Protein 2QKD (pdb70)

Foldseek 3Di:
DWDADPVPRDTWDWDWDWDDFPDQKIKIKTWTAHPPPGDIDIDIDMGGNFDQWWKKKKFWDADVLQQAKKKWAAQQKKKDWVVLRDIDHRNNDHTDIDGNVRVLVVVLCVLPVCLVVCCVPPVVVSVVSVVSSVVSVVVVVRPDIIIMMIIGGRRPIDIDDSVPPDDDPRMDMDIHRDDVVNCVVVVHDHDPDDQWDKAFAADPPPRHGRFKIWIFGDDDVDAIKIWIFGQDPVPRDTATFIGGPDDDQAAKKKKKFWQQFLVQQFKKKAQGCQKKKDWVVLPDIDHRRPPGSDTDTNLRSLVVVLCVQLVDFDDDPDDDDRPPDPSSVVSNVVSVCSNVNNDITMMMIIGRRNRIDTHDPPPPDHRPRMDMDGHHDDDDPVHD

Radius of gyration: 32.09 Å; Cα contacts (8 Å, |Δi|>4): 710; chains: 1; bounding box: 78×78×65 Å

Sequence (384 aa):
IESLCMNCYRNGTTRLLLTKIPFFREIIVSSFSCEHCGWNNTEIQSAGRIQDQGVRYTLTVRSQEDMNREVVKTDSATTRIPELDFEIPAFSQKGALTTVEGLISRAISGLEQDQPTRRAVEGAIAERIDEFIGKLKDLKQMASPFTLVIDDPSGNSFVENPHAPQKDNALVITYYDRTPQQAEMLGLEEDLRNEVLQFNTNCPECNAPAQTNMKLVQIPHFKEVIIMATNCENCGHRTNEVKSGGAVEPLGTRITLHITDPSDMTRDLLKSETCSVEIPELEFELGMAVLGGKFTTLEGLLKDIRELVTKNPFTLGDSSNPDQSEKLQEFSQKLGQIIEGKMKAHFIMNDPAGNSYLQNVYAPEDDPEMKVERYKRTFDQNEE

Solvent-accessible surface area: 23619 Å² total; per-residue (Å²): 127,145,31,80,0,115,90,38,148,114,96,8,63,18,148,85,77,110,75,170,39,56,119,92,62,23,41,45,34,26,35,20,42,5,157,131,50,52,84,105,57,75,104,128,106,89,38,43,137,35,80,138,64,0,2,77,14,40,1,37,1,153,47,83,84,8,0,88,1,81,0,57,7,34,58,3,1,24,2,69,3,68,97,31,139,33,89,14,69,30,108,73,27,174,50,33,123,31,45,0,47,24,10,4,43,116,10,10,47,55,46,54,128,78,0,90,86,59,123,84,110,96,44,77,97,1,129,171,35,49,105,38,6,30,92,0,88,98,21,60,140,53,107,84,65,4,26,3,5,1,20,0,8,4,14,54,2,103,4,55,47,39,68,61,127,119,178,26,134,33,11,85,75,68,138,49,118,56,56,108,127,42,25,129,71,32,54,92,167,100,55,139,128,83,67,76,94,110,104,91,36,73,3,79,135,54,113,12,97,59,31,0,37,40,72,45,7,71,23,88,116,41,62,54,1,33,7,28,38,7,97,10,156,115,58,56,59,191,32,61,55,4,86,34,40,46,108,117,157,40,76,0,11,80,8,12,0,44,9,46,70,84,68,6,8,101,6,49,0,2,1,0,41,36,0,25,0,58,3,51,68,17,170,26,113,10,42,80,71,53,60,18,11,102,87,18,46,0,60,22,1,1,86,40,0,76,98,68,34,21,145,81,42,158,47,162,80,96,120,66,83,43,96,124,34,151,166,35,100,94,15,38,111,59,0,8,49,1,16,107,35,152,53,126,0,64,0,12,2,39,1,21,31,4,14,6,23,5,54,34,76,114,32,124,125,129,8,106,69,32,102,75,72,128,74,138,91,107,154,34,150,133,154,154

CATH classification: 2.20.25.420 (+3 more: 2.60.120.1040, 2.20.25.420, 2.60.120.1040)

InterPro domains:
  IPR004457 Zinc finger, ZPR1-type [PF03367] (46-98)
  IPR004457 Zinc finger, ZPR1-type [PF03367] (251-306)
  IPR004457 Zinc finger, ZPR1-type [SM00709] (49-207)
  IPR004457 Zinc finger, ZPR1-type [SM00709] (257-416)
  IPR004457 Zinc finger, ZPR1-type [TIGR00310] (51-237)
  IPR004457 Zinc finger, ZPR1-type [TIGR00310] (258-449)
  IPR040141 ZPR1 [PTHR10876] (27-456)
  IPR042451 ZPR1, A/B domain [G3DSA:2.60.120.1040] (95-234)
  IPR042451 ZPR1, A/B domain [G3DSA:2.60.120.1040] (303-443)
  IPR042452 ZPR1, zinc finger domain [G3DSA:2.20.25.420] (38-94)
  IPR042452 ZPR1, zinc finger domain [G3DSA:2.20.25.420] (251-301)
  IPR056180 ZPR1, jelly-roll domain [PF22794] (111-234)
  IPR056180 ZPR1, jelly-roll domain [PF22794] (320-443)

Structure (mmCIF, N/CA/C/O backbone):
data_2QKD
#
_entry.id   2QKD
#
_cell.length_a   55.656
_cell.length_b   142.597
_cell.length_c   67.219
_cell.angle_alpha   90.00
_cell.angle_beta   114.05
_cell.angle_gamma   90.00
#
_symmetry.space_group_name_H-M   'C 1 2 1'
#
loop_
_entity.id
_entity.type
_entity.pdbx_description
1 polymer 'Zinc finger protein ZPR1'
2 non-polymer 'ZINC ION'
3 non-polymer 'FORMIC ACID'
4 water water
#
loop_
_atom_site.group_PDB
_atom_site.id
_atom_site.type_symbol
_atom_site.label_atom_id
_atom_site.label_alt_id
_atom_site.label_comp_id
_atom_site.label_asym_id
_atom_site.label_entity_id
_atom_site.label_seq_id
_atom_site.pdbx_PDB_ins_code
_atom_site.Cartn_x
_atom_site.Cartn_y
_atom_site.Cartn_z
_atom_site.occupancy
_atom_site.B_iso_or_equiv
_atom_site.auth_seq_id
_atom_site.auth_comp_id
_atom_site.auth_asym_id
_atom_site.auth_atom_id
_atom_site.pdbx_PDB_model_num
ATOM 1 N N . ILE A 1 11 ? 7.299 100.505 -9.051 1.00 52.57 47 ILE A N 1
ATOM 2 C CA . ILE A 1 11 ? 7.399 99.718 -7.790 1.00 52.36 47 ILE A CA 1
ATOM 3 C C . ILE A 1 11 ? 7.226 98.235 -8.107 1.00 51.91 47 ILE A C 1
ATOM 4 O O . ILE A 1 11 ? 6.192 97.824 -8.641 1.00 51.35 47 ILE A O 1
ATOM 9 N N . GLU A 1 12 ? 8.249 97.449 -7.777 1.00 51.54 48 GLU A N 1
ATOM 10 C CA . GLU A 1 12 ? 8.207 95.996 -7.929 1.00 51.36 48 GLU A CA 1
ATOM 11 C C . GLU A 1 12 ? 7.529 95.328 -6.734 1.00 50.16 48 GLU A C 1
ATOM 12 O O . GLU A 1 12 ? 7.921 95.526 -5.572 1.00 50.51 48 GLU A O 1
ATOM 18 N N . SER A 1 13 ? 6.494 94.547 -7.038 1.00 48.28 49 SER A N 1
ATOM 19 C CA . SER A 1 13 ? 5.700 93.880 -6.024 1.00 45.97 49 SER A CA 1
ATOM 20 C C . SER A 1 13 ? 5.459 92.447 -6.450 1.00 43.92 49 SER A C 1
ATOM 21 O O . SER A 1 13 ? 5.325 92.164 -7.632 1.00 43.17 49 SER A O 1
ATOM 24 N N . LEU A 1 14 ? 5.393 91.553 -5.474 1.00 42.36 50 LEU A N 1
ATOM 25 C CA . LEU A 1 14 ? 5.130 90.141 -5.723 1.00 40.96 50 LEU A CA 1
ATOM 26 C C . LEU A 1 14 ? 3.736 89.925 -6.317 1.00 39.63 50 LEU A C 1
ATOM 27 O O . LEU A 1 14 ? 2.759 90.489 -5.823 1.00 39.08 50 LEU A O 1
ATOM 32 N N . CYS A 1 15 ? 3.653 89.149 -7.399 1.00 36.88 51 CYS A N 1
ATOM 33 C CA . CYS A 1 15 ? 2.360 88.725 -7.947 1.00 36.49 51 CYS A CA 1
ATOM 34 C C . CYS A 1 15 ? 1.789 87.561 -7.144 1.00 36.86 51 CYS A C 1
ATOM 35 O O . CYS A 1 15 ? 2.445 86.533 -6.986 1.00 36.20 51 CYS A O 1
ATOM 38 N N . MET A 1 16 ? 0.564 87.709 -6.639 1.00 37.04 52 MET A N 1
ATOM 39 C CA . MET A 1 16 ? -0.032 86.648 -5.836 1.00 37.52 52 MET A CA 1
ATOM 40 C C . MET A 1 16 ? -0.561 85.497 -6.696 1.00 36.94 52 MET A C 1
ATOM 41 O O . MET A 1 16 ? -0.886 84.442 -6.168 1.00 37.17 52 MET A O 1
ATOM 46 N N . ASN A 1 17 ? -0.649 85.712 -8.008 1.00 36.53 53 ASN A N 1
ATOM 47 C CA . ASN A 1 17 ? -1.174 84.712 -8.937 1.00 36.21 53 ASN A CA 1
ATOM 48 C C . ASN A 1 17 ? -0.096 83.783 -9.520 1.00 36.38 53 ASN A C 1
ATOM 49 O O . ASN A 1 17 ? -0.405 82.669 -9.925 1.00 36.51 53 ASN A O 1
ATOM 54 N N . CYS A 1 18 ? 1.158 84.224 -9.544 1.00 36.48 54 CYS A N 1
ATOM 55 C CA . CYS A 1 18 ? 2.233 83.422 -10.169 1.00 36.55 54 CYS A CA 1
ATOM 56 C C . CYS A 1 18 ? 3.580 83.507 -9.443 1.00 37.33 54 CYS A C 1
ATOM 57 O O . CYS A 1 18 ? 4.510 82.754 -9.751 1.00 37.33 54 CYS A O 1
ATOM 60 N N . TYR A 1 19 ? 3.668 84.430 -8.488 1.00 38.30 55 TYR A N 1
ATOM 61 C CA . TYR A 1 19 ? 4.857 84.643 -7.632 1.00 39.53 55 TYR A CA 1
ATOM 62 C C . TYR A 1 19 ? 6.118 85.139 -8.335 1.00 39.73 55 TYR A C 1
ATOM 63 O O . TYR A 1 19 ? 7.211 85.074 -7.777 1.00 41.04 55 TYR A O 1
ATOM 72 N N . ARG A 1 20 ? 5.948 85.677 -9.539 1.00 40.10 56 ARG A N 1
ATOM 73 C CA . ARG A 1 20 ? 6.938 86.567 -10.131 1.00 40.13 56 ARG A CA 1
ATOM 74 C C . ARG A 1 20 ? 6.766 87.970 -9.529 1.00 40.89 56 ARG A C 1
ATOM 75 O O . ARG A 1 20 ? 5.885 88.170 -8.691 1.00 41.02 56 ARG A O 1
ATOM 83 N N . 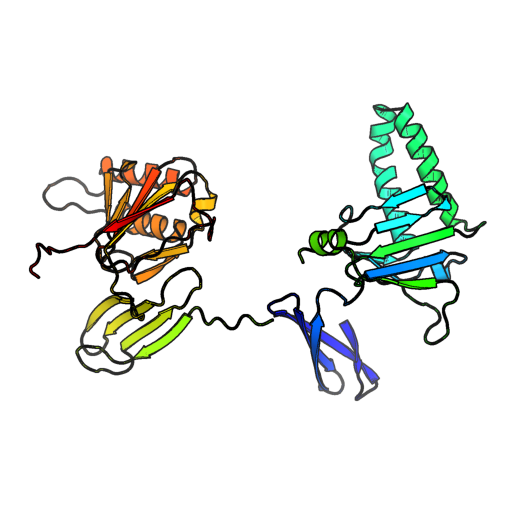ASN A 1 21 ? 7.616 88.919 -9.925 1.00 40.79 57 ASN A N 1
ATOM 84 C CA . ASN A 1 21 ? 7.435 90.321 -9.563 1.00 41.08 57 ASN A CA 1
ATOM 85 C C . ASN A 1 21 ? 6.699 91.050 -10.677 1.00 40.50 57 ASN A C 1
ATOM 86 O O . ASN A 1 21 ? 7.086 90.971 -11.840 1.00 39.81 57 ASN A O 1
ATOM 91 N N . GLY A 1 22 ? 5.615 91.735 -10.317 1.00 40.69 58 GLY A N 1
ATOM 92 C CA . GLY A 1 22 ? 4.904 92.612 -11.245 1.00 40.14 58 GLY A CA 1
ATOM 93 C C . GLY A 1 22 ? 5.119 94.060 -10.858 1.00 40.81 58 GLY A C 1
ATOM 94 O O . GLY A 1 22 ? 6.091 94.384 -10.150 1.00 40.27 58 GLY A O 1
ATOM 95 N N . THR A 1 23 ? 4.208 94.925 -11.311 1.00 39.87 59 THR A N 1
ATOM 96 C CA . THR A 1 23 ? 4.327 96.371 -11.124 1.00 40.41 59 THR A CA 1
ATOM 97 C C . THR A 1 23 ? 3.120 96.948 -10.372 1.00 39.56 59 THR A C 1
ATOM 98 O O . THR A 1 23 ? 1.978 96.612 -10.688 1.00 38.71 59 THR A O 1
ATOM 102 N N . THR A 1 24 ? 3.388 97.808 -9.386 1.00 38.76 60 THR A N 1
ATOM 103 C CA . THR A 1 24 ? 2.340 98.548 -8.683 1.00 38.37 60 THR A CA 1
ATOM 104 C C . THR A 1 24 ? 2.449 100.045 -8.999 1.00 38.20 60 THR A C 1
ATOM 105 O O . THR A 1 24 ? 3.507 100.650 -8.797 1.00 37.90 60 THR A O 1
ATOM 109 N N . ARG A 1 25 ? 1.361 100.627 -9.500 1.00 37.24 61 ARG A N 1
ATOM 110 C CA . ARG A 1 25 ? 1.250 102.070 -9.661 1.00 37.07 61 ARG A CA 1
ATOM 111 C C . ARG A 1 25 ? 0.429 102.624 -8.504 1.00 36.17 61 ARG A C 1
ATOM 112 O O . ARG A 1 25 ? -0.631 102.073 -8.170 1.00 35.08 61 ARG A O 1
ATOM 120 N N . LEU A 1 26 ? 0.908 103.729 -7.927 1.00 35.11 62 LEU A N 1
ATOM 121 C CA . LEU A 1 26 ? 0.235 104.390 -6.816 1.00 34.85 62 LEU A CA 1
ATOM 122 C C . LEU A 1 26 ? -0.376 105.713 -7.276 1.00 34.26 62 LEU A C 1
ATOM 123 O O . LEU A 1 26 ? 0.334 106.611 -7.740 1.00 34.79 62 LEU A O 1
ATOM 128 N N . LEU A 1 27 ? -1.697 105.817 -7.179 1.00 33.26 63 LEU A N 1
ATOM 129 C CA . LEU A 1 27 ? -2.416 107.015 -7.607 1.00 32.73 63 LEU A CA 1
ATOM 130 C C . LEU A 1 27 ? -2.970 107.705 -6.382 1.00 32.27 63 LEU A C 1
ATOM 131 O O . LEU A 1 27 ? -3.853 107.155 -5.721 1.00 31.17 63 LEU A O 1
ATOM 136 N N . LEU A 1 28 ? -2.451 108.899 -6.085 1.00 31.76 64 LEU A N 1
ATOM 137 C CA . LEU A 1 28 ? -2.795 109.598 -4.849 1.00 31.60 64 LEU A CA 1
ATOM 138 C C . LEU A 1 28 ? -3.724 110.776 -5.118 1.00 31.30 64 LEU A C 1
ATOM 139 O O . LEU A 1 28 ? -3.516 111.529 -6.064 1.00 30.24 64 LEU A O 1
ATOM 144 N N . THR A 1 29 ? -4.739 110.919 -4.267 1.00 31.09 65 THR A N 1
ATOM 145 C CA . THR A 1 29 ? -5.724 111.987 -4.371 1.00 31.40 65 THR A CA 1
ATOM 146 C C . THR A 1 29 ? -5.874 112.693 -3.032 1.00 31.83 65 THR A C 1
ATOM 147 O O . THR A 1 29 ? -6.184 112.064 -2.029 1.00 31.29 65 THR A O 1
ATOM 151 N N . LYS A 1 30 ? -5.677 114.003 -3.024 1.00 32.01 66 LYS A N 1
ATOM 152 C CA . LYS A 1 30 ? -5.924 114.771 -1.817 1.00 33.88 66 LYS A CA 1
ATOM 153 C C . LYS A 1 30 ? -7.419 114.948 -1.609 1.00 33.05 66 LYS A C 1
ATOM 154 O O . LYS A 1 30 ? -8.151 115.289 -2.543 1.00 32.44 66 LYS A O 1
ATOM 160 N N . ILE A 1 31 ? -7.870 114.713 -0.382 1.00 33.48 67 ILE A N 1
ATOM 161 C CA . ILE A 1 31 ? -9.244 115.049 -0.024 1.00 34.93 67 ILE A CA 1
ATOM 162 C C . ILE A 1 31 ? -9.258 116.037 1.160 1.00 35.60 67 ILE A C 1
ATOM 163 O O . ILE A 1 31 ? -8.235 116.182 1.872 1.00 35.55 67 ILE A O 1
ATOM 168 N N . PRO A 1 32 ? -10.374 116.775 1.329 1.00 35.89 68 PRO A N 1
ATOM 169 C CA . PRO A 1 32 ? -10.404 117.807 2.370 1.00 36.36 68 PRO A CA 1
ATOM 170 C C . PRO A 1 32 ? -10.130 117.285 3.767 1.00 36.46 68 PRO A C 1
ATOM 171 O O . PRO A 1 32 ? -10.447 116.135 4.080 1.00 37.27 68 PRO A O 1
ATOM 175 N N . PHE A 1 33 ? -9.544 118.148 4.588 1.00 37.31 69 PHE A N 1
ATOM 176 C CA . PHE A 1 33 ? -9.315 117.894 6.009 1.00 37.66 69 PHE A CA 1
ATOM 177 C C . PHE A 1 33 ? -8.276 116.800 6.241 1.00 36.95 69 PHE A C 1
ATOM 178 O O . PHE A 1 33 ? -8.538 115.793 6.895 1.00 36.23 69 PHE A O 1
ATOM 186 N N . PHE A 1 34 ? -7.106 117.017 5.641 1.00 36.87 70 PHE A N 1
ATOM 187 C CA . PHE A 1 34 ? -5.890 116.268 5.952 1.00 36.88 70 PHE A CA 1
ATOM 188 C C . PHE A 1 34 ? -6.045 114.771 5.717 1.00 35.92 70 PHE A C 1
ATOM 189 O O . PHE A 1 34 ? -5.656 113.956 6.559 1.00 36.12 70 PHE A O 1
ATOM 197 N N . ARG A 1 35 ? -6.629 114.412 4.581 1.00 33.76 71 ARG A N 1
ATOM 198 C CA . ARG A 1 35 ? -6.777 113.005 4.238 1.00 33.38 71 ARG A CA 1
ATOM 199 C C . ARG A 1 35 ? -6.317 112.780 2.810 1.00 32.13 71 ARG A C 1
ATOM 200 O O . ARG A 1 35 ? -6.279 113.703 2.002 1.00 31.03 71 ARG A O 1
ATOM 208 N N . GLU A 1 36 ? -5.997 111.530 2.504 1.00 32.12 72 GLU A N 1
ATOM 209 C CA . GLU A 1 36 ? -5.493 111.163 1.195 1.00 33.31 72 GLU A CA 1
ATOM 210 C C . GLU A 1 36 ? -6.113 109.809 0.823 1.00 32.46 72 GLU A C 1
ATOM 211 O O . GLU A 1 36 ? -6.281 108.951 1.688 1.00 32.86 72 GLU A O 1
ATOM 217 N N . ILE A 1 37 ? -6.480 109.634 -0.438 1.00 31.84 73 ILE A N 1
ATOM 218 C CA . ILE A 1 37 ? -6.859 108.303 -0.953 1.00 31.06 73 ILE A CA 1
ATOM 219 C C . ILE A 1 37 ? -5.657 107.766 -1.730 1.00 31.08 73 ILE A C 1
ATOM 220 O O . ILE A 1 37 ? -5.091 108.486 -2.557 1.00 30.09 73 ILE A O 1
ATOM 225 N N . ILE A 1 38 ? -5.266 106.522 -1.439 1.00 30.22 74 ILE A N 1
ATOM 226 C CA . ILE A 1 38 ? -4.212 105.839 -2.171 1.00 30.63 74 ILE A CA 1
ATOM 227 C C . ILE A 1 38 ? -4.832 104.672 -2.928 1.00 29.81 74 ILE A C 1
ATOM 228 O O . ILE A 1 38 ? -5.398 103.761 -2.331 1.00 29.08 74 ILE A O 1
ATOM 233 N N . VAL A 1 39 ? -4.756 104.740 -4.244 1.00 29.64 75 VAL A N 1
ATOM 234 C CA . VAL A 1 39 ? -5.130 103.623 -5.097 1.00 29.97 75 VAL A CA 1
ATOM 235 C C . VAL A 1 39 ? -3.848 102.873 -5.487 1.00 30.21 75 VAL A C 1
ATOM 236 O O . VAL A 1 39 ? -2.972 103.437 -6.139 1.00 29.36 75 VAL A O 1
ATOM 240 N N . SER A 1 40 ? -3.740 101.613 -5.073 1.00 31.14 76 SER A N 1
ATOM 241 C CA . SER A 1 40 ? -2.616 100.760 -5.458 1.00 31.96 76 SER A CA 1
ATOM 242 C C . SER A 1 40 ? -3.084 99.821 -6.551 1.00 32.44 76 SER A C 1
ATOM 243 O O . SER A 1 40 ? -3.859 98.908 -6.289 1.00 32.66 76 SER A O 1
ATOM 246 N N . SER A 1 41 ? -2.617 100.059 -7.767 1.00 32.56 77 SER A N 1
ATOM 247 C CA . SER A 1 41 ? -3.016 99.293 -8.932 1.00 34.07 77 SER A CA 1
ATOM 248 C C . SER A 1 41 ? -1.884 98.336 -9.307 1.00 34.49 77 SER A C 1
ATOM 249 O O . SER A 1 41 ? -0.840 98.771 -9.823 1.00 35.13 77 SER A O 1
ATOM 252 N N . PHE A 1 42 ? -2.087 97.049 -9.032 1.00 33.68 78 PHE A N 1
ATOM 253 C CA . PHE A 1 42 ? -1.110 96.012 -9.386 1.00 33.66 78 PHE A CA 1
ATOM 254 C C . PHE A 1 42 ? -1.376 95.378 -10.752 1.00 33.44 78 PHE A C 1
ATOM 255 O O . PHE A 1 42 ? -2.528 95.134 -11.126 1.00 32.49 78 PHE A O 1
ATOM 263 N N . SER A 1 43 ? -0.305 95.118 -11.505 1.00 33.21 79 SER A N 1
ATOM 264 C CA . SER A 1 43 ? -0.416 94.297 -12.708 1.00 33.69 79 SER A CA 1
ATOM 265 C C . SER A 1 43 ? 0.823 93.423 -12.958 1.00 33.55 79 SER A C 1
ATOM 266 O O . SER A 1 43 ? 1.947 93.814 -12.643 1.00 32.85 79 SER A O 1
ATOM 269 N N . CYS A 1 44 ? 0.583 92.236 -13.512 1.00 34.06 80 CYS A N 1
ATOM 270 C CA . CYS A 1 44 ? 1.649 91.297 -13.866 1.00 34.72 80 CYS A CA 1
ATOM 271 C C . CYS A 1 44 ? 1.590 91.028 -15.371 1.00 35.54 80 CYS A C 1
ATOM 272 O O . CYS A 1 44 ? 0.638 90.425 -15.867 1.00 35.66 80 CYS A O 1
ATOM 275 N N . GLU A 1 45 ? 2.606 91.485 -16.090 1.00 36.31 81 GLU A N 1
ATOM 276 C CA . GLU A 1 45 ? 2.699 91.239 -17.522 1.00 38.09 81 GLU A CA 1
ATOM 277 C C . GLU A 1 45 ? 2.835 89.742 -17.861 1.00 37.66 81 GLU A C 1
ATOM 278 O O . GLU A 1 45 ? 2.439 89.326 -18.947 1.00 38.22 81 GLU A O 1
ATOM 284 N N . HIS A 1 46 ? 3.387 88.939 -16.947 1.00 37.04 82 HIS A N 1
ATOM 285 C CA . HIS A 1 46 ? 3.658 87.514 -17.254 1.00 35.92 82 HIS A CA 1
ATOM 286 C C . HIS A 1 46 ? 2.401 86.648 -17.246 1.00 35.55 82 HIS A C 1
ATOM 287 O O . HIS A 1 46 ? 2.125 85.944 -18.219 1.00 34.94 82 HIS A O 1
ATOM 294 N N . CYS A 1 47 ? 1.642 86.701 -16.151 1.00 34.92 83 CYS A N 1
ATOM 295 C CA . CYS A 1 47 ? 0.421 85.898 -16.023 1.00 34.54 83 CYS A CA 1
ATOM 296 C C . CYS A 1 47 ? -0.863 86.692 -16.265 1.00 34.66 83 CYS A C 1
ATOM 297 O O . CYS A 1 47 ? -1.956 86.106 -16.282 1.00 34.26 83 CYS A O 1
ATOM 300 N N . GLY A 1 48 ? -0.741 88.013 -16.419 1.00 34.07 84 GLY A N 1
ATOM 301 C CA . GLY A 1 48 ? -1.912 88.850 -16.746 1.00 34.12 84 GLY A CA 1
ATOM 302 C C . GLY A 1 48 ? -2.789 89.236 -15.558 1.00 34.33 84 GLY A C 1
ATOM 303 O O . GLY A 1 48 ? -3.798 89.958 -15.711 1.00 34.49 84 GLY A O 1
ATOM 304 N N . TRP A 1 49 ? -2.417 88.778 -14.370 1.00 33.72 85 TRP A N 1
ATOM 305 C CA . TRP A 1 49 ? -3.206 89.084 -13.185 1.00 34.59 85 TRP A CA 1
ATOM 306 C C . TRP A 1 49 ? -3.155 90.565 -12.854 1.00 34.54 85 TRP A C 1
ATOM 307 O O . TRP A 1 49 ? -2.171 91.272 -13.157 1.00 33.67 85 TRP A O 1
ATOM 318 N N . ASN A 1 50 ? -4.239 91.031 -12.248 1.00 34.39 86 ASN A N 1
ATOM 319 C CA . ASN A 1 50 ? -4.363 92.439 -11.889 1.00 34.16 86 ASN A CA 1
ATOM 320 C C . ASN A 1 50 ? -5.288 92.574 -10.696 1.00 34.05 86 ASN A C 1
ATOM 321 O O . ASN A 1 50 ? -6.219 91.788 -10.527 1.00 31.66 86 ASN A O 1
ATOM 326 N N . ASN A 1 51 ? -5.019 93.585 -9.874 1.00 34.48 87 ASN A N 1
ATOM 327 C CA . ASN A 1 51 ? -5.723 93.788 -8.608 1.00 35.20 87 ASN A CA 1
ATOM 328 C C . ASN A 1 51 ? -5.577 95.260 -8.277 1.00 34.91 87 ASN A C 1
ATOM 329 O O . ASN A 1 51 ? -4.592 95.887 -8.679 1.00 34.54 87 ASN A O 1
ATOM 334 N N . THR A 1 52 ? -6.549 95.804 -7.554 1.00 34.43 88 THR A N 1
ATOM 335 C CA . THR A 1 52 ? -6.482 97.184 -7.070 1.00 34.46 88 THR A CA 1
ATOM 336 C C . THR A 1 52 ? -6.980 97.225 -5.649 1.00 34.56 88 THR A C 1
ATOM 337 O O . THR A 1 52 ? -8.001 96.608 -5.339 1.00 34.07 88 THR A O 1
ATOM 341 N N . GLU A 1 53 ? -6.261 97.951 -4.790 1.00 34.31 89 GLU A N 1
ATOM 342 C CA . GLU A 1 53 ? -6.725 98.251 -3.449 1.00 34.93 89 GLU A CA 1
ATOM 343 C C . GLU A 1 53 ? -6.883 99.776 -3.309 1.00 34.67 89 GLU A C 1
ATOM 344 O O . GLU A 1 53 ? -6.043 100.549 -3.798 1.00 33.46 89 GLU A O 1
ATOM 350 N N . ILE A 1 54 ? -7.962 100.194 -2.654 1.00 34.36 90 ILE A N 1
ATOM 351 C CA . ILE A 1 54 ? -8.201 101.611 -2.346 1.00 34.63 90 ILE A CA 1
ATOM 352 C C . ILE A 1 54 ? -8.151 101.784 -0.827 1.00 35.30 90 ILE A C 1
ATOM 353 O O . ILE A 1 54 ? -8.877 101.099 -0.097 1.00 34.78 90 ILE A O 1
ATOM 358 N N . GLN A 1 55 ? -7.258 102.664 -0.362 1.00 35.58 91 GLN A N 1
ATOM 359 C CA . GLN A 1 55 ? -7.031 102.927 1.065 1.00 36.62 91 GLN A CA 1
ATOM 360 C C . GLN A 1 55 ? -7.210 104.430 1.335 1.00 36.53 91 GLN A C 1
ATOM 361 O O . GLN A 1 55 ? -6.819 105.253 0.504 1.00 35.29 91 GLN A O 1
ATOM 367 N N . SER A 1 56 ? -7.795 104.793 2.477 1.00 36.81 92 SER A N 1
ATOM 368 C CA . SER A 1 56 ? -7.783 106.194 2.878 1.00 38.01 92 SER A CA 1
ATOM 369 C C . SER A 1 56 ? -6.883 106.412 4.083 1.00 37.98 92 SER A C 1
ATOM 370 O O . SER A 1 56 ? -6.921 105.635 5.040 1.00 37.85 92 SER A O 1
ATOM 373 N N . ALA A 1 57 ? -6.073 107.467 4.012 1.00 37.33 93 ALA A N 1
ATOM 374 C CA . ALA A 1 57 ? -5.058 107.767 5.030 1.00 37.71 93 ALA A CA 1
ATOM 375 C C . ALA A 1 57 ? -5.254 109.178 5.570 1.00 37.52 93 ALA A C 1
ATOM 376 O O . ALA A 1 57 ? -5.654 110.067 4.836 1.00 37.20 93 ALA A O 1
ATOM 378 N N . GLY A 1 58 ? -4.974 109.375 6.854 1.00 37.79 94 GLY A N 1
ATOM 379 C CA . GLY A 1 58 ? -4.858 110.715 7.412 1.00 37.47 94 GLY A CA 1
ATOM 380 C C . GLY A 1 58 ? -3.443 111.223 7.188 1.00 37.74 94 GLY A C 1
ATOM 381 O O . GLY A 1 58 ? -2.498 110.435 7.218 1.00 37.37 94 GLY A O 1
ATOM 382 N N . ARG A 1 59 ? -3.305 112.530 6.968 1.00 37.44 95 ARG A N 1
ATOM 383 C CA . ARG A 1 59 ? -1.998 113.210 6.888 1.00 38.49 95 ARG A CA 1
ATOM 384 C C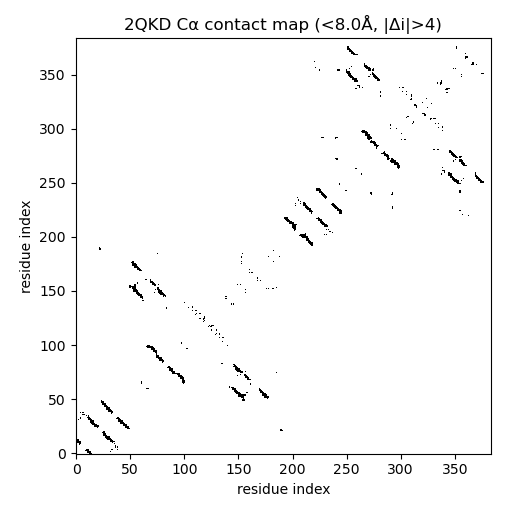 . ARG A 1 59 ? -1.281 113.271 8.229 1.00 37.90 95 ARG A C 1
ATOM 385 O O . ARG A 1 59 ? -0.058 113.394 8.288 1.00 37.81 95 ARG A O 1
ATOM 393 N N . ILE A 1 60 ? -2.051 113.263 9.305 1.00 37.71 96 ILE A N 1
ATOM 394 C CA . ILE A 1 60 ? -1.487 113.461 10.637 1.00 38.52 96 ILE A CA 1
ATOM 395 C C . ILE A 1 60 ? -1.956 112.313 11.515 1.00 38.37 96 ILE A C 1
ATOM 396 O O . ILE A 1 60 ? -3.129 111.938 11.481 1.00 37.99 96 ILE A O 1
ATOM 401 N N . GLN A 1 61 ? -1.038 111.730 12.277 1.00 38.16 97 GLN A N 1
ATOM 402 C CA . GLN A 1 61 ? -1.411 110.625 13.157 1.00 39.00 97 GLN A CA 1
ATOM 403 C C . GLN A 1 61 ? -2.170 111.148 14.377 1.00 38.99 97 GLN A C 1
ATOM 404 O O . GLN A 1 61 ? -2.120 112.340 14.665 1.00 38.95 97 GLN A O 1
ATOM 410 N N . ASP A 1 62 ? -2.878 110.263 15.078 1.00 39.72 98 ASP A N 1
ATOM 411 C CA . ASP A 1 62 ? -3.585 110.649 16.322 1.00 40.35 98 ASP A CA 1
ATOM 412 C C . ASP A 1 62 ? -2.624 111.254 17.348 1.00 39.96 98 ASP A C 1
ATOM 413 O O . ASP A 1 62 ? -2.974 112.176 18.103 1.00 39.79 98 ASP A O 1
ATOM 418 N N . GLN A 1 63 ? -1.404 110.724 17.353 1.00 39.51 99 GLN A N 1
ATOM 419 C CA . GLN A 1 63 ? -0.405 111.029 18.362 1.00 39.17 99 GLN A CA 1
ATOM 420 C C . GLN A 1 63 ? 0.958 111.294 17.719 1.00 38.64 99 GLN A C 1
ATOM 421 O O . GLN A 1 63 ? 1.269 110.738 16.660 1.00 38.29 99 GLN A O 1
ATOM 427 N N . GLY A 1 64 ? 1.762 112.118 18.380 1.00 37.82 100 GLY A N 1
ATOM 428 C CA . GLY A 1 64 ? 3.172 112.268 18.047 1.00 37.48 100 GLY A CA 1
ATOM 429 C C . GLY A 1 64 ? 3.949 111.009 18.361 1.00 37.36 100 GLY A C 1
ATOM 430 O O . GLY A 1 64 ? 3.483 110.150 19.123 1.00 37.63 100 GLY A O 1
ATOM 431 N N . VAL A 1 65 ? 5.141 110.897 17.783 1.00 36.65 101 VAL A N 1
ATOM 432 C CA . VAL A 1 65 ? 5.947 109.698 17.940 1.00 36.23 101 VAL A CA 1
ATOM 433 C C . VAL A 1 65 ? 7.368 110.114 18.285 1.00 36.50 101 VAL A C 1
ATOM 434 O O . VAL A 1 65 ? 7.832 111.201 17.902 1.00 35.13 101 VAL A O 1
ATOM 438 N N . ARG A 1 66 ? 8.043 109.255 19.039 1.00 36.41 102 ARG A N 1
ATOM 439 C CA . ARG A 1 66 ? 9.422 109.504 19.407 1.00 36.44 102 ARG A CA 1
ATOM 440 C C . ARG A 1 66 ? 10.126 108.173 19.344 1.00 35.96 102 ARG A C 1
ATOM 441 O O . ARG A 1 66 ? 9.699 107.197 19.989 1.00 36.05 102 ARG A O 1
ATOM 449 N N . TYR A 1 67 ? 11.176 108.133 18.526 1.00 34.48 103 TYR A N 1
ATOM 450 C CA . TYR A 1 67 ? 12.030 106.972 18.374 1.00 34.51 103 TYR A CA 1
ATOM 451 C C . TYR A 1 67 ? 13.329 107.231 19.110 1.00 34.91 103 TYR A C 1
ATOM 452 O O . TYR A 1 67 ? 14.003 108.219 18.855 1.00 34.71 103 TYR A O 1
ATOM 461 N N . THR A 1 68 ? 13.683 106.346 20.029 1.00 35.29 104 THR A N 1
ATOM 462 C CA . THR A 1 68 ? 14.933 106.499 20.769 1.00 35.23 104 THR A CA 1
ATOM 463 C C . THR A 1 68 ? 15.743 105.247 20.489 1.00 35.16 104 THR A C 1
ATOM 464 O O . THR A 1 68 ? 15.467 104.176 21.044 1.00 35.37 104 THR A O 1
ATOM 468 N N . LEU A 1 69 ? 16.689 105.378 19.564 1.00 34.72 105 LEU A N 1
ATOM 469 C CA . LEU A 1 69 ? 17.453 104.240 19.064 1.00 35.13 105 LEU A CA 1
ATOM 470 C C . LEU A 1 69 ? 18.847 104.226 19.693 1.00 35.96 105 LEU A C 1
ATOM 471 O O . LEU A 1 69 ? 19.563 105.220 19.636 1.00 35.71 105 LEU A O 1
ATOM 476 N N . THR A 1 70 ? 19.205 103.107 20.316 1.00 36.62 106 THR A N 1
ATOM 477 C CA . THR A 1 70 ? 20.581 102.876 20.722 1.00 37.62 106 THR A CA 1
ATOM 478 C C . THR A 1 70 ? 21.281 102.156 19.590 1.00 37.74 106 THR A C 1
ATOM 479 O O . THR A 1 70 ? 20.925 101.014 19.255 1.00 37.51 106 THR A O 1
ATOM 483 N N . VAL A 1 71 ? 22.252 102.849 18.988 1.00 37.98 107 VAL A N 1
ATOM 484 C CA . VAL A 1 71 ? 23.005 102.341 17.845 1.00 38.90 107 VAL A CA 1
ATOM 485 C C . VAL A 1 71 ? 24.258 101.625 18.359 1.00 40.48 107 VAL A C 1
ATOM 486 O O . VAL A 1 71 ? 25.056 102.220 19.088 1.00 39.68 107 VAL A O 1
ATOM 490 N N . ARG A 1 72 ? 24.407 100.354 17.975 1.00 41.61 108 ARG A N 1
ATOM 491 C CA . ARG A 1 72 ? 25.516 99.514 18.429 1.00 43.71 108 ARG A CA 1
ATOM 492 C C . ARG A 1 72 ? 26.269 98.856 17.280 1.00 43.62 108 ARG A C 1
ATOM 493 O O . ARG A 1 72 ? 27.471 98.625 17.381 1.00 44.68 108 ARG A O 1
ATOM 501 N N . SER A 1 73 ? 25.568 98.569 16.190 1.00 43.54 109 SER A N 1
ATOM 502 C CA . SER A 1 73 ? 26.143 97.811 15.090 1.00 43.66 109 SER A CA 1
ATOM 503 C C . SER A 1 73 ? 25.927 98.468 13.732 1.00 43.82 109 SER A C 1
ATOM 504 O O . SER A 1 73 ? 25.171 99.440 13.613 1.00 43.77 109 SER A O 1
ATOM 507 N N . GLN A 1 74 ? 26.577 97.910 12.707 1.00 43.72 110 GLN A N 1
ATOM 508 C CA . GLN A 1 74 ? 26.370 98.346 11.332 1.00 43.87 110 GLN A CA 1
ATOM 509 C C . GLN A 1 74 ? 24.915 98.098 10.942 1.00 43.55 110 GLN A C 1
ATOM 510 O O . GLN A 1 74 ? 24.314 98.898 10.225 1.00 42.97 110 GLN A O 1
ATOM 516 N N . GLU A 1 75 ? 24.349 97.004 11.445 1.00 42.64 111 GLU A N 1
ATOM 517 C CA . GLU A 1 75 ? 22.936 96.712 11.239 1.00 42.65 111 GLU A CA 1
ATOM 518 C C . GLU A 1 75 ? 22.055 97.905 11.612 1.00 41.26 111 GLU A C 1
ATOM 519 O O . GLU A 1 75 ? 21.142 98.248 10.878 1.00 41.64 111 GLU A O 1
ATOM 525 N N . ASP A 1 76 ? 22.331 98.522 12.758 1.00 40.34 112 ASP A N 1
ATOM 526 C CA . ASP A 1 76 ? 21.577 99.692 13.208 1.00 39.83 112 ASP A CA 1
ATOM 527 C C . ASP A 1 76 ? 21.826 100.889 12.309 1.00 39.01 112 ASP A C 1
ATOM 528 O O . ASP A 1 76 ? 20.926 101.689 12.087 1.00 38.99 112 ASP A O 1
ATOM 533 N N . MET A 1 77 ? 23.053 101.008 11.808 1.00 38.30 113 MET A N 1
ATOM 534 C CA . MET A 1 77 ? 23.428 102.120 10.935 1.00 37.49 113 MET A CA 1
ATOM 535 C C . MET A 1 77 ? 22.702 102.012 9.602 1.00 36.90 113 MET A C 1
ATOM 536 O O . MET A 1 77 ? 22.416 103.018 8.962 1.00 35.88 113 MET A O 1
ATOM 541 N N . ASN A 1 78 ? 22.409 100.777 9.193 1.00 36.10 114 ASN A N 1
ATOM 542 C CA . ASN A 1 78 ? 21.806 100.505 7.900 1.00 35.73 114 ASN A CA 1
ATOM 543 C C . ASN A 1 78 ? 20.271 100.623 7.927 1.00 34.59 114 ASN A C 1
ATOM 544 O O . ASN A 1 78 ? 19.631 100.539 6.891 1.00 34.24 114 ASN A O 1
ATOM 549 N N . ARG A 1 79 ? 19.703 100.820 9.113 1.00 34.29 115 ARG A N 1
ATOM 550 C CA . ARG A 1 79 ? 18.254 100.957 9.273 1.00 33.66 115 ARG A CA 1
ATOM 551 C C . ARG A 1 79 ? 17.729 102.111 8.435 1.00 33.22 115 ARG A C 1
ATOM 552 O O . ARG A 1 79 ? 18.261 103.224 8.500 1.00 33.05 115 ARG A O 1
ATOM 560 N N . GLU A 1 80 ? 16.693 101.845 7.644 1.00 32.93 116 GLU A N 1
ATOM 561 C CA . GLU A 1 80 ? 16.016 102.895 6.878 1.00 32.76 116 GLU A CA 1
ATOM 562 C C . GLU A 1 80 ? 15.324 103.843 7.834 1.00 31.80 116 GLU A C 1
ATOM 563 O O . GLU A 1 80 ? 14.797 103.420 8.859 1.00 32.07 116 GLU A O 1
ATOM 569 N N . VAL A 1 81 ? 15.313 105.124 7.480 1.00 31.23 117 VAL A N 1
ATOM 570 C CA . VAL A 1 81 ? 14.713 106.164 8.291 1.00 30.06 117 VAL A CA 1
ATOM 571 C C . VAL A 1 81 ? 13.879 107.007 7.330 1.00 30.16 117 VAL A C 1
ATOM 572 O O . VAL A 1 81 ? 14.371 107.407 6.265 1.00 29.20 117 VAL A O 1
ATOM 576 N N . VAL A 1 82 ? 12.611 107.235 7.684 1.00 29.89 118 VAL A N 1
ATOM 577 C CA . VAL A 1 82 ? 11.793 108.247 7.002 1.00 30.06 118 VAL A CA 1
ATOM 578 C C . VAL A 1 82 ? 11.649 109.393 7.978 1.00 30.78 118 VAL A C 1
ATOM 579 O O . VAL A 1 82 ? 11.102 109.218 9.066 1.00 30.74 118 VAL A O 1
ATOM 583 N N . LYS A 1 83 ? 12.172 110.553 7.615 1.00 30.86 119 LYS A N 1
ATOM 584 C CA . LYS A 1 83 ? 12.122 111.685 8.512 1.00 31.66 119 LYS A CA 1
ATOM 585 C C . LYS A 1 83 ? 11.315 112.786 7.866 1.00 31.68 119 LYS A C 1
ATOM 586 O O . LYS A 1 83 ? 11.735 113.367 6.867 1.00 31.47 119 LYS A O 1
ATOM 592 N N . THR A 1 84 ? 10.154 113.058 8.455 1.00 31.87 120 THR A N 1
ATOM 593 C CA . THR A 1 84 ? 9.269 114.131 8.032 1.00 33.17 120 THR A CA 1
ATOM 594 C C . THR A 1 84 ? 9.911 115.472 8.360 1.00 33.21 120 THR A C 1
ATOM 595 O O . THR A 1 84 ? 10.757 115.546 9.259 1.00 32.62 120 THR A O 1
ATOM 599 N N . ASP A 1 85 ? 9.515 116.530 7.641 1.00 33.23 121 ASP A N 1
ATOM 600 C CA . ASP A 1 85 ? 10.005 117.885 7.926 1.00 34.11 121 ASP A CA 1
ATOM 601 C C . ASP A 1 85 ? 9.745 118.385 9.369 1.00 33.88 121 ASP A C 1
ATOM 602 O O . ASP A 1 85 ? 10.538 119.168 9.914 1.00 33.86 121 ASP A O 1
ATOM 607 N N . SER A 1 86 ? 8.670 117.898 9.990 1.00 33.28 122 SER A N 1
ATOM 608 C CA . SER A 1 86 ? 8.296 118.303 11.354 1.00 34.07 122 SER A CA 1
ATOM 609 C C . SER A 1 86 ? 9.088 117.618 12.491 1.00 34.07 122 SER A C 1
ATOM 610 O O . SER A 1 86 ? 8.964 118.010 13.666 1.00 34.75 122 SER A O 1
ATOM 613 N N . ALA A 1 87 ? 9.903 116.617 12.141 1.00 34.02 123 ALA A N 1
ATOM 614 C CA . ALA A 1 87 ? 10.710 115.881 13.102 1.00 33.46 123 ALA A CA 1
ATOM 615 C C . ALA A 1 87 ? 11.966 116.627 13.556 1.00 33.60 123 ALA A C 1
ATOM 616 O O . ALA A 1 87 ? 12.661 117.266 12.759 1.00 33.39 123 ALA A O 1
ATOM 618 N N . THR A 1 88 ? 12.253 116.520 14.848 1.00 33.96 124 THR A N 1
ATOM 619 C CA . THR A 1 88 ? 13.525 116.943 15.426 1.00 34.00 124 THR A CA 1
ATOM 620 C C . THR A 1 88 ? 14.442 115.718 15.554 1.00 33.68 124 THR A C 1
ATOM 621 O O . THR A 1 88 ? 13.981 114.646 15.925 1.00 33.36 124 THR A O 1
ATOM 625 N N . THR A 1 89 ? 15.727 115.868 15.240 1.00 33.87 125 THR A N 1
ATOM 626 C CA . THR A 1 89 ? 16.700 114.797 15.482 1.00 34.68 125 THR A CA 1
ATOM 627 C C . THR A 1 89 ? 17.718 115.279 16.494 1.00 35.30 125 THR A C 1
ATOM 628 O O . THR A 1 89 ? 18.172 116.413 16.413 1.00 35.18 125 THR A O 1
ATOM 632 N N . ARG A 1 90 ? 18.072 114.417 17.442 1.00 36.25 126 ARG A N 1
ATOM 633 C CA . ARG A 1 90 ? 19.162 114.701 18.367 1.00 37.08 126 ARG A CA 1
ATOM 634 C C . ARG A 1 90 ? 20.081 113.494 18.524 1.00 36.93 126 ARG A C 1
ATOM 635 O O . ARG A 1 90 ? 19.623 112.352 18.547 1.00 36.80 126 ARG A O 1
ATOM 643 N N . ILE A 1 91 ? 21.380 113.755 18.631 1.00 37.16 127 ILE A N 1
ATOM 644 C CA . ILE A 1 91 ? 22.300 112.819 19.266 1.00 37.55 127 ILE A CA 1
ATOM 645 C C . ILE A 1 91 ? 22.857 113.390 20.566 1.00 38.68 127 ILE A C 1
ATOM 646 O O . ILE A 1 91 ? 23.714 114.273 20.550 1.00 38.91 127 ILE A O 1
ATOM 651 N N . PRO A 1 92 ? 22.365 112.879 21.689 1.00 39.64 128 PRO A N 1
ATOM 652 C CA . PRO A 1 92 ? 22.543 113.547 22.982 1.00 40.55 128 PRO A CA 1
ATOM 653 C C . PRO A 1 92 ? 23.974 113.420 23.494 1.00 40.99 128 PRO A C 1
ATOM 654 O O . PRO A 1 92 ? 24.445 114.288 24.228 1.00 41.34 128 PRO A O 1
ATOM 658 N N . GLU A 1 93 ? 24.652 112.345 23.106 1.00 41.24 129 GLU A N 1
ATOM 659 C CA . GLU A 1 93 ? 26.066 112.147 23.473 1.00 41.64 129 GLU A CA 1
ATOM 660 C C . GLU A 1 93 ? 27.007 113.178 22.845 1.00 41.74 129 GLU A C 1
ATOM 661 O O . GLU A 1 93 ? 28.120 113.390 23.339 1.00 41.70 129 GLU A O 1
ATOM 667 N N . LEU A 1 94 ? 26.571 113.792 21.746 1.00 41.59 130 LEU A N 1
ATOM 668 C CA . LEU A 1 94 ? 27.348 114.854 21.085 1.00 41.86 130 LEU A CA 1
ATOM 669 C C . LEU A 1 94 ? 26.702 116.228 21.233 1.00 41.64 130 LEU A C 1
ATOM 670 O O . LEU A 1 94 ? 27.189 117.208 20.650 1.00 41.67 130 LEU A O 1
ATOM 675 N N . ASP A 1 95 ? 25.602 116.289 21.988 1.00 40.91 131 ASP A N 1
ATOM 676 C CA . ASP A 1 95 ? 24.807 117.510 22.144 1.00 40.86 131 ASP A CA 1
ATOM 677 C C . ASP A 1 95 ? 24.406 118.091 20.778 1.00 39.61 131 ASP A C 1
ATOM 678 O O . ASP A 1 95 ? 24.442 119.307 20.583 1.00 40.26 131 ASP A O 1
ATOM 683 N N . PHE A 1 96 ? 24.038 117.208 19.851 1.00 37.64 132 PHE A N 1
ATOM 684 C CA . PHE A 1 96 ? 23.762 117.559 18.462 1.00 36.52 132 PHE A CA 1
ATOM 685 C C . PHE A 1 96 ? 22.255 117.579 18.214 1.00 36.00 132 PHE A C 1
ATOM 686 O O . PHE A 1 96 ? 21.531 116.728 18.733 1.00 34.73 132 PHE A O 1
ATOM 694 N N . GLU A 1 97 ? 21.795 118.576 17.449 1.00 35.14 133 GLU A N 1
ATOM 695 C CA . GLU A 1 97 ? 20.392 118.665 17.057 1.00 35.34 133 GLU A CA 1
ATOM 696 C C . GLU A 1 97 ? 20.208 119.136 15.618 1.00 33.86 133 GLU A C 1
ATOM 697 O O . GLU A 1 97 ? 20.861 120.093 15.172 1.00 33.51 133 GLU A O 1
ATOM 703 N N . ILE A 1 98 ? 19.325 118.441 14.903 1.00 33.22 134 ILE A N 1
ATOM 704 C CA . ILE A 1 98 ? 18.747 118.945 13.654 1.00 32.33 134 ILE A CA 1
ATOM 705 C C . ILE A 1 98 ? 17.287 119.293 13.979 1.00 32.05 134 ILE A C 1
ATOM 706 O O . ILE A 1 98 ? 16.430 118.401 14.042 1.00 31.06 134 ILE A O 1
ATOM 711 N N . PRO A 1 99 ? 17.009 120.588 14.197 1.00 31.26 135 PRO A N 1
ATOM 712 C CA . PRO A 1 99 ? 15.672 121.006 14.582 1.00 31.58 135 PRO A CA 1
ATOM 713 C C . PRO A 1 99 ? 14.631 120.783 13.489 1.00 31.67 135 PRO A C 1
ATOM 714 O O . PRO A 1 99 ? 14.976 120.579 12.326 1.00 31.18 135 PRO A O 1
ATOM 718 N N . ALA A 1 100 ? 13.364 120.817 13.879 1.00 31.96 136 ALA A N 1
ATOM 719 C CA . ALA A 1 100 ? 12.274 120.668 12.938 1.00 32.94 136 ALA A CA 1
ATOM 720 C C . ALA A 1 100 ? 12.347 121.783 11.891 1.00 33.22 136 ALA A C 1
ATOM 721 O O . ALA A 1 100 ? 12.788 122.898 12.191 1.00 33.06 136 ALA A O 1
ATOM 723 N N . PHE A 1 101 ? 11.917 121.456 10.673 1.00 33.79 137 PHE A N 1
ATOM 724 C CA . PHE A 1 101 ? 11.928 122.364 9.505 1.00 34.33 137 PHE A CA 1
ATOM 725 C C . PHE A 1 101 ? 13.311 122.870 9.057 1.00 34.19 137 PHE A C 1
ATOM 726 O O . PHE A 1 101 ? 13.426 123.895 8.370 1.00 34.84 137 PHE A O 1
ATOM 734 N N . SER A 1 102 ? 14.366 122.158 9.443 1.00 33.38 138 SER A N 1
ATOM 735 C CA . SER A 1 102 ? 15.708 122.467 8.945 1.00 32.25 138 SER A CA 1
ATOM 736 C C . SER A 1 102 ? 15.892 121.749 7.608 1.00 32.19 138 SER A C 1
ATOM 737 O O . SER A 1 102 ? 16.453 122.303 6.663 1.00 32.08 138 SER A O 1
ATOM 740 N N . GLN A 1 103 ? 15.405 120.514 7.544 1.00 31.59 139 GLN A N 1
ATOM 741 C CA . GLN A 1 103 ? 15.525 119.679 6.350 1.00 31.75 139 GLN A CA 1
ATOM 742 C C . GLN A 1 103 ? 14.130 119.371 5.833 1.00 31.96 139 GLN A C 1
ATOM 743 O O . GLN A 1 103 ? 13.183 119.296 6.613 1.00 32.00 139 GLN A O 1
ATOM 749 N N . LYS A 1 104 ? 14.003 119.212 4.519 1.00 31.30 140 LYS A N 1
ATOM 750 C CA . LYS A 1 104 ? 12.760 118.750 3.931 1.00 31.38 140 LYS A CA 1
ATOM 751 C C . LYS A 1 104 ? 12.624 117.267 4.250 1.00 30.74 140 LYS A C 1
ATOM 752 O O . LYS A 1 104 ? 13.604 116.626 4.647 1.00 30.99 140 LYS A O 1
ATOM 758 N N . GLY A 1 105 ? 11.421 116.731 4.083 1.00 29.60 141 GLY A N 1
ATOM 759 C CA . GLY A 1 105 ? 11.168 115.304 4.247 1.00 29.61 141 GLY A CA 1
ATOM 760 C C . GLY A 1 105 ? 12.099 114.467 3.409 1.00 29.23 141 GLY A C 1
ATOM 761 O O . GLY A 1 105 ? 12.466 114.875 2.308 1.00 28.72 141 GLY A O 1
ATOM 762 N N . ALA A 1 106 ? 12.477 113.294 3.929 1.00 29.50 142 ALA A N 1
ATOM 763 C CA . ALA A 1 106 ? 13.491 112.446 3.298 1.00 29.50 142 ALA A CA 1
ATOM 764 C C . ALA A 1 106 ? 13.365 110.994 3.705 1.00 30.21 142 ALA A C 1
ATOM 765 O O . ALA A 1 106 ? 13.057 110.682 4.860 1.00 29.89 142 ALA A O 1
ATOM 767 N N . LEU A 1 107 ? 13.603 110.097 2.753 1.00 29.97 143 LEU A N 1
ATOM 768 C CA . LEU A 1 107 ? 13.921 108.710 3.070 1.00 30.70 143 LEU A CA 1
ATOM 769 C C . LEU A 1 107 ? 15.424 108.460 3.010 1.00 30.69 143 LEU A C 1
ATOM 770 O O . LEU A 1 107 ? 16.058 108.681 1.978 1.00 29.44 143 LEU A O 1
ATOM 775 N N . THR A 1 108 ? 15.987 108.000 4.122 1.00 31.19 144 THR A N 1
ATOM 776 C CA . THR A 1 108 ? 17.423 107.761 4.211 1.00 31.66 144 THR A CA 1
ATOM 777 C C . THR A 1 108 ? 17.726 106.543 5.078 1.00 31.46 144 THR A C 1
ATOM 778 O O . THR A 1 108 ? 16.867 105.686 5.284 1.00 30.19 144 THR A O 1
ATOM 782 N N . THR A 1 109 ? 18.953 106.474 5.584 1.00 30.81 145 THR A N 1
ATOM 783 C CA . THR A 1 109 ? 19.285 105.555 6.666 1.00 31.64 145 THR A CA 1
ATOM 784 C C . THR A 1 109 ? 19.849 106.302 7.870 1.00 31.43 145 THR A C 1
ATOM 785 O O . THR A 1 109 ? 20.090 107.508 7.808 1.00 30.74 145 THR A O 1
ATOM 789 N N . VAL A 1 110 ? 20.057 105.578 8.965 1.00 32.17 146 VAL A N 1
ATOM 790 C CA . VAL A 1 110 ? 20.701 106.144 10.150 1.00 33.18 146 VAL A CA 1
ATOM 791 C C . VAL A 1 110 ? 22.086 106.694 9.786 1.00 34.34 146 VAL A C 1
ATOM 792 O O . VAL A 1 110 ? 22.435 107.822 10.171 1.00 34.70 146 VAL A O 1
ATOM 796 N N . GLU A 1 111 ? 22.861 105.912 9.038 1.00 35.47 147 GLU A N 1
ATOM 797 C CA . GLU A 1 111 ? 24.208 106.354 8.652 1.00 37.02 147 GLU A CA 1
ATOM 798 C C . GLU A 1 111 ? 24.112 107.513 7.674 1.00 36.32 147 GLU A C 1
ATOM 799 O O . GLU A 1 111 ? 24.899 108.458 7.750 1.00 36.44 147 GLU A O 1
ATOM 805 N N . GLY A 1 112 ? 23.150 107.439 6.760 1.00 35.73 148 GLY A N 1
ATOM 806 C CA . GLY A 1 112 ? 22.899 108.523 5.828 1.00 34.97 148 GLY A CA 1
ATOM 807 C C . GLY A 1 112 ? 22.633 109.840 6.530 1.00 34.78 148 GLY A C 1
ATOM 808 O O . GLY A 1 112 ? 23.205 110.870 6.173 1.00 34.50 148 GLY A O 1
ATOM 809 N N . LEU A 1 113 ? 21.761 109.806 7.532 1.00 34.23 149 LEU A N 1
ATOM 810 C CA . LEU A 1 113 ? 21.519 110.970 8.376 1.00 35.02 149 LEU A CA 1
ATOM 811 C C . LEU A 1 113 ? 22.829 111.595 8.843 1.00 34.74 149 LEU A C 1
ATOM 812 O O . LEU A 1 113 ? 23.015 112.809 8.752 1.00 33.33 149 LEU A O 1
ATOM 817 N N . ILE A 1 114 ? 23.733 110.760 9.343 1.00 34.67 150 ILE A N 1
ATOM 818 C CA . ILE A 1 114 ? 24.974 111.240 9.937 1.00 34.90 150 ILE A CA 1
ATOM 819 C C . ILE A 1 114 ? 25.937 111.747 8.868 1.00 34.76 150 ILE A C 1
ATOM 820 O O . ILE A 1 114 ? 26.627 112.747 9.064 1.00 34.99 150 ILE A O 1
ATOM 825 N N . SER A 1 115 ? 25.978 111.049 7.738 1.00 34.38 151 SER A N 1
ATOM 826 C CA . SER A 1 115 ? 26.789 111.481 6.594 1.00 35.35 151 SER A CA 1
ATOM 827 C C . SER A 1 115 ? 26.353 112.831 6.019 1.00 34.81 151 SER A C 1
ATOM 828 O O . SER A 1 115 ? 27.190 113.668 5.657 1.00 34.71 151 SER A O 1
ATOM 831 N N . ARG A 1 116 ? 25.041 113.047 5.943 1.00 34.43 152 ARG A N 1
ATOM 832 C CA . ARG A 1 116 ? 24.493 114.324 5.468 1.00 33.70 152 ARG A CA 1
ATOM 833 C C . ARG A 1 116 ? 24.804 115.478 6.416 1.00 33.12 152 ARG A C 1
ATOM 834 O O . ARG A 1 116 ? 25.065 116.601 5.984 1.00 31.26 152 ARG A O 1
ATOM 842 N N . ALA A 1 117 ? 24.751 115.202 7.714 1.00 32.85 153 ALA A N 1
ATOM 843 C CA . ALA A 1 117 ? 25.104 116.200 8.711 1.00 33.74 153 ALA A CA 1
ATOM 844 C C . ALA A 1 117 ? 26.594 116.577 8.593 1.00 34.14 153 ALA A C 1
ATOM 845 O O . ALA A 1 117 ? 26.950 117.756 8.671 1.00 34.10 153 ALA A O 1
ATOM 847 N N . ILE A 1 118 ? 27.447 115.571 8.402 1.00 34.24 154 ILE A N 1
ATOM 848 C CA . ILE A 1 118 ? 28.882 115.798 8.180 1.00 34.87 154 ILE A CA 1
ATOM 849 C C . ILE A 1 118 ? 29.090 116.651 6.928 1.00 35.73 154 ILE A C 1
ATOM 850 O O . ILE A 1 118 ? 29.821 117.635 6.965 1.00 36.27 154 ILE A O 1
ATOM 855 N N . SER A 1 119 ? 28.430 116.292 5.835 1.00 35.81 155 SER A N 1
ATOM 856 C CA . SER A 1 119 ? 28.538 117.061 4.602 1.00 36.86 155 SER A CA 1
ATOM 857 C C . SER A 1 119 ? 28.062 118.504 4.774 1.00 36.78 155 SER A C 1
ATOM 858 O O . SER A 1 119 ? 28.692 119.430 4.257 1.00 36.29 155 SER A O 1
ATOM 861 N N . GLY A 1 120 ? 26.950 118.682 5.489 1.00 36.49 156 GLY A N 1
ATOM 862 C CA . GLY A 1 120 ? 26.389 120.005 5.775 1.00 36.65 156 GLY A CA 1
ATOM 863 C C . GLY A 1 120 ? 27.352 120.918 6.531 1.00 37.08 156 GLY A C 1
ATOM 864 O O . GLY A 1 120 ? 27.346 122.130 6.337 1.00 36.38 156 GLY A O 1
ATOM 865 N N . LEU A 1 121 ? 28.182 120.334 7.386 1.00 36.87 157 LEU A N 1
ATOM 866 C CA . LEU A 1 121 ? 29.200 121.099 8.110 1.00 37.71 157 LEU A CA 1
ATOM 867 C C . LEU A 1 121 ? 30.504 121.212 7.313 1.00 38.00 157 LEU A C 1
ATOM 868 O O . LEU A 1 121 ? 31.136 122.274 7.281 1.00 38.47 157 LEU A O 1
ATOM 873 N N . GLU A 1 122 ? 30.894 120.112 6.666 1.00 38.02 158 GLU A N 1
ATOM 874 C CA . GLU A 1 122 ? 32.218 119.964 6.059 1.00 38.52 158 GLU A CA 1
ATOM 875 C C . GLU A 1 122 ? 32.387 120.702 4.733 1.00 38.72 158 GLU A C 1
ATOM 876 O O . GLU A 1 122 ? 33.484 121.187 4.423 1.00 37.95 158 GLU A O 1
ATOM 882 N N . GLN A 1 123 ? 31.316 120.787 3.945 1.00 39.06 159 GLN A N 1
ATOM 883 C CA . GLN A 1 123 ? 31.448 121.251 2.561 1.00 39.69 159 GLN A CA 1
ATOM 884 C C . GLN A 1 123 ? 31.945 122.694 2.383 1.00 39.69 159 GLN A C 1
ATOM 885 O O . GLN A 1 123 ? 32.550 123.007 1.350 1.00 39.41 159 GLN A O 1
ATOM 891 N N . ASP A 1 124 ? 31.691 123.554 3.373 1.00 39.00 160 ASP A N 1
ATOM 892 C CA . ASP A 1 124 ? 32.083 124.979 3.302 1.00 39.10 160 ASP A CA 1
ATOM 893 C C . ASP A 1 124 ? 33.265 125.314 4.202 1.00 38.24 160 ASP A C 1
ATOM 894 O O . ASP A 1 124 ? 33.605 126.489 4.386 1.00 37.97 160 ASP A O 1
ATOM 899 N N . GLN A 1 125 ? 33.884 124.287 4.769 1.00 37.66 161 GLN A N 1
ATOM 900 C CA . GLN A 1 125 ? 35.008 124.504 5.664 1.00 38.03 161 GLN A CA 1
ATOM 901 C C . GLN A 1 125 ? 36.225 125.175 4.999 1.00 38.07 161 GLN A C 1
ATOM 902 O O . GLN A 1 125 ? 36.901 125.944 5.664 1.00 37.91 161 GLN A O 1
ATOM 908 N N . PRO A 1 126 ? 36.499 124.894 3.701 1.00 38.48 162 PRO A N 1
ATOM 909 C CA . PRO A 1 126 ? 37.583 125.629 3.029 1.00 39.01 162 PRO A CA 1
ATOM 910 C C . PRO A 1 126 ? 37.382 127.148 3.075 1.00 39.04 162 PRO A C 1
ATOM 911 O O . PRO A 1 126 ? 38.336 127.871 3.287 1.00 38.97 162 PRO A O 1
ATOM 915 N N . THR A 1 127 ? 36.149 127.611 2.863 1.00 39.39 163 THR A N 1
ATOM 916 C CA . THR A 1 127 ? 35.826 129.032 2.952 1.00 39.67 163 THR A CA 1
ATOM 917 C C . THR A 1 127 ? 35.966 129.501 4.395 1.00 39.99 163 THR A C 1
ATOM 918 O O . THR A 1 127 ? 36.647 130.496 4.661 1.00 40.05 163 THR A O 1
ATOM 922 N N . ARG A 1 128 ? 35.343 128.772 5.322 1.00 40.15 164 ARG A N 1
ATOM 923 C CA . ARG A 1 128 ? 35.324 129.156 6.745 1.00 40.48 164 ARG A CA 1
ATOM 924 C C . ARG A 1 128 ? 36.697 129.221 7.360 1.00 41.25 164 ARG A C 1
ATOM 925 O O . ARG A 1 128 ? 36.972 130.113 8.167 1.00 41.94 164 ARG A O 1
ATOM 933 N N . ARG A 1 129 ? 37.546 128.262 7.014 1.00 42.15 165 ARG A N 1
ATOM 934 C CA . ARG A 1 129 ? 38.925 128.228 7.526 1.00 43.33 165 ARG A CA 1
ATOM 935 C C . ARG A 1 129 ? 39.716 129.446 7.020 1.00 44.53 165 ARG A C 1
ATOM 936 O O . ARG A 1 129 ? 40.595 129.962 7.714 1.00 45.26 165 ARG A O 1
ATOM 944 N N . ALA A 1 130 ? 39.377 129.906 5.817 1.00 45.62 166 ALA A N 1
ATOM 945 C CA . ALA A 1 130 ? 40.009 131.081 5.216 1.00 46.65 166 ALA A CA 1
ATOM 946 C C . ALA A 1 130 ? 39.561 132.388 5.862 1.00 47.48 166 ALA A C 1
ATOM 947 O O . ALA A 1 130 ? 40.390 133.266 6.097 1.00 48.29 166 ALA A O 1
ATOM 949 N N . VAL A 1 131 ? 38.267 132.518 6.155 1.00 48.09 167 VAL A N 1
ATOM 950 C CA . VAL A 1 131 ? 37.706 133.798 6.610 1.00 48.88 167 VAL A CA 1
ATOM 951 C C . VAL A 1 131 ? 37.312 133.878 8.102 1.00 49.09 167 VAL A C 1
ATOM 952 O O . VAL A 1 131 ? 37.312 134.964 8.679 1.00 48.59 167 VAL A O 1
ATOM 956 N N . GLU A 1 132 ? 36.983 132.733 8.705 1.00 49.58 168 GLU A N 1
ATOM 957 C CA . GLU A 1 132 ? 36.622 132.637 10.128 1.00 49.84 168 GLU A CA 1
ATOM 958 C C . GLU A 1 132 ? 37.367 131.477 10.815 1.00 49.63 168 GLU A C 1
ATOM 959 O O . GLU A 1 132 ? 36.756 130.477 11.213 1.00 49.47 168 GLU A O 1
ATOM 965 N N . GLY A 1 133 ? 38.681 131.624 10.964 1.00 49.31 169 GLY A N 1
ATOM 966 C CA . GLY A 1 133 ? 39.550 130.560 11.491 1.00 48.84 169 GLY A CA 1
ATOM 967 C C . GLY A 1 133 ? 39.133 129.881 12.791 1.00 48.53 169 GLY A C 1
ATOM 968 O O . GLY A 1 133 ? 39.100 128.649 12.873 1.00 48.41 169 GLY A O 1
ATOM 969 N N . ALA A 1 134 ? 38.814 130.674 13.806 1.00 47.96 170 ALA A N 1
ATOM 970 C CA . ALA A 1 134 ? 38.489 130.132 15.129 1.00 47.81 170 ALA A CA 1
ATOM 971 C C . ALA A 1 134 ? 37.167 129.354 15.170 1.00 47.46 170 ALA A C 1
ATOM 972 O O . ALA A 1 134 ? 37.094 128.294 15.792 1.00 47.36 170 ALA A O 1
ATOM 974 N N . ILE A 1 135 ? 36.130 129.864 14.505 1.00 46.95 171 ILE A N 1
ATOM 975 C CA . ILE A 1 135 ? 34.862 129.114 14.411 1.00 46.56 171 ILE A CA 1
ATOM 976 C C . ILE A 1 135 ? 35.036 127.817 13.615 1.00 45.69 171 ILE A C 1
ATOM 977 O O . ILE A 1 135 ? 34.471 126.785 13.971 1.00 45.56 171 ILE A O 1
ATOM 982 N N . ALA A 1 136 ? 35.828 127.881 12.546 1.00 45.22 172 ALA A N 1
ATOM 983 C CA . ALA A 1 136 ? 36.076 126.734 11.686 1.00 44.56 172 ALA A CA 1
ATOM 984 C C . ALA A 1 136 ? 36.780 125.611 12.449 1.00 44.76 172 ALA A C 1
ATOM 985 O O . ALA A 1 136 ? 36.543 124.429 12.194 1.00 43.94 172 ALA A O 1
ATOM 987 N N . GLU A 1 137 ? 37.644 125.994 13.386 1.00 44.92 173 GLU A N 1
ATOM 988 C CA . GLU A 1 137 ? 38.381 125.038 14.208 1.00 45.96 173 GLU A CA 1
ATOM 989 C C . GLU A 1 137 ? 37.427 124.221 15.086 1.00 45.41 173 GLU A C 1
ATOM 990 O O . GLU A 1 137 ? 37.601 123.012 15.252 1.00 45.23 173 GLU A O 1
ATOM 996 N N . ARG A 1 138 ? 36.410 124.879 15.636 1.00 45.14 174 ARG A N 1
ATOM 997 C CA . ARG A 1 138 ? 35.434 124.191 16.488 1.00 44.65 174 ARG A CA 1
ATOM 998 C C . ARG A 1 138 ? 34.450 123.360 15.665 1.00 43.22 174 ARG A C 1
ATOM 999 O O . ARG A 1 138 ? 34.028 122.296 16.099 1.00 43.14 174 ARG A O 1
ATOM 1007 N N . ILE A 1 139 ? 34.111 123.837 14.472 1.00 41.82 175 ILE A N 1
ATOM 1008 C CA . ILE A 1 139 ? 33.359 123.017 13.513 1.00 40.30 175 ILE A CA 1
ATOM 1009 C C . ILE A 1 139 ? 34.165 121.762 13.105 1.00 40.28 175 ILE A C 1
ATOM 1010 O O . ILE A 1 139 ? 33.632 120.656 13.165 1.00 39.17 175 ILE A O 1
ATOM 1015 N N . ASP A 1 140 ? 35.440 121.931 12.729 1.00 39.80 176 ASP A N 1
ATOM 1016 C CA . ASP A 1 140 ? 36.316 120.773 12.442 1.00 40.29 176 ASP A CA 1
ATOM 1017 C C . ASP A 1 140 ? 36.333 119.750 13.590 1.00 40.12 176 ASP A C 1
ATOM 1018 O O . ASP A 1 140 ? 36.227 118.556 13.358 1.00 40.04 176 ASP A O 1
ATOM 1023 N N . GLU A 1 141 ? 36.438 120.233 14.823 1.00 40.65 177 GLU A N 1
ATOM 1024 C CA . GLU A 1 141 ? 36.393 119.382 16.025 1.00 41.28 177 GLU A CA 1
ATOM 1025 C C . GLU A 1 141 ? 35.060 118.612 16.146 1.00 40.29 177 GLU A C 1
ATOM 1026 O O . GLU A 1 141 ? 35.053 117.400 16.399 1.00 39.93 177 GLU A O 1
ATOM 1032 N N . PHE A 1 142 ? 33.937 119.292 15.931 1.00 39.32 178 PHE A N 1
ATOM 1033 C CA . PHE A 1 142 ? 32.653 118.593 15.947 1.00 38.64 178 PHE A CA 1
ATOM 1034 C C . PHE A 1 142 ? 32.510 117.565 14.818 1.00 37.89 178 PHE A C 1
ATOM 1035 O O . PHE A 1 142 ? 32.017 116.474 15.051 1.00 38.21 178 PHE A O 1
ATOM 1043 N N . ILE A 1 143 ? 32.939 117.918 13.606 1.00 37.13 179 ILE A N 1
ATOM 1044 C CA . ILE A 1 143 ? 32.893 117.001 12.465 1.00 36.98 179 ILE A CA 1
ATOM 1045 C C . ILE A 1 143 ? 33.617 115.692 12.777 1.00 37.53 179 ILE A C 1
ATOM 1046 O O . ILE A 1 143 ? 33.141 114.613 12.420 1.00 37.29 179 ILE A O 1
ATOM 1051 N N . GLY A 1 144 ? 34.761 115.799 13.450 1.00 37.88 180 GLY A N 1
ATOM 1052 C CA . GLY A 1 144 ? 35.513 114.621 13.885 1.00 38.47 180 GLY A CA 1
ATOM 1053 C C . GLY A 1 144 ? 34.750 113.762 14.881 1.00 38.15 180 GLY A C 1
ATOM 1054 O O . GLY A 1 144 ? 34.869 112.542 14.862 1.00 38.61 180 GLY A O 1
ATOM 1055 N N . LYS A 1 145 ? 33.972 114.388 15.759 1.00 38.19 181 LYS A N 1
ATOM 1056 C CA . LYS A 1 145 ? 33.125 113.630 16.690 1.00 38.65 181 LYS A CA 1
ATOM 1057 C C . LYS A 1 145 ? 32.058 112.827 15.942 1.00 38.46 181 LYS A C 1
ATOM 1058 O O . LYS A 1 145 ? 31.767 111.688 16.295 1.00 38.04 181 LYS A O 1
ATOM 1064 N N . LEU A 1 146 ? 31.478 113.426 14.904 1.00 38.53 182 LEU A N 1
ATOM 1065 C CA . LEU A 1 146 ? 30.475 112.744 14.094 1.00 38.52 182 LEU A CA 1
ATOM 1066 C C . LEU A 1 146 ? 31.097 111.604 13.317 1.00 38.89 182 LEU A C 1
ATOM 1067 O O . LEU A 1 146 ? 30.511 110.519 13.223 1.00 38.88 182 LEU A O 1
ATOM 1072 N N . LYS A 1 147 ? 32.280 111.848 12.755 1.00 39.04 183 LYS A N 1
ATOM 1073 C CA . LYS A 1 147 ? 32.978 110.826 11.982 1.00 40.35 183 LYS A CA 1
ATOM 1074 C C . LYS A 1 147 ? 33.367 109.663 12.879 1.00 41.07 183 LYS A C 1
ATOM 1075 O O . LYS A 1 147 ? 33.374 108.523 12.441 1.00 41.29 183 LYS A O 1
ATOM 1081 N N . ASP A 1 148 ? 33.673 109.967 14.135 1.00 42.43 184 ASP A N 1
ATOM 1082 C CA . ASP A 1 148 ? 34.042 108.940 15.117 1.00 44.06 184 ASP A CA 1
ATOM 1083 C C . ASP A 1 148 ? 32.923 107.941 15.394 1.00 44.04 184 ASP A C 1
ATOM 1084 O O . ASP A 1 148 ? 33.201 106.792 15.711 1.00 43.88 184 ASP A O 1
ATOM 1089 N N . LEU A 1 149 ? 31.669 108.382 15.271 1.00 44.43 185 LEU A N 1
ATOM 1090 C CA . LEU A 1 149 ? 30.507 107.509 15.489 1.00 44.87 185 LEU A CA 1
ATOM 1091 C C . LEU A 1 149 ? 30.501 106.297 14.567 1.00 45.89 185 LEU A C 1
ATOM 1092 O O . LEU A 1 149 ? 30.000 105.232 14.941 1.00 45.69 185 LEU A O 1
ATOM 1097 N N . LYS A 1 150 ? 31.052 106.464 13.365 1.00 47.12 186 LYS A N 1
ATOM 1098 C CA . LYS A 1 150 ? 31.071 105.397 12.358 1.00 48.81 186 LYS A CA 1
ATOM 1099 C C . LYS A 1 150 ? 32.030 104.244 12.711 1.00 49.86 186 LYS A C 1
ATOM 1100 O O . LYS A 1 150 ? 31.934 103.147 12.137 1.00 49.79 186 LYS A O 1
ATOM 1106 N N . GLN A 1 151 ? 32.950 104.491 13.646 1.00 50.90 187 GLN A N 1
ATOM 1107 C CA . GLN A 1 151 ? 33.906 103.462 14.065 1.00 51.83 187 GLN A CA 1
ATOM 1108 C C . GLN A 1 151 ? 33.312 102.586 15.160 1.00 52.01 187 GLN A C 1
ATOM 1109 O O . GLN A 1 151 ? 33.791 101.475 15.413 1.00 51.79 187 GLN A O 1
ATOM 1115 N N . MET A 1 152 ? 32.268 103.107 15.804 1.00 52.04 188 MET A N 1
ATOM 1116 C CA . MET A 1 152 ? 31.387 102.322 16.675 1.00 52.66 188 MET A CA 1
ATOM 1117 C C . MET A 1 152 ? 32.111 101.607 17.820 1.00 52.27 188 MET A C 1
ATOM 1118 O O . MET A 1 152 ? 31.889 100.418 18.050 1.00 52.43 188 MET A O 1
ATOM 1123 N N . ALA A 1 153 ? 32.971 102.337 18.529 1.00 51.76 189 ALA A N 1
ATOM 1124 C CA . ALA A 1 153 ? 33.650 101.804 19.712 1.00 51.11 189 ALA A CA 1
ATOM 1125 C C . ALA A 1 153 ? 32.757 101.886 20.952 1.00 50.80 189 ALA A C 1
ATOM 1126 O O . ALA A 1 153 ? 32.870 101.062 21.875 1.00 50.74 189 ALA A O 1
ATOM 1128 N N . SER A 1 154 ? 31.883 102.893 20.970 1.00 49.76 190 SER A N 1
ATOM 1129 C CA . SER A 1 154 ? 30.889 103.074 22.028 1.00 48.99 190 SER A CA 1
ATOM 1130 C C . SER A 1 154 ? 29.531 103.238 21.357 1.00 47.78 190 SER A C 1
ATOM 1131 O O . SER A 1 154 ? 29.471 103.718 20.227 1.00 47.49 190 SER A O 1
ATOM 1134 N N . PRO A 1 155 ? 28.441 102.823 22.031 1.00 46.57 191 PRO A N 1
ATOM 1135 C CA . PRO A 1 155 ? 27.115 103.081 21.459 1.00 45.63 191 PRO A CA 1
ATOM 1136 C C . PRO A 1 155 ? 26.744 104.564 21.523 1.00 44.22 191 PRO A C 1
ATOM 1137 O O . PRO A 1 155 ? 27.311 105.320 22.316 1.00 43.96 191 PRO A O 1
ATOM 1141 N N . PHE A 1 156 ? 25.803 104.981 20.684 1.00 42.71 192 PHE A N 1
ATOM 1142 C CA . PHE A 1 156 ? 25.227 106.316 20.827 1.00 41.03 192 PHE A CA 1
ATOM 1143 C C . PHE A 1 156 ? 23.709 106.251 20.636 1.00 40.70 192 PHE A C 1
ATOM 1144 O O . PHE A 1 156 ? 23.182 105.241 20.151 1.00 39.92 192 PHE A O 1
ATOM 1152 N N . THR A 1 157 ? 23.021 107.318 21.036 1.00 39.63 193 THR A N 1
ATOM 1153 C CA . THR A 1 157 ? 21.575 107.362 20.947 1.00 39.71 193 THR A CA 1
ATOM 1154 C C . THR A 1 157 ? 21.165 108.297 19.825 1.00 38.76 193 THR A C 1
ATOM 1155 O O . THR A 1 157 ? 21.704 109.395 19.702 1.00 38.07 193 THR A O 1
ATOM 1159 N N . LEU A 1 158 ? 20.229 107.841 19.001 1.00 37.75 194 LEU A N 1
ATOM 1160 C CA . LEU A 1 158 ? 19.609 108.697 18.007 1.00 37.08 194 LEU A CA 1
ATOM 1161 C C . LEU A 1 158 ? 18.148 108.865 18.399 1.00 36.41 194 LEU A C 1
ATOM 1162 O O . LEU A 1 158 ? 17.429 107.887 18.580 1.00 36.17 194 LEU A O 1
ATOM 1167 N N . VAL A 1 159 ? 17.726 110.112 18.565 1.00 35.81 195 VAL A N 1
ATOM 1168 C CA . VAL A 1 159 ? 16.351 110.421 18.941 1.00 35.08 195 VAL A CA 1
ATOM 1169 C C . VAL A 1 159 ? 15.705 111.171 17.784 1.00 35.11 195 VAL A C 1
ATOM 1170 O O . VAL A 1 159 ? 16.233 112.201 17.339 1.00 34.57 195 VAL A O 1
ATOM 1174 N N . ILE A 1 160 ? 14.586 110.642 17.290 1.00 34.12 196 ILE A N 1
ATOM 1175 C CA . ILE A 1 160 ? 13.795 111.335 16.269 1.00 33.85 196 ILE A CA 1
ATOM 1176 C C . ILE A 1 160 ? 12.401 111.538 16.839 1.00 33.88 196 ILE A C 1
ATOM 1177 O O . ILE A 1 160 ? 11.684 110.574 17.109 1.00 33.52 196 ILE A O 1
ATOM 1182 N N . ASP A 1 161 ? 12.043 112.796 17.051 1.00 33.72 197 ASP A N 1
ATOM 1183 C CA . ASP A 1 161 ? 10.774 113.133 17.680 1.00 34.07 197 ASP A CA 1
ATOM 1184 C C . ASP A 1 161 ? 9.944 113.922 16.690 1.00 33.82 197 ASP A C 1
ATOM 1185 O O . ASP A 1 161 ? 10.353 115.010 16.273 1.00 33.99 197 ASP A O 1
ATOM 1190 N N . ASP A 1 162 ? 8.786 113.371 16.323 1.00 33.31 198 ASP A N 1
ATOM 1191 C CA . ASP A 1 162 ? 7.906 113.958 15.317 1.00 33.02 198 ASP A CA 1
ATOM 1192 C C . ASP A 1 162 ? 6.459 114.070 15.820 1.00 32.58 198 ASP A C 1
ATOM 1193 O O . ASP A 1 162 ? 5.771 113.078 15.941 1.00 32.63 198 ASP A O 1
ATOM 1198 N N . PRO A 1 163 ? 5.999 115.283 16.122 1.00 33.46 199 PRO A N 1
ATOM 1199 C CA . PRO A 1 163 ? 4.592 115.469 16.526 1.00 33.53 199 PRO A CA 1
ATOM 1200 C C . PRO A 1 163 ? 3.520 115.016 15.514 1.00 34.18 199 PRO A C 1
ATOM 1201 O O . PRO A 1 163 ? 2.379 114.776 15.917 1.00 34.44 199 PRO A O 1
ATOM 1205 N N . SER A 1 164 ? 3.873 114.902 14.229 1.00 33.97 200 SER A N 1
ATOM 1206 C CA . SER A 1 164 ? 2.912 114.463 13.205 1.00 33.16 200 SER A CA 1
ATOM 1207 C C . SER A 1 164 ? 2.690 112.958 13.254 1.00 32.69 200 SER A C 1
ATOM 1208 O O . SER A 1 164 ? 1.696 112.457 12.738 1.00 32.53 200 SER A O 1
ATOM 1211 N N . GLY A 1 165 ? 3.639 112.244 13.865 1.00 32.40 201 GLY A N 1
ATOM 1212 C CA . GLY A 1 165 ? 3.615 110.794 13.928 1.00 31.22 201 GLY A CA 1
ATOM 1213 C C . GLY A 1 165 ? 4.038 110.067 12.665 1.00 31.16 201 GLY A C 1
ATOM 1214 O O . GLY A 1 165 ? 4.006 108.845 12.626 1.00 31.48 201 GLY A O 1
ATOM 1215 N N . ASN A 1 166 ? 4.444 110.804 11.628 1.00 30.63 202 ASN A N 1
ATOM 1216 C CA . ASN A 1 166 ? 4.701 110.191 10.313 1.00 30.23 202 ASN A CA 1
ATOM 1217 C C . ASN A 1 166 ? 6.117 109.694 10.074 1.00 30.01 202 ASN A C 1
ATOM 1218 O O . ASN A 1 166 ? 6.355 108.952 9.117 1.00 29.91 202 ASN A O 1
ATOM 1223 N N . SER A 1 167 ? 7.065 110.149 10.890 1.00 30.57 203 SER A N 1
ATOM 1224 C CA . SER A 1 167 ? 8.450 109.664 10.781 1.00 30.34 203 SER A CA 1
ATOM 1225 C C . SER A 1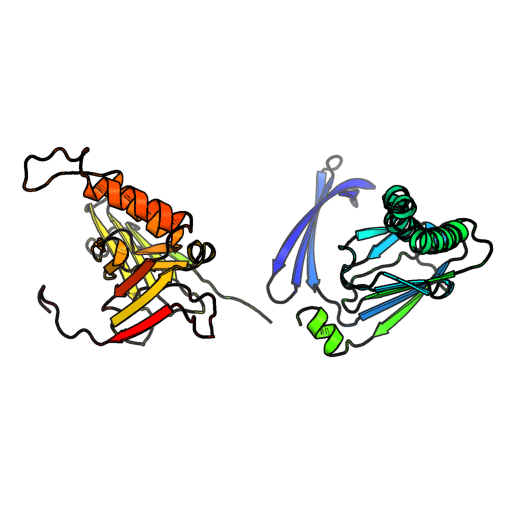 167 ? 8.513 108.199 11.157 1.00 31.13 203 SER A C 1
ATOM 1226 O O . SER A 1 167 ? 7.606 107.689 11.840 1.00 30.96 203 SER A O 1
ATOM 1229 N N . PHE A 1 168 ? 9.576 107.523 10.715 1.00 30.74 204 PHE A N 1
ATOM 1230 C CA . PHE A 1 168 ? 9.672 106.067 10.859 1.00 31.01 204 PHE A CA 1
ATOM 1231 C C . PHE A 1 168 ? 11.124 105.602 10.942 1.00 31.25 204 PHE A C 1
ATOM 1232 O O . PHE A 1 168 ? 11.967 106.091 10.219 1.00 30.49 204 PHE A O 1
ATOM 1240 N N . VAL A 1 169 ? 11.394 104.642 11.830 1.00 31.68 205 VAL A N 1
ATOM 1241 C CA . VAL A 1 169 ? 12.694 103.997 11.897 1.00 32.07 205 VAL A CA 1
ATOM 1242 C C . VAL A 1 169 ? 12.492 102.476 11.789 1.00 32.58 205 VAL A C 1
ATOM 1243 O O . VAL A 1 169 ? 11.733 101.889 12.571 1.00 32.18 205 VAL A O 1
ATOM 1247 N N . GLU A 1 170 ? 13.173 101.864 10.826 1.00 32.93 206 GLU A N 1
ATOM 1248 C CA . GLU A 1 170 ? 13.065 100.430 10.535 1.00 35.13 206 GLU A CA 1
ATOM 1249 C C . GLU A 1 170 ? 13.510 99.533 11.701 1.00 34.96 206 GLU A C 1
ATOM 1250 O O . GLU A 1 170 ? 14.456 99.861 12.434 1.00 34.61 206 GLU A O 1
ATOM 1256 N N . ASN A 1 171 ? 12.800 98.416 11.858 1.00 35.21 207 ASN A N 1
ATOM 1257 C CA . ASN A 1 171 ? 13.219 97.307 12.692 1.00 35.13 207 ASN A CA 1
ATOM 1258 C C . ASN A 1 171 ? 13.801 96.238 11.776 1.00 35.98 207 ASN A C 1
ATOM 1259 O O . ASN A 1 171 ? 13.052 95.518 11.105 1.00 36.28 207 ASN A O 1
ATOM 1264 N N . PRO A 1 172 ? 15.144 96.101 11.762 1.00 36.35 208 PRO A N 1
ATOM 1265 C CA . PRO A 1 172 ? 15.766 95.177 10.835 1.00 36.58 208 PRO A CA 1
ATOM 1266 C C . PRO A 1 172 ? 15.586 93.719 11.294 1.00 37.02 208 PRO A C 1
ATOM 1267 O O . PRO A 1 172 ? 15.891 92.803 10.542 1.00 37.01 208 PRO A O 1
ATOM 1271 N N . HIS A 1 173 ? 15.085 93.518 12.507 1.00 37.96 209 HIS A N 1
ATOM 1272 C CA . HIS A 1 173 ? 14.893 92.159 13.050 1.00 38.84 209 HIS A CA 1
ATOM 1273 C C . HIS A 1 173 ? 13.541 91.526 12.730 1.00 39.65 209 HIS A C 1
ATOM 1274 O O . HIS A 1 173 ? 13.135 90.551 13.366 1.00 38.96 209 HIS A O 1
ATOM 1281 N N . ALA A 1 174 ? 12.869 92.072 11.715 1.00 40.91 210 ALA A N 1
ATOM 1282 C CA . ALA A 1 174 ? 11.734 91.389 11.037 1.00 40.81 210 ALA A CA 1
ATOM 1283 C C . ALA A 1 174 ? 10.650 91.302 12.056 1.00 40.82 210 ALA A C 1
ATOM 1284 O O . ALA A 1 174 ? 10.528 92.266 12.831 1.00 42.89 210 ALA A O 1
ATOM 1286 N N . PRO A 1 175 ? 9.862 90.196 12.083 1.00 39.32 211 PRO A N 1
ATOM 1287 C CA . PRO A 1 175 ? 8.778 90.193 13.047 1.00 38.60 211 PRO A CA 1
ATOM 1288 C C . PRO A 1 175 ? 9.260 90.106 14.481 1.00 38.31 211 PRO A C 1
ATOM 1289 O O . PRO A 1 175 ? 8.479 90.368 15.395 1.00 36.79 211 PRO A O 1
ATOM 1293 N N . GLN A 1 176 ? 10.540 89.780 14.673 1.00 38.35 212 GLN A N 1
ATOM 1294 C CA . GLN A 1 176 ? 11.086 89.668 16.021 1.00 39.44 212 GLN A CA 1
ATOM 1295 C C . GLN A 1 176 ? 11.183 91.032 16.699 1.00 39.80 212 GLN A C 1
ATOM 1296 O O . GLN A 1 176 ? 11.085 92.066 16.027 1.00 39.64 212 GLN A O 1
ATOM 1302 N N . LYS A 1 177 ? 11.341 91.022 18.025 1.00 40.03 213 LYS A N 1
ATOM 1303 C CA . LYS A 1 177 ? 11.367 92.240 18.844 1.00 40.72 213 LYS A CA 1
ATOM 1304 C C . LYS A 1 177 ? 12.583 93.114 18.542 1.00 40.23 213 LYS A C 1
ATOM 1305 O O . LYS A 1 177 ? 13.587 92.632 18.012 1.00 39.72 213 LYS A O 1
ATOM 1311 N N . ASP A 1 178 ? 12.484 94.386 18.926 1.00 40.34 214 ASP A N 1
ATOM 1312 C CA . ASP A 1 178 ? 13.513 95.398 18.657 1.00 40.72 214 ASP A CA 1
ATOM 1313 C C . ASP A 1 178 ? 13.781 96.157 19.941 1.00 40.89 214 ASP A C 1
ATOM 1314 O O . ASP A 1 178 ? 13.287 97.256 20.143 1.00 41.57 214 ASP A O 1
ATOM 1319 N N . ASN A 1 179 ? 14.565 95.554 20.818 1.00 41.76 215 ASN A N 1
ATOM 1320 C CA . ASN A 1 179 ? 14.816 96.113 22.137 1.00 42.54 215 ASN A CA 1
ATOM 1321 C C . ASN A 1 179 ? 15.658 97.400 22.084 1.00 41.98 215 ASN A C 1
ATOM 1322 O O . ASN A 1 179 ? 15.462 98.310 22.890 1.00 42.31 215 ASN A O 1
ATOM 1327 N N . ALA A 1 180 ? 16.566 97.461 21.111 1.00 41.32 216 ALA A N 1
ATOM 1328 C CA . ALA A 1 180 ? 17.407 98.640 20.862 1.00 41.15 216 ALA A CA 1
ATOM 1329 C C . ALA A 1 180 ? 16.646 99.929 20.495 1.00 40.63 216 ALA A C 1
ATOM 1330 O O . ALA A 1 180 ? 17.194 101.019 20.621 1.00 40.33 216 ALA A O 1
ATOM 1332 N N . LEU A 1 181 ? 15.401 99.797 20.033 1.00 40.50 217 LEU A N 1
ATOM 1333 C CA . LEU A 1 181 ? 14.593 100.953 19.646 1.00 40.19 217 LEU A CA 1
ATOM 1334 C C . LEU A 1 181 ? 13.352 101.068 20.512 1.00 40.60 217 LEU A C 1
ATOM 1335 O O . LEU A 1 181 ? 12.467 100.216 20.460 1.00 41.01 217 LEU A O 1
ATOM 1340 N N . VAL A 1 182 ? 13.307 102.133 21.304 1.00 40.75 218 VAL A N 1
ATOM 1341 C CA . VAL A 1 182 ? 12.178 102.444 22.170 1.00 41.23 218 VAL A CA 1
ATOM 1342 C C . VAL A 1 182 ? 11.273 103.473 21.490 1.00 41.52 218 VAL A C 1
ATOM 1343 O O . VAL A 1 182 ? 11.694 104.603 21.200 1.00 41.74 218 VAL A O 1
ATOM 1347 N N . ILE A 1 183 ? 10.030 103.071 21.238 1.00 41.97 219 ILE A N 1
ATOM 1348 C CA . ILE A 1 183 ? 9.060 103.934 20.572 1.00 42.51 219 ILE A CA 1
ATOM 1349 C C . ILE A 1 183 ? 8.025 104.437 21.575 1.00 43.28 219 ILE A C 1
ATOM 1350 O O . ILE A 1 183 ? 7.335 103.644 22.232 1.00 43.26 219 ILE A O 1
ATOM 1355 N N . THR A 1 184 ? 7.944 105.752 21.726 1.00 43.87 220 THR A N 1
ATOM 1356 C CA . THR A 1 184 ? 6.916 106.335 22.576 1.00 45.14 220 THR A CA 1
ATOM 1357 C C . THR A 1 184 ? 5.951 107.179 21.764 1.00 45.70 220 THR A C 1
ATOM 1358 O O . THR A 1 184 ? 6.307 107.731 20.720 1.00 45.16 220 THR A O 1
ATOM 1362 N N . TYR A 1 185 ? 4.720 107.254 22.259 1.00 46.42 221 TYR A N 1
ATOM 1363 C CA . TYR A 1 185 ? 3.655 108.024 21.628 1.00 46.83 221 TYR A CA 1
ATOM 1364 C C . TYR A 1 185 ? 3.151 109.077 22.594 1.00 47.56 221 TYR A C 1
ATOM 1365 O O . TYR A 1 185 ? 3.076 108.842 23.809 1.00 48.23 221 TYR A O 1
ATOM 1374 N N . TYR A 1 186 ? 2.818 110.250 22.075 1.00 47.91 222 TYR A N 1
ATOM 1375 C CA . TYR A 1 186 ? 2.370 111.325 22.950 1.00 48.23 222 TYR A CA 1
ATOM 1376 C C . TYR A 1 186 ? 1.261 112.173 22.350 1.00 49.24 222 TYR A C 1
ATOM 1377 O O . TYR A 1 186 ? 1.155 112.321 21.124 1.00 48.60 222 TYR A O 1
ATOM 1386 N N . ASP A 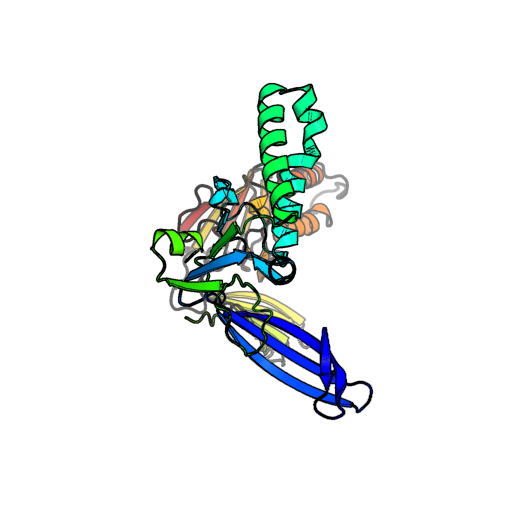1 187 ? 0.441 112.732 23.234 1.00 50.34 223 ASP A N 1
ATOM 1387 C CA . ASP A 1 187 ? -0.604 113.659 22.842 1.00 51.29 223 ASP A CA 1
ATOM 1388 C C . ASP A 1 187 ? 0.041 115.019 22.625 1.00 51.56 223 ASP A C 1
ATOM 1389 O O . ASP A 1 187 ? 0.758 115.523 23.499 1.00 51.70 223 ASP A O 1
ATOM 1394 N N . ARG A 1 188 ? -0.197 115.604 21.453 1.00 51.67 224 ARG A N 1
ATOM 1395 C CA . ARG A 1 188 ? 0.417 116.876 21.098 1.00 51.94 224 ARG A CA 1
ATOM 1396 C C . ARG A 1 188 ? -0.031 118.000 22.017 1.00 53.53 224 ARG A C 1
ATOM 1397 O O . ARG A 1 188 ? -1.192 118.062 22.409 1.00 53.76 224 ARG A O 1
ATOM 1405 N N . THR A 1 189 ? 0.901 118.888 22.344 1.00 54.94 225 THR A N 1
ATOM 1406 C CA . THR A 1 189 ? 0.578 120.160 22.980 1.00 56.56 225 THR A CA 1
ATOM 1407 C C . THR A 1 189 ? -0.079 121.065 21.933 1.00 57.63 225 THR A C 1
ATOM 1408 O O . THR A 1 189 ? 0.120 120.857 20.731 1.00 57.76 225 THR A O 1
ATOM 1412 N N . PRO A 1 190 ? -0.868 122.073 22.370 1.00 58.61 226 PRO A N 1
ATOM 1413 C CA . PRO A 1 190 ? -1.397 123.034 21.387 1.00 59.00 226 PRO A CA 1
ATOM 1414 C C . PRO A 1 190 ? -0.303 123.705 20.543 1.00 59.41 226 PRO A C 1
ATOM 1415 O O . PRO A 1 190 ? -0.541 124.024 19.372 1.00 59.36 226 PRO A O 1
ATOM 1419 N N . GLN A 1 191 ? 0.879 123.896 21.134 1.00 59.82 227 GLN A N 1
ATOM 1420 C CA . GLN A 1 191 ? 2.052 124.416 20.422 1.00 60.56 227 GLN A CA 1
ATOM 1421 C C . GLN A 1 191 ? 2.418 123.514 19.240 1.00 60.65 227 GLN A C 1
ATOM 1422 O O . GLN A 1 191 ? 2.624 123.997 18.119 1.00 60.69 227 GLN A O 1
ATOM 1428 N N . GLN A 1 192 ? 2.492 122.210 19.508 1.00 60.75 228 GLN A N 1
ATOM 1429 C CA . GLN A 1 192 ? 2.806 121.200 18.493 1.00 60.87 228 GLN A CA 1
ATOM 1430 C C . GLN A 1 192 ? 1.732 121.129 17.405 1.00 61.48 228 GLN A C 1
ATOM 1431 O O . GLN A 1 192 ? 2.050 121.042 16.216 1.00 61.44 228 GLN A O 1
ATOM 1437 N N . ALA A 1 193 ? 0.467 121.187 17.820 1.00 61.99 229 ALA A N 1
ATOM 1438 C CA . ALA A 1 193 ? -0.665 121.182 16.897 1.00 62.68 229 ALA A CA 1
ATOM 1439 C C . ALA A 1 193 ? -0.659 122.383 15.948 1.00 63.33 229 ALA A C 1
ATOM 1440 O O . ALA A 1 193 ? -0.885 122.223 14.748 1.00 63.42 229 ALA A O 1
ATOM 1442 N N . GLU A 1 194 ? -0.391 123.575 16.482 1.00 64.17 230 GLU A N 1
ATOM 1443 C CA . GLU A 1 194 ? -0.354 124.800 15.675 1.00 64.96 230 GLU A CA 1
ATOM 1444 C C . GLU A 1 194 ? 0.832 124.778 14.713 1.00 65.23 230 GLU A C 1
ATOM 1445 O O . GLU A 1 194 ? 0.723 125.238 13.573 1.00 65.33 230 GLU A O 1
ATOM 1451 N N . MET A 1 195 ? 1.953 124.235 15.194 1.00 65.52 231 MET A N 1
ATOM 1452 C CA . MET A 1 195 ? 3.159 123.978 14.399 1.00 65.89 231 MET A CA 1
ATOM 1453 C C . MET A 1 195 ? 2.865 123.158 13.130 1.00 65.59 231 MET A C 1
ATOM 1454 O O . MET A 1 195 ? 3.549 123.312 12.112 1.00 65.65 231 MET A O 1
ATOM 1459 N N . LEU A 1 196 ? 1.839 122.309 13.204 1.00 65.30 232 LEU A N 1
ATOM 1460 C CA . LEU A 1 196 ? 1.424 121.431 12.105 1.00 65.18 232 LEU A CA 1
ATOM 1461 C C . LEU A 1 196 ? 0.265 121.984 11.267 1.00 65.40 232 LEU A C 1
ATOM 1462 O O . LEU A 1 196 ? -0.194 121.328 10.331 1.00 65.22 232 LEU A O 1
ATOM 1467 N N . GLY A 1 197 ? -0.211 123.178 11.614 1.00 65.73 233 GLY A N 1
ATOM 1468 C CA . GLY A 1 197 ? -1.328 123.807 10.909 1.00 65.95 233 GLY A CA 1
ATOM 1469 C C . GLY A 1 197 ? -2.691 123.262 11.304 1.00 66.05 233 GLY A C 1
ATOM 1470 O O . GLY A 1 197 ? -3.644 123.310 10.518 1.00 65.89 233 GLY A O 1
ATOM 1471 N N . LEU A 1 198 ? -2.783 122.732 12.519 1.00 66.15 234 LEU A N 1
ATOM 1472 C CA . LEU A 1 198 ? -4.058 122.280 13.060 1.00 66.27 234 LEU A CA 1
ATOM 1473 C C . LEU A 1 198 ? -4.671 123.386 13.914 1.00 66.33 234 LEU A C 1
ATOM 1474 O O . LEU A 1 198 ? -4.199 124.526 13.893 1.00 66.29 234 LEU A O 1
ATOM 1479 N N . GLU A 1 209 ? -14.931 118.364 8.726 1.00 45.11 245 GLU A N 1
ATOM 1480 C CA . GLU A 1 209 ? -15.024 116.939 8.431 1.00 45.09 245 GLU A CA 1
ATOM 1481 C C . GLU A 1 209 ? -15.206 116.668 6.926 1.00 44.02 245 GLU A C 1
ATOM 1482 O O . GLU A 1 209 ? -14.477 115.854 6.370 1.00 43.93 245 GLU A O 1
ATOM 1488 N N . GLU A 1 210 ? -16.159 117.341 6.270 1.00 42.97 246 GLU A N 1
ATOM 1489 C CA . GLU A 1 210 ? -16.300 117.238 4.799 1.00 41.86 246 GLU A CA 1
ATOM 1490 C C . GLU A 1 210 ? -16.452 118.603 4.110 1.00 41.13 246 GLU A C 1
ATOM 1491 O O . GLU A 1 210 ? -17.058 119.518 4.673 1.00 40.81 246 GLU A O 1
ATOM 1497 N N . ASP A 1 211 ? -15.891 118.730 2.903 1.00 39.71 247 ASP A N 1
ATOM 1498 C CA . ASP A 1 211 ? -16.146 119.895 2.032 1.00 38.99 247 ASP A CA 1
ATOM 1499 C C . ASP A 1 211 ? -16.806 119.396 0.742 1.00 38.64 247 ASP A C 1
ATOM 1500 O O . ASP A 1 211 ? -16.134 118.934 -0.183 1.00 37.76 247 ASP A O 1
ATOM 1505 N N . LEU A 1 212 ? -18.132 119.491 0.693 1.00 38.19 248 LEU A N 1
ATOM 1506 C CA . LEU A 1 212 ? -18.894 118.941 -0.430 1.00 37.98 248 LEU A CA 1
ATOM 1507 C C . LEU A 1 212 ? -19.489 120.035 -1.330 1.00 37.59 248 LEU A C 1
ATOM 1508 O O . LEU A 1 212 ? -20.556 119.857 -1.939 1.00 37.42 248 LEU A O 1
ATOM 1513 N N . ARG A 1 213 ? -18.794 121.167 -1.409 1.00 35.96 249 ARG A N 1
ATOM 1514 C CA . ARG A 1 213 ? -19.162 122.225 -2.348 1.00 34.96 249 ARG A CA 1
ATOM 1515 C C . ARG A 1 213 ? -19.223 121.676 -3.771 1.00 34.16 249 ARG A C 1
ATOM 1516 O O . ARG A 1 213 ? -18.467 120.762 -4.136 1.00 32.91 249 ARG A O 1
ATOM 1524 N N . ASN A 1 214 ? -20.153 122.209 -4.558 1.00 33.61 250 ASN A N 1
ATOM 1525 C CA . ASN A 1 214 ? -20.147 122.019 -5.999 1.00 33.04 250 ASN A CA 1
ATOM 1526 C C . ASN A 1 214 ? -20.142 123.421 -6.613 1.00 33.05 250 ASN A C 1
ATOM 1527 O O . ASN A 1 214 ? -21.201 124.023 -6.821 1.00 32.79 250 ASN A O 1
ATOM 1532 N N . GLU A 1 215 ? -18.950 123.946 -6.874 1.00 32.25 251 GLU A N 1
ATOM 1533 C CA . GLU A 1 215 ? -18.802 125.335 -7.274 1.00 32.70 251 GLU A CA 1
ATOM 1534 C C . GLU A 1 215 ? -19.505 125.620 -8.598 1.00 32.36 251 GLU A C 1
ATOM 1535 O O . GLU A 1 215 ? -20.093 126.688 -8.758 1.00 32.29 251 GLU A O 1
ATOM 1541 N N . VAL A 1 216 ? -19.466 124.643 -9.510 1.00 31.80 252 VAL A N 1
ATOM 1542 C CA . VAL A 1 216 ? -20.052 124.758 -10.857 1.00 31.06 252 VAL A CA 1
ATOM 1543 C C . VAL A 1 216 ? -20.663 123.421 -11.290 1.00 31.24 252 VAL A C 1
ATOM 1544 O O . VAL A 1 216 ? -20.010 122.380 -11.231 1.00 29.87 252 VAL A O 1
ATOM 1548 N N . LEU A 1 217 ? -21.925 123.469 -11.694 1.00 31.01 253 LEU A N 1
ATOM 1549 C CA . LEU A 1 217 ? -22.579 122.340 -12.353 1.00 32.91 253 LEU A CA 1
ATOM 1550 C C . LEU A 1 217 ? -23.156 122.911 -13.624 1.00 33.38 253 LEU A C 1
ATOM 1551 O O . LEU A 1 217 ? -23.790 123.959 -13.585 1.00 33.57 253 LEU A O 1
ATOM 1556 N N . GLN A 1 218 ? -22.919 122.235 -14.743 1.00 34.59 254 GLN A N 1
ATOM 1557 C CA . GLN A 1 218 ? -23.159 122.812 -16.061 1.00 36.54 254 GLN A CA 1
ATOM 1558 C C . GLN A 1 218 ? -23.990 121.882 -16.925 1.00 37.11 254 GLN A C 1
ATOM 1559 O O . GLN A 1 218 ? -23.747 120.684 -16.970 1.00 36.04 254 GLN A O 1
ATOM 1565 N N . PHE A 1 219 ? -24.987 122.438 -17.604 1.00 38.88 255 PHE A N 1
ATOM 1566 C CA . PHE A 1 219 ? -25.820 121.639 -18.509 1.00 40.67 255 PHE A CA 1
ATOM 1567 C C . PHE A 1 219 ? -26.446 122.479 -19.612 1.00 41.92 255 PHE A C 1
ATOM 1568 O O . PHE A 1 219 ? -26.660 123.674 -19.438 1.00 41.39 255 PHE A O 1
ATOM 1576 N N . ASN A 1 220 ? -26.716 121.839 -20.749 1.00 43.95 256 ASN A N 1
ATOM 1577 C CA . ASN A 1 220 ? -27.440 122.474 -21.837 1.00 46.22 256 ASN A CA 1
ATOM 1578 C C . ASN A 1 220 ? -28.926 122.363 -21.612 1.00 47.85 256 ASN A C 1
ATOM 1579 O O . ASN A 1 220 ? -29.416 121.345 -21.129 1.00 48.18 256 ASN A O 1
ATOM 1584 N N . THR A 1 221 ? -29.640 123.422 -21.969 1.00 50.14 257 THR A N 1
ATOM 1585 C CA . THR A 1 221 ? -31.084 123.453 -21.842 1.00 52.55 257 THR A CA 1
ATOM 1586 C C . THR A 1 221 ? -31.702 124.210 -23.034 1.00 54.26 257 THR A C 1
ATOM 1587 O O . THR A 1 221 ? -30.981 124.639 -23.942 1.00 54.15 257 THR A O 1
ATOM 1591 N N . ASN A 1 222 ? -33.025 124.353 -23.030 1.00 56.67 258 ASN A N 1
ATOM 1592 C CA . ASN A 1 222 ? -33.758 124.920 -24.168 1.00 59.39 258 ASN A CA 1
ATOM 1593 C C . ASN A 1 222 ? -33.413 126.372 -24.514 1.00 61.00 258 ASN A C 1
ATOM 1594 O O . ASN A 1 222 ? -32.944 127.137 -23.661 1.00 61.39 258 ASN A O 1
ATOM 1599 N N . CYS A 1 223 ? -33.637 126.734 -25.776 1.00 63.52 259 CYS A N 1
ATOM 1600 C CA . CYS A 1 223 ? -33.624 128.134 -26.207 1.00 64.77 259 CYS A CA 1
ATOM 1601 C C . CYS A 1 223 ? -34.808 128.871 -25.565 1.00 65.53 259 CYS A C 1
ATOM 1602 O O . CYS A 1 223 ? -35.965 128.505 -25.793 1.00 65.66 259 CYS A O 1
ATOM 1605 N N . PRO A 1 224 ? -34.514 129.893 -24.734 1.00 66.33 260 PRO A N 1
ATOM 1606 C CA . PRO A 1 224 ? -35.518 130.607 -23.933 1.00 67.13 260 PRO A CA 1
ATOM 1607 C C . PRO A 1 224 ? -36.541 131.415 -24.744 1.00 68.01 260 PRO A C 1
ATOM 1608 O O . PRO A 1 224 ? -37.420 132.053 -24.159 1.00 68.34 260 PRO A O 1
ATOM 1612 N N . GLU A 1 225 ? -36.428 131.390 -26.069 1.00 68.82 261 GLU A N 1
ATOM 1613 C CA . GLU A 1 225 ? -37.375 132.087 -26.936 1.00 69.83 261 GLU A CA 1
ATOM 1614 C C . GLU A 1 225 ? -38.090 131.104 -27.860 1.00 69.79 261 GLU A C 1
ATOM 1615 O O . GLU A 1 225 ? -39.314 131.155 -28.018 1.00 70.24 261 GLU A O 1
ATOM 1621 N N . CYS A 1 226 ? -37.320 130.199 -28.454 1.00 69.78 262 CYS A N 1
ATOM 1622 C 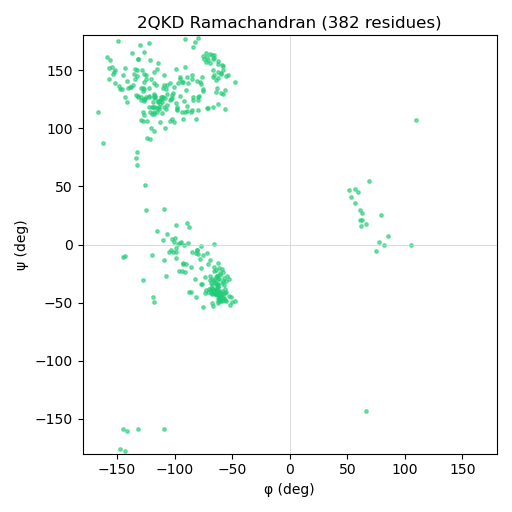CA . CYS A 1 226 ? -37.829 129.305 -29.484 1.00 69.59 262 CYS A CA 1
ATOM 1623 C C . CYS A 1 226 ? -38.051 127.876 -28.994 1.00 69.62 262 CYS A C 1
ATOM 1624 O O . CYS A 1 226 ? -38.580 127.040 -29.732 1.00 69.78 262 CYS A O 1
ATOM 1627 N N . ASN A 1 227 ? -37.634 127.597 -27.759 1.00 69.58 263 ASN A N 1
ATOM 1628 C CA . ASN A 1 227 ? -37.753 126.260 -27.156 1.00 69.23 263 ASN A CA 1
ATOM 1629 C C . ASN A 1 227 ? -36.972 125.165 -27.901 1.00 68.64 263 ASN A C 1
ATOM 1630 O O . ASN A 1 227 ? -37.206 123.972 -27.683 1.00 68.82 263 ASN A O 1
ATOM 1635 N N . ALA A 1 228 ? -36.046 125.566 -28.774 1.00 67.62 264 ALA A N 1
ATOM 1636 C CA . ALA A 1 228 ? -35.167 124.608 -29.448 1.00 66.83 264 ALA A CA 1
ATOM 1637 C C . ALA A 1 228 ? -34.390 123.806 -28.398 1.00 66.17 264 ALA A C 1
ATOM 1638 O O . ALA A 1 228 ? -34.170 124.297 -27.290 1.00 66.36 264 ALA A O 1
ATOM 1640 N N . PRO A 1 229 ? -33.970 122.574 -28.735 1.00 65.33 265 PRO A N 1
ATOM 1641 C CA . PRO A 1 229 ? -33.351 121.785 -27.679 1.00 64.36 265 PRO A CA 1
ATOM 1642 C C . PRO A 1 229 ? -31.848 122.015 -27.567 1.00 63.16 265 PRO A C 1
ATOM 1643 O O . PRO A 1 229 ? -31.158 122.149 -28.580 1.00 63.07 265 PRO A O 1
ATOM 1647 N N . ALA A 1 230 ? -31.368 122.087 -26.327 1.00 61.73 266 ALA A N 1
ATOM 1648 C CA . ALA A 1 230 ? -29.937 122.113 -26.015 1.00 59.95 266 ALA A CA 1
ATOM 1649 C C . ALA A 1 230 ? -29.162 123.305 -26.601 1.00 58.76 266 ALA A C 1
ATOM 1650 O O . ALA A 1 230 ? -27.965 123.200 -26.864 1.00 58.42 266 ALA A O 1
ATOM 1652 N N . GLN A 1 231 ? -29.837 124.440 -26.778 1.00 57.43 267 GLN A N 1
ATOM 1653 C CA . GLN A 1 231 ? -29.203 125.629 -27.372 1.00 55.92 267 GLN A CA 1
ATOM 1654 C C . GLN A 1 231 ? -28.606 126.614 -26.355 1.00 54.98 267 GLN A C 1
ATOM 1655 O O . GLN A 1 231 ? -27.802 127.474 -26.727 1.00 55.14 267 GLN A O 1
ATOM 1661 N N . THR A 1 232 ? -29.008 126.501 -25.087 1.00 53.32 268 THR A N 1
ATOM 1662 C CA . THR A 1 232 ? -28.491 127.369 -24.023 1.00 51.63 268 THR A CA 1
ATOM 1663 C C . THR A 1 232 ? -27.637 126.573 -23.044 1.00 50.22 268 THR A C 1
ATOM 1664 O O . THR A 1 232 ? -28.085 125.553 -22.521 1.00 49.98 268 THR A O 1
ATOM 1668 N N . ASN A 1 233 ? -26.412 127.040 -22.807 1.00 48.55 269 ASN A N 1
ATOM 1669 C CA . ASN A 1 233 ? -25.578 126.514 -21.721 1.00 47.02 269 ASN A CA 1
ATOM 1670 C C . ASN A 1 233 ? -25.926 127.205 -20.397 1.00 45.83 269 ASN A C 1
ATOM 1671 O O . ASN A 1 233 ? -25.946 128.436 -20.317 1.00 45.46 269 ASN A O 1
ATOM 1676 N N . MET A 1 234 ? -26.213 126.403 -19.374 1.00 44.07 270 MET A N 1
ATOM 1677 C CA . MET A 1 234 ? -26.601 126.896 -18.058 1.00 43.13 270 MET A CA 1
ATOM 1678 C C . MET A 1 234 ? -25.553 126.424 -17.054 1.00 42.20 270 MET A C 1
ATOM 1679 O O . MET A 1 234 ? -25.207 125.239 -17.029 1.00 41.46 270 MET A O 1
ATOM 1684 N N . LYS A 1 235 ? -25.016 127.360 -16.271 1.00 40.33 271 LYS A N 1
ATOM 1685 C CA . LYS A 1 235 ? -24.032 127.032 -15.231 1.00 39.26 271 LYS A CA 1
ATOM 1686 C C . LYS A 1 235 ? -24.558 127.500 -13.895 1.00 38.32 271 LYS A C 1
ATOM 1687 O O . LYS A 1 235 ? -24.793 128.694 -13.705 1.00 38.12 271 LYS A O 1
ATOM 1693 N N . LEU A 1 236 ? -24.753 126.563 -12.976 1.00 37.05 272 LEU A N 1
ATOM 1694 C CA . LEU A 1 236 ? -25.113 126.908 -11.614 1.00 36.31 272 LEU A CA 1
ATOM 1695 C C . LEU A 1 236 ? -23.817 127.099 -10.834 1.00 36.07 272 LEU A C 1
ATOM 1696 O O . LEU A 1 236 ? -23.044 126.158 -10.670 1.00 35.29 272 LEU A O 1
ATOM 1701 N N . VAL A 1 237 ? -23.578 128.326 -10.377 1.00 35.74 273 VAL A N 1
ATOM 1702 C CA . VAL A 1 237 ? -22.319 128.680 -9.712 1.00 36.18 273 VAL A CA 1
ATOM 1703 C C . VAL A 1 237 ? -22.567 129.011 -8.236 1.00 37.25 273 VAL A C 1
ATOM 1704 O O . VAL A 1 237 ? -23.288 129.954 -7.908 1.00 36.40 273 VAL A O 1
ATOM 1708 N N . GLN A 1 238 ? -21.949 128.211 -7.367 1.00 38.57 274 GLN A N 1
ATOM 1709 C CA . GLN A 1 238 ? -22.192 128.240 -5.928 1.00 40.68 274 GLN A CA 1
ATOM 1710 C C . GLN A 1 238 ? -20.824 128.227 -5.266 1.00 41.41 274 GLN A C 1
ATOM 1711 O O . GLN A 1 238 ? -20.394 127.201 -4.755 1.00 41.46 274 GLN A O 1
ATOM 1717 N N . ILE A 1 239 ? -20.138 129.363 -5.315 1.00 42.40 275 ILE A N 1
ATOM 1718 C CA . ILE A 1 239 ? -18.872 129.551 -4.600 1.00 44.11 275 ILE A CA 1
ATOM 1719 C C . ILE A 1 239 ? -19.104 130.122 -3.180 1.00 44.41 275 ILE A C 1
ATOM 1720 O O . ILE A 1 239 ? -20.110 130.808 -2.952 1.00 44.87 275 ILE A O 1
ATOM 1725 N N . PRO A 1 240 ? -18.184 129.840 -2.223 1.00 45.14 276 PRO A N 1
ATOM 1726 C CA . PRO A 1 240 ? -18.378 130.236 -0.815 1.00 45.01 276 PRO A CA 1
ATOM 1727 C C . PRO A 1 240 ? -18.495 131.733 -0.535 1.00 44.65 276 PRO A C 1
ATOM 1728 O O . PRO A 1 240 ? -19.355 132.130 0.253 1.00 44.76 276 PRO A O 1
ATOM 1732 N N . HIS A 1 241 ? -17.643 132.556 -1.148 1.00 43.54 277 HIS A N 1
ATOM 1733 C CA . HIS A 1 241 ? -17.637 133.986 -0.829 1.00 42.96 277 HIS A CA 1
ATOM 1734 C C . HIS A 1 241 ? -18.618 134.845 -1.644 1.00 41.99 277 HIS A C 1
ATOM 1735 O O . HIS A 1 241 ? -18.524 136.073 -1.634 1.00 42.34 277 HIS A O 1
ATOM 1742 N N . PHE A 1 242 ? -19.570 134.210 -2.321 1.00 40.89 278 PHE A N 1
ATOM 1743 C CA . PHE A 1 242 ? -20.502 134.939 -3.186 1.00 40.06 278 PHE A CA 1
ATOM 1744 C C . PHE A 1 242 ? -21.832 134.207 -3.291 1.00 39.44 278 PHE A C 1
ATOM 1745 O O . PHE A 1 242 ? -21.904 132.981 -3.194 1.00 39.67 278 PHE A O 1
ATOM 1753 N N . LYS A 1 243 ? -22.889 134.970 -3.486 1.00 38.88 279 LYS A N 1
ATOM 1754 C CA . LYS A 1 243 ? -24.219 134.420 -3.593 1.00 38.93 279 LYS A CA 1
ATOM 1755 C C . LYS A 1 243 ? -24.298 133.487 -4.804 1.00 38.54 279 LYS A C 1
ATOM 1756 O O . LYS A 1 243 ? -23.500 133.594 -5.741 1.00 38.26 279 LYS A O 1
ATOM 1762 N N . GLU A 1 244 ? -25.264 132.579 -4.776 1.00 38.00 280 GLU A N 1
ATOM 1763 C CA . GLU A 1 244 ? -25.488 131.666 -5.887 1.00 37.72 280 GLU A CA 1
ATOM 1764 C C . GLU A 1 244 ? -25.883 132.495 -7.094 1.00 36.50 280 GLU A C 1
ATOM 1765 O O . GLU A 1 244 ? -26.691 133.396 -6.975 1.00 35.12 280 GLU A O 1
ATOM 1771 N N . VAL A 1 245 ? -25.296 132.197 -8.248 1.00 35.72 281 VAL A N 1
ATOM 1772 C CA . VAL A 1 245 ? -25.779 132.748 -9.509 1.00 35.21 281 VAL A CA 1
ATOM 1773 C C . VAL A 1 245 ? -25.909 131.637 -10.547 1.00 35.43 281 VAL A C 1
ATOM 1774 O O . VAL A 1 245 ? -25.289 130.563 -10.410 1.00 35.02 281 VAL A O 1
ATOM 1778 N N . ILE A 1 246 ? -26.709 131.913 -11.573 1.00 35.44 282 ILE A N 1
ATOM 1779 C CA . ILE A 1 246 ? -26.835 131.049 -12.732 1.00 36.89 282 ILE A CA 1
ATOM 1780 C C . ILE A 1 246 ? -26.336 131.838 -13.934 1.00 37.77 282 ILE A C 1
ATOM 1781 O O . ILE A 1 246 ? -26.791 132.952 -14.192 1.00 37.83 282 ILE A O 1
ATOM 1786 N N . ILE A 1 247 ? -25.388 131.272 -14.659 1.00 38.82 283 ILE A N 1
ATOM 1787 C CA . ILE A 1 247 ? -24.929 131.908 -15.872 1.00 40.39 283 ILE A CA 1
ATOM 1788 C C . ILE A 1 247 ? -25.546 131.189 -17.043 1.00 42.47 283 ILE A C 1
ATOM 1789 O O . ILE A 1 247 ? -25.465 129.966 -17.139 1.00 41.27 283 ILE A O 1
ATOM 1794 N N . MET A 1 248 ? -26.166 131.964 -17.924 1.00 44.76 284 MET A N 1
ATOM 1795 C CA . MET A 1 248 ? -26.809 131.422 -19.108 1.00 49.04 284 MET A CA 1
ATOM 1796 C C . MET A 1 248 ? -26.156 131.994 -20.358 1.00 50.29 284 MET A C 1
ATOM 1797 O O . MET A 1 248 ? -26.068 133.215 -20.521 1.00 50.48 284 MET A O 1
ATOM 1802 N N . ALA A 1 249 ? -25.655 131.104 -21.210 1.00 52.43 285 ALA A N 1
ATOM 1803 C CA . ALA A 1 249 ? -25.007 131.493 -22.463 1.00 54.42 285 ALA A CA 1
ATOM 1804 C C . ALA A 1 249 ? -25.690 130.796 -23.635 1.00 56.03 285 ALA A C 1
ATOM 1805 O O . ALA A 1 249 ? -25.535 129.589 -23.834 1.00 55.73 285 ALA A O 1
ATOM 1807 N N . THR A 1 250 ? -26.471 131.563 -24.392 1.00 58.16 286 THR A N 1
ATOM 1808 C CA . THR A 1 250 ? -27.192 131.033 -25.543 1.00 60.15 286 THR A CA 1
ATOM 1809 C C . THR A 1 250 ? -26.455 131.320 -26.850 1.00 61.53 286 THR A C 1
ATOM 1810 O O . THR A 1 250 ? -25.709 132.295 -26.953 1.00 61.75 286 THR A O 1
ATOM 1814 N N . ASN A 1 251 ? -26.651 130.433 -27.823 1.00 63.43 287 ASN A N 1
ATOM 1815 C CA . ASN A 1 251 ? -26.165 130.604 -29.191 1.00 65.11 287 ASN A CA 1
ATOM 1816 C C . ASN A 1 251 ? -26.960 129.642 -30.074 1.00 66.11 287 ASN A C 1
ATOM 1817 O O . ASN A 1 251 ? -26.566 128.493 -30.301 1.00 66.28 287 ASN A O 1
ATOM 1822 N N . CYS A 1 252 ? -28.101 130.134 -30.540 1.00 67.68 288 CYS A N 1
ATOM 1823 C CA . CYS A 1 252 ? -29.130 129.326 -31.185 1.00 68.53 288 CYS A CA 1
ATOM 1824 C C . CYS A 1 252 ? -28.745 128.926 -32.610 1.00 68.98 288 CYS A C 1
ATOM 1825 O O . CYS A 1 252 ? -28.301 129.760 -33.393 1.00 69.23 288 CYS A O 1
ATOM 1828 N N . GLU A 1 253 ? -28.906 127.643 -32.929 1.00 69.67 289 GLU A N 1
ATOM 1829 C CA . GLU A 1 253 ? -28.622 127.123 -34.272 1.00 70.31 289 GLU A CA 1
ATOM 1830 C C . GLU A 1 253 ? -29.871 127.099 -35.148 1.00 70.58 289 GLU A C 1
ATOM 1831 O O . GLU A 1 253 ? -29.776 127.101 -36.379 1.00 70.70 289 GLU A O 1
ATOM 1837 N N . ASN A 1 254 ? -31.036 127.071 -34.507 1.00 70.82 290 ASN A N 1
ATOM 1838 C CA . ASN A 1 254 ? -32.311 126.988 -35.212 1.00 71.14 290 ASN A CA 1
ATOM 1839 C C . ASN A 1 254 ? -33.001 128.340 -35.370 1.00 71.14 290 ASN A C 1
ATOM 1840 O O . ASN A 1 254 ? -33.959 128.468 -36.134 1.00 71.24 290 ASN A O 1
ATOM 1845 N N . CYS A 1 255 ? -32.504 129.348 -34.657 1.00 71.09 291 CYS A N 1
ATOM 1846 C CA . CYS A 1 255 ? -33.182 130.643 -34.582 1.00 70.94 291 CYS A CA 1
ATOM 1847 C C . CYS A 1 255 ? -32.226 131.838 -34.520 1.00 70.62 291 CYS A C 1
ATOM 1848 O O . CYS A 1 255 ? -32.659 132.989 -34.635 1.00 70.67 291 CYS A O 1
ATOM 1851 N N . GLY A 1 256 ? -30.938 131.562 -34.315 1.00 70.26 292 GLY A N 1
ATOM 1852 C CA . GLY A 1 256 ? -29.899 132.601 -34.289 1.00 69.66 292 GLY A CA 1
ATOM 1853 C C . GLY A 1 256 ? -29.830 133.472 -33.040 1.00 69.27 292 GLY A C 1
ATOM 1854 O O . GLY A 1 256 ? -28.921 134.296 -32.909 1.00 69.21 292 GLY A O 1
ATOM 1855 N N . HIS A 1 257 ? -30.791 133.295 -32.131 1.00 68.89 293 HIS A N 1
ATOM 1856 C CA . HIS A 1 257 ? -30.882 134.070 -30.884 1.00 68.36 293 HIS A CA 1
ATOM 1857 C C . HIS A 1 257 ? -29.669 133.854 -29.969 1.00 67.58 293 HIS A C 1
ATOM 1858 O O . HIS A 1 257 ? -29.380 132.729 -29.559 1.00 67.51 293 HIS A O 1
ATOM 1865 N N . ARG A 1 258 ? -28.972 134.949 -29.666 1.00 66.62 294 ARG A N 1
ATOM 1866 C CA . ARG A 1 258 ? -27.707 134.928 -28.934 1.00 65.84 294 ARG A CA 1
ATOM 1867 C C . ARG A 1 258 ? -27.750 135.864 -27.720 1.00 65.17 294 ARG A C 1
ATOM 1868 O O . ARG A 1 258 ? -28.021 137.062 -27.863 1.00 64.98 294 ARG A O 1
ATOM 1876 N N . THR A 1 259 ? -27.483 135.313 -26.533 1.00 64.01 295 THR A N 1
ATOM 1877 C CA . THR A 1 259 ? -27.404 136.106 -25.291 1.00 62.98 295 THR A CA 1
ATOM 1878 C C . THR A 1 259 ? -26.514 135.495 -24.194 1.00 61.82 295 THR A C 1
ATOM 1879 O O . THR A 1 259 ? -26.404 134.271 -24.074 1.00 61.49 295 THR A O 1
ATOM 1883 N N . ASN A 1 260 ? -25.872 136.368 -23.419 1.00 60.27 296 ASN A N 1
ATOM 1884 C CA . ASN A 1 260 ? -25.220 135.996 -22.167 1.00 58.82 296 ASN A CA 1
ATOM 1885 C C . ASN A 1 260 ? -25.880 136.740 -21.006 1.00 57.47 296 ASN A C 1
ATOM 1886 O O . ASN A 1 260 ? -26.053 137.959 -21.063 1.00 57.22 296 ASN A O 1
ATOM 1891 N N . GLU A 1 261 ? -26.253 136.007 -19.958 1.00 55.45 297 GLU A N 1
ATOM 1892 C CA . GLU A 1 261 ? -26.954 136.594 -18.819 1.00 53.93 297 GLU A CA 1
ATOM 1893 C C . GLU A 1 261 ? -26.599 135.910 -17.501 1.00 51.85 297 GLU A C 1
ATOM 1894 O O . GLU A 1 261 ? -26.574 134.683 -17.428 1.00 51.16 297 GLU A O 1
ATOM 1900 N N . VAL A 1 262 ? -26.330 136.714 -16.473 1.00 49.50 298 VAL A N 1
ATOM 1901 C CA . VAL A 1 262 ? -26.115 136.220 -15.112 1.00 47.46 298 VAL A CA 1
ATOM 1902 C C . VAL A 1 262 ? -27.342 136.568 -14.265 1.00 47.02 298 VAL A C 1
ATOM 1903 O O . VAL A 1 262 ? -27.798 137.711 -14.255 1.00 46.11 298 VAL A O 1
ATOM 1907 N N . LYS A 1 263 ? -27.881 135.580 -13.557 1.00 46.20 299 LYS A N 1
ATOM 1908 C CA . LYS A 1 263 ? -29.036 135.817 -12.695 1.00 46.13 299 LYS A CA 1
ATOM 1909 C C . LYS A 1 263 ? -28.791 135.329 -11.274 1.00 45.63 299 LYS A C 1
ATOM 1910 O O . LYS A 1 263 ? -28.113 134.329 -11.055 1.00 44.75 299 LYS A O 1
ATOM 1916 N N . SER A 1 264 ? -29.372 136.046 -10.322 1.00 45.75 300 SER A N 1
ATOM 1917 C CA . SER A 1 264 ? -29.291 135.721 -8.913 1.00 47.00 300 SER A CA 1
ATOM 1918 C C . SER A 1 264 ? -30.272 134.589 -8.623 1.00 47.48 300 SER A C 1
ATOM 1919 O O . SER A 1 264 ? -31.448 134.689 -8.969 1.00 47.06 300 SER A O 1
ATOM 1922 N N . GLY A 1 265 ? -29.788 133.518 -8.000 1.00 48.51 301 GLY A N 1
ATOM 1923 C CA . GLY A 1 265 ? -30.639 132.373 -7.656 1.00 49.93 301 GLY A CA 1
ATOM 1924 C C . GLY A 1 265 ? -31.256 132.400 -6.264 1.00 51.10 301 GLY A C 1
ATOM 1925 O O . GLY A 1 265 ? -32.210 131.662 -5.988 1.00 51.10 301 GLY A O 1
ATOM 1926 N N . GLY A 1 266 ? -30.724 133.254 -5.390 1.00 51.96 302 GLY A N 1
ATOM 1927 C CA . GLY A 1 266 ? -31.165 133.325 -3.997 1.00 53.30 302 GLY A CA 1
ATOM 1928 C C . GLY A 1 266 ? -32.280 134.319 -3.722 1.00 54.30 302 GLY A C 1
ATOM 1929 O O . GLY A 1 266 ? -32.711 135.052 -4.613 1.00 54.36 302 GLY A O 1
ATOM 1930 N N . ALA A 1 267 ? -32.731 134.347 -2.467 1.00 55.36 303 ALA A N 1
ATOM 1931 C CA . ALA A 1 267 ? -33.851 135.190 -2.033 1.00 56.40 303 ALA A CA 1
ATOM 1932 C C . ALA A 1 267 ? -33.556 136.688 -2.099 1.00 57.22 303 ALA A C 1
ATOM 1933 O O . ALA A 1 267 ? -34.422 137.489 -2.476 1.00 57.66 303 ALA A O 1
ATOM 1935 N N . VAL A 1 268 ? -32.333 137.059 -1.728 1.00 57.92 304 VAL A N 1
ATOM 1936 C CA . VAL A 1 268 ? -31.915 138.462 -1.704 1.00 58.60 304 VAL A CA 1
ATOM 1937 C C . VAL A 1 268 ? -32.111 139.136 -3.069 1.00 58.61 304 VAL A C 1
ATOM 1938 O O . VAL A 1 268 ? -31.496 138.733 -4.054 1.00 58.86 304 VAL A O 1
ATOM 1942 N N . GLU A 1 269 ? -32.988 140.141 -3.119 1.00 58.53 305 GLU A N 1
ATOM 1943 C CA . GLU A 1 269 ? -33.099 141.009 -4.290 1.00 58.60 305 GLU A CA 1
ATOM 1944 C C . GLU A 1 269 ? -31.849 141.879 -4.324 1.00 57.17 305 GLU A C 1
ATOM 1945 O O . GLU A 1 269 ? -31.601 142.650 -3.387 1.00 57.58 305 GLU A O 1
ATOM 1951 N N . PRO A 1 270 ? -31.032 141.739 -5.382 1.00 55.78 306 PRO A N 1
ATOM 1952 C CA . PRO A 1 270 ? -29.738 142.400 -5.291 1.00 54.15 306 PRO A CA 1
ATOM 1953 C C . PRO A 1 270 ? -29.849 143.897 -5.525 1.00 52.30 306 PRO A C 1
ATOM 1954 O O . PRO A 1 270 ? -30.610 144.352 -6.383 1.00 52.74 306 PRO A O 1
ATOM 1958 N N . LEU A 1 271 ? -29.125 144.653 -4.717 1.00 49.76 307 LEU A N 1
ATOM 1959 C CA . LEU A 1 271 ? -28.968 146.068 -4.941 1.00 47.21 307 LEU A CA 1
ATOM 1960 C C . LEU A 1 271 ? -27.847 146.256 -5.941 1.00 44.54 307 LEU A C 1
ATOM 1961 O O . LEU A 1 271 ? -27.113 145.321 -6.232 1.00 43.95 307 LEU A O 1
ATOM 1966 N N . GLY A 1 272 ? -27.702 147.481 -6.425 1.00 42.19 308 GLY A N 1
ATOM 1967 C CA . GLY A 1 272 ? -26.531 147.866 -7.184 1.00 39.09 308 GLY A CA 1
ATOM 1968 C C . GLY A 1 272 ? -25.275 147.691 -6.369 1.00 38.04 308 GLY A C 1
ATOM 1969 O O . GLY A 1 272 ? -25.281 147.850 -5.135 1.00 36.62 308 GLY A O 1
ATOM 1970 N N . THR A 1 273 ? -24.191 147.346 -7.062 1.00 36.84 309 THR A N 1
ATOM 1971 C CA . THR A 1 273 ? -22.879 147.210 -6.439 1.00 35.88 309 THR A CA 1
ATOM 1972 C C . THR A 1 273 ? -21.841 147.957 -7.264 1.00 35.00 309 THR A C 1
ATOM 1973 O O . THR A 1 273 ? -21.729 147.751 -8.481 1.00 34.32 309 THR A O 1
ATOM 1977 N N . ARG A 1 274 ? -21.095 148.835 -6.608 1.00 34.33 310 ARG A N 1
ATOM 1978 C CA . ARG A 1 274 ? -19.937 149.464 -7.230 1.00 33.74 310 ARG A CA 1
ATOM 1979 C C . ARG A 1 274 ? -18.711 149.009 -6.470 1.00 33.64 310 ARG A C 1
ATOM 1980 O O . ARG A 1 274 ? -18.597 149.260 -5.262 1.00 33.84 310 ARG A O 1
ATOM 1988 N N . ILE A 1 275 ? -17.818 148.305 -7.157 1.00 33.27 311 ILE A N 1
ATOM 1989 C CA . ILE A 1 275 ? -16.596 147.776 -6.553 1.00 32.67 311 ILE A CA 1
ATOM 1990 C C . ILE A 1 275 ? -15.447 148.579 -7.144 1.00 33.18 311 ILE A C 1
ATOM 1991 O O . ILE A 1 275 ? -15.343 148.707 -8.372 1.00 31.54 311 ILE A O 1
ATOM 1996 N N . THR A 1 276 ? -14.613 149.144 -6.276 1.00 32.98 312 THR A N 1
ATOM 1997 C CA . THR A 1 276 ? -13.431 149.873 -6.700 1.00 34.13 312 THR A CA 1
ATOM 1998 C C . THR A 1 276 ? -12.223 149.154 -6.128 1.00 34.31 312 THR A C 1
ATOM 1999 O O . THR A 1 276 ? -12.083 149.031 -4.896 1.00 33.99 312 THR A O 1
ATOM 2003 N N . LEU A 1 277 ? -11.362 148.674 -7.015 1.00 34.10 313 LEU A N 1
ATOM 2004 C CA . LEU A 1 277 ? -10.090 148.112 -6.607 1.00 34.23 313 LEU A CA 1
ATOM 2005 C C . LEU A 1 277 ? -8.934 149.011 -7.037 1.00 35.15 313 LEU A C 1
ATOM 2006 O O . LEU A 1 277 ? -8.826 149.393 -8.207 1.00 34.41 313 LEU A O 1
ATOM 2011 N N . HIS A 1 278 ? -8.078 149.368 -6.082 1.00 35.63 314 HIS A N 1
ATOM 2012 C CA . HIS A 1 278 ? -6.810 150.007 -6.418 1.00 36.67 314 HIS A CA 1
ATOM 2013 C C . HIS A 1 278 ? -5.802 148.904 -6.707 1.00 36.68 314 HIS A C 1
ATOM 2014 O O . HIS A 1 278 ? -5.462 148.127 -5.822 1.00 36.82 314 HIS A O 1
ATOM 2021 N N . ILE A 1 279 ? -5.355 148.810 -7.955 1.00 37.09 315 ILE A N 1
ATOM 2022 C CA . ILE A 1 279 ? -4.415 147.760 -8.353 1.00 38.58 315 ILE A CA 1
ATOM 2023 C C . ILE A 1 279 ? -2.995 148.179 -7.952 1.00 39.92 315 ILE A C 1
ATOM 2024 O O . ILE A 1 279 ? -2.413 149.089 -8.557 1.00 39.97 315 ILE A O 1
ATOM 2029 N N . THR A 1 280 ? -2.458 147.512 -6.926 1.00 41.26 316 THR A N 1
ATOM 2030 C CA . THR A 1 280 ? -1.183 147.920 -6.289 1.00 42.61 316 THR A CA 1
ATOM 2031 C C . THR A 1 280 ? -0.078 146.868 -6.348 1.00 43.92 316 THR A C 1
ATOM 2032 O O . THR A 1 280 ? 1.071 147.149 -5.988 1.00 44.44 316 THR A O 1
ATOM 2036 N N . ASP A 1 281 ? -0.432 145.668 -6.788 1.00 45.17 317 ASP A N 1
ATOM 2037 C CA . ASP A 1 281 ? 0.414 144.484 -6.644 1.00 46.28 317 ASP A CA 1
ATOM 2038 C C . ASP A 1 281 ? 0.185 143.536 -7.812 1.00 46.08 317 ASP A C 1
ATOM 2039 O O . ASP A 1 281 ? -0.969 143.320 -8.194 1.00 46.17 317 ASP A O 1
ATOM 2044 N N . PRO A 1 282 ? 1.272 142.964 -8.385 1.00 46.14 318 PRO A N 1
ATOM 2045 C CA . PRO A 1 282 ? 1.120 141.971 -9.462 1.00 45.96 318 PRO A CA 1
ATOM 2046 C C . PRO A 1 282 ? 0.217 140.803 -9.067 1.00 46.05 318 PRO A C 1
ATOM 2047 O O . PRO A 1 282 ? -0.409 140.196 -9.939 1.00 45.70 318 PRO A O 1
ATOM 2051 N N . SER A 1 283 ? 0.153 140.506 -7.766 1.00 45.60 319 SER A N 1
ATOM 2052 C CA . SER A 1 283 ? -0.723 139.462 -7.234 1.00 45.08 319 SER A CA 1
ATOM 2053 C C . SER A 1 283 ? -2.206 139.746 -7.512 1.00 44.07 319 SER A C 1
ATOM 2054 O O . SER A 1 283 ? -3.012 138.813 -7.592 1.00 44.04 319 SER A O 1
ATOM 2057 N N . ASP A 1 284 ? -2.553 141.024 -7.673 1.00 42.58 320 ASP A N 1
ATOM 2058 C CA . ASP A 1 284 ? -3.932 141.419 -7.983 1.00 41.99 320 ASP A CA 1
ATOM 2059 C C . ASP A 1 284 ? -4.444 140.775 -9.273 1.00 41.65 320 ASP A C 1
ATOM 2060 O O . ASP A 1 284 ? -5.653 140.613 -9.464 1.00 41.38 320 ASP A O 1
ATOM 2065 N N . MET A 1 285 ? -3.513 140.398 -10.144 1.00 41.04 321 MET A N 1
ATOM 2066 C CA . MET A 1 285 ? -3.843 139.869 -11.457 1.00 40.74 321 MET A CA 1
ATOM 2067 C C . MET A 1 285 ? -4.601 138.549 -11.386 1.00 40.69 321 MET A C 1
ATOM 2068 O O . MET A 1 285 ? -5.380 138.230 -12.287 1.00 40.77 321 MET A O 1
ATOM 2073 N N . THR A 1 286 ? -4.377 137.788 -10.316 1.00 40.12 322 THR A N 1
ATOM 2074 C CA . THR A 1 286 ? -4.946 136.452 -10.202 1.00 39.78 322 THR A CA 1
ATOM 2075 C C . THR A 1 286 ? -6.303 136.454 -9.496 1.00 38.84 322 THR A C 1
ATOM 2076 O O . THR A 1 286 ? -6.909 135.402 -9.324 1.00 39.14 322 THR A O 1
ATOM 2080 N N . ARG A 1 287 ? -6.777 137.629 -9.086 1.00 37.73 323 ARG A N 1
ATOM 2081 C CA . ARG A 1 287 ? -8.076 137.750 -8.430 1.00 36.83 323 ARG A CA 1
ATOM 2082 C C . ARG A 1 287 ? -9.155 137.161 -9.338 1.00 36.99 323 ARG A C 1
ATOM 2083 O O . ARG A 1 287 ? -9.175 137.467 -10.537 1.00 36.11 323 ARG A O 1
ATOM 2091 N N . ASP A 1 288 ? -10.031 136.334 -8.777 1.00 36.81 324 ASP A N 1
ATOM 2092 C CA . ASP A 1 288 ? -11.162 135.794 -9.523 1.00 36.68 324 ASP A CA 1
ATOM 2093 C C . ASP A 1 288 ? -12.246 136.848 -9.721 1.00 36.40 324 ASP A C 1
ATOM 2094 O O . ASP A 1 288 ? -12.301 137.840 -8.994 1.00 34.94 324 ASP A O 1
ATOM 2099 N N . LEU A 1 289 ? -13.106 136.626 -10.709 1.00 35.79 325 LEU A N 1
ATOM 210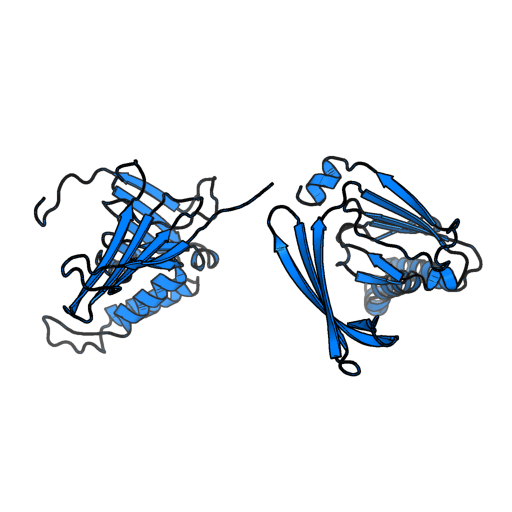0 C CA . LEU A 1 289 ? -13.845 137.713 -11.341 1.00 35.85 325 LEU A CA 1
ATOM 2101 C C . LEU A 1 289 ? -14.984 137.179 -12.201 1.00 35.54 325 LEU A C 1
ATOM 2102 O O . LEU A 1 289 ? -14.753 136.522 -13.216 1.00 35.39 325 LEU A O 1
ATOM 2107 N N . LEU A 1 290 ? -16.215 137.465 -11.789 1.00 35.34 326 LEU A N 1
ATOM 2108 C CA . LEU A 1 290 ? -17.369 137.331 -12.671 1.00 35.41 326 LEU A CA 1
ATOM 2109 C C . LEU A 1 290 ? -17.954 138.694 -13.025 1.00 35.29 326 LEU A C 1
ATOM 2110 O O . LEU A 1 290 ? -18.288 139.485 -12.143 1.00 34.35 326 LEU A O 1
ATOM 2115 N N . LYS A 1 291 ? -18.074 138.962 -14.321 1.00 34.74 327 LYS A N 1
ATOM 2116 C CA . LYS A 1 291 ? -18.660 140.188 -14.787 1.00 35.07 327 LYS A CA 1
ATOM 2117 C C . LYS A 1 291 ? -20.016 139.803 -15.362 1.00 34.95 327 LYS A C 1
ATOM 2118 O O . LYS A 1 291 ? -20.095 138.901 -16.194 1.00 35.58 327 LYS A O 1
ATOM 2124 N N . SER A 1 292 ? -21.077 140.451 -14.899 1.00 33.89 328 SER A N 1
ATOM 2125 C CA . SER A 1 292 ? -22.397 140.208 -15.468 1.00 33.02 328 SER A CA 1
ATOM 2126 C C . SER A 1 292 ? -22.619 141.022 -16.753 1.00 32.93 328 SER A C 1
ATOM 2127 O O . SER A 1 292 ? -21.812 141.884 -17.110 1.00 32.14 328 SER A O 1
ATOM 2130 N N . GLU A 1 293 ? -23.750 140.775 -17.417 1.00 32.67 329 GLU A N 1
ATOM 2131 C CA . GLU A 1 293 ? -24.111 141.519 -18.626 1.00 31.97 329 GLU A CA 1
ATOM 2132 C C . GLU A 1 293 ? -24.657 142.929 -18.344 1.00 31.72 329 GLU A C 1
ATOM 2133 O O . GLU A 1 293 ? -24.967 143.677 -19.272 1.00 30.84 329 GLU A O 1
ATOM 2139 N N . THR A 1 294 ? -24.770 143.292 -17.069 1.00 31.67 330 THR A N 1
ATOM 2140 C CA . THR A 1 294 ? -25.171 144.641 -16.694 1.00 31.59 330 THR A CA 1
ATOM 2141 C C . THR A 1 294 ? -24.033 145.373 -15.959 1.00 31.57 330 THR A C 1
ATOM 2142 O O . THR A 1 294 ? -24.243 146.444 -15.414 1.00 31.43 330 THR A O 1
ATOM 2146 N N . CYS A 1 295 ? -22.826 144.810 -15.972 1.00 30.75 331 CYS A N 1
ATOM 2147 C CA . CYS A 1 295 ? -21.700 145.381 -15.224 1.00 30.88 331 CYS A CA 1
ATOM 2148 C C . CYS A 1 295 ? -20.776 146.253 -16.098 1.00 30.69 331 CYS A C 1
ATOM 2149 O O . CYS A 1 295 ? -20.162 145.753 -17.035 1.00 30.03 331 CYS A O 1
ATOM 2152 N N . SER A 1 296 ? -20.705 147.551 -15.798 1.00 30.78 332 SER A N 1
ATOM 2153 C CA . SER A 1 296 ? -19.798 148.469 -16.467 1.00 31.75 332 SER A CA 1
ATOM 2154 C C . SER A 1 296 ? -18.428 148.310 -15.835 1.00 31.86 332 SER A C 1
ATOM 2155 O O . SER A 1 296 ? -18.346 148.128 -14.630 1.00 32.94 332 SER A O 1
ATOM 2158 N N . VAL A 1 297 ? -17.371 148.354 -16.635 1.00 30.78 333 VAL A N 1
ATOM 2159 C CA . VAL A 1 297 ? -15.997 148.341 -16.115 1.00 31.60 333 VAL A CA 1
ATOM 2160 C C . VAL A 1 297 ? -15.320 149.660 -16.507 1.00 31.99 333 VAL A C 1
ATOM 2161 O O . VAL A 1 297 ? -15.337 150.047 -17.680 1.00 31.75 333 VAL A O 1
ATOM 2165 N N . GLU A 1 298 ? -14.733 150.356 -15.532 1.00 32.39 334 GLU A N 1
ATOM 2166 C CA . GLU A 1 298 ? -14.004 151.595 -15.802 1.00 32.81 334 GLU A CA 1
ATOM 2167 C C . GLU A 1 298 ? -12.582 151.569 -15.240 1.00 32.07 334 GLU A C 1
ATOM 2168 O O . GLU A 1 298 ? -12.350 151.064 -14.131 1.00 31.01 334 GLU A O 1
ATOM 2174 N N . ILE A 1 299 ? -11.645 152.111 -16.015 1.00 31.68 335 ILE A N 1
ATOM 2175 C CA . ILE A 1 299 ? -10.274 152.354 -15.552 1.00 32.28 335 ILE A CA 1
ATOM 2176 C C . ILE A 1 299 ? -10.026 153.859 -15.704 1.00 32.88 335 ILE A C 1
ATOM 2177 O O . ILE A 1 299 ? -9.598 154.308 -16.764 1.00 33.01 335 ILE A O 1
ATOM 2182 N N . PRO A 1 300 ? -10.315 154.642 -14.641 1.00 33.86 336 PRO A N 1
ATOM 2183 C CA . PRO A 1 300 ? -10.297 156.105 -14.683 1.00 34.51 336 PRO A CA 1
ATOM 2184 C C . PRO A 1 300 ? -8.953 156.677 -15.138 1.00 35.09 336 PRO A C 1
ATOM 2185 O O . PRO A 1 300 ? -8.946 157.661 -15.879 1.00 35.16 336 PRO A O 1
ATOM 2189 N N . GLU A 1 301 ? -7.839 156.066 -14.714 1.00 35.41 337 GLU A N 1
ATOM 2190 C CA . GLU A 1 301 ? -6.497 156.535 -15.114 1.00 36.44 337 GLU A CA 1
ATOM 2191 C C . GLU A 1 301 ? -6.284 156.462 -16.637 1.00 36.91 337 GLU A C 1
ATOM 2192 O O . GLU A 1 301 ? -5.545 157.269 -17.215 1.00 36.96 337 GLU A O 1
ATOM 2198 N N . LEU A 1 302 ? -6.957 155.512 -17.281 1.00 36.16 3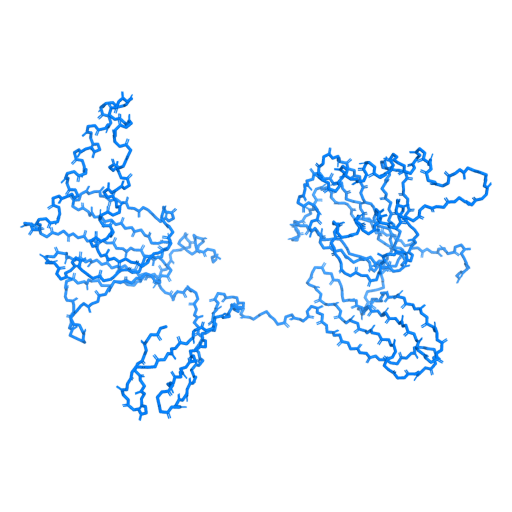38 LEU A N 1
ATOM 2199 C CA . LEU A 1 302 ? -6.850 155.345 -18.720 1.00 36.47 338 LEU A CA 1
ATOM 2200 C C . LEU A 1 302 ? -8.020 155.975 -19.486 1.00 36.20 338 LEU A C 1
ATOM 2201 O O . LEU A 1 302 ? -8.101 155.830 -20.719 1.00 36.52 338 LEU A O 1
ATOM 2206 N N . GLU A 1 303 ? -8.898 156.681 -18.766 1.00 35.16 339 GLU A N 1
ATOM 2207 C CA . GLU A 1 303 ? -10.095 157.321 -19.329 1.00 35.03 339 GLU A CA 1
ATOM 2208 C C . GLU A 1 303 ? -10.899 156.319 -20.146 1.00 34.12 339 GLU A C 1
ATOM 2209 O O . GLU A 1 303 ? -11.313 156.607 -21.263 1.00 34.52 339 GLU A O 1
ATOM 2215 N N . PHE A 1 304 ? -11.101 155.140 -19.572 1.00 32.42 340 PHE A N 1
ATOM 2216 C CA . PHE A 1 304 ? -11.672 154.029 -20.298 1.00 31.75 340 PHE A CA 1
ATOM 2217 C C . PHE A 1 304 ? -12.882 153.464 -19.570 1.00 31.36 340 PHE A C 1
ATOM 2218 O O . PHE A 1 304 ? -12.842 153.251 -18.354 1.00 30.49 340 PHE A O 1
ATOM 2226 N N . GLU A 1 305 ? -13.955 153.224 -20.319 1.00 30.47 341 GLU A N 1
ATOM 2227 C CA . GLU A 1 305 ? -15.093 152.491 -19.796 1.00 31.02 341 GLU A CA 1
ATOM 2228 C C . GLU A 1 305 ? -15.620 151.522 -20.828 1.00 29.50 341 GLU A C 1
ATOM 2229 O O . GLU A 1 305 ? -15.756 151.879 -21.992 1.00 29.56 341 GLU A O 1
ATOM 2235 N N . LEU A 1 306 ? -15.899 150.306 -20.381 1.00 28.41 342 LEU A N 1
ATOM 2236 C CA . LEU A 1 306 ? -16.431 149.244 -21.222 1.00 29.10 342 LEU A CA 1
ATOM 2237 C C . LEU A 1 306 ? -17.968 149.185 -21.111 1.00 28.74 342 LEU A C 1
ATOM 2238 O O . LEU A 1 306 ? -18.531 149.411 -20.028 1.00 28.60 342 LEU A O 1
ATOM 2243 N N . GLY A 1 307 ? -18.646 148.906 -22.221 1.00 28.60 343 GLY A N 1
ATOM 2244 C CA . GLY A 1 307 ? -20.097 148.734 -22.195 1.00 28.97 343 GLY A CA 1
ATOM 2245 C C . GLY A 1 307 ? -20.526 147.609 -21.261 1.00 29.77 343 GLY A C 1
ATOM 2246 O O . GLY A 1 307 ? -19.770 146.670 -21.010 1.00 28.72 343 GLY A O 1
ATOM 2247 N N . MET A 1 308 ? -21.753 147.689 -20.758 1.00 30.45 344 MET A N 1
ATOM 2248 C CA . MET A 1 308 ? -22.180 146.769 -19.705 1.00 32.78 344 MET A CA 1
ATOM 2249 C C . MET A 1 308 ? -22.263 145.296 -20.130 1.00 32.63 344 MET A C 1
ATOM 2250 O O . MET A 1 308 ? -22.015 144.421 -19.310 1.00 32.82 344 MET A O 1
ATOM 2255 N N . ALA A 1 309 ? -22.570 145.021 -21.398 1.00 32.25 345 ALA A N 1
ATOM 2256 C CA . ALA A 1 309 ? -22.779 143.644 -21.847 1.00 33.36 345 ALA A CA 1
ATOM 2257 C C . ALA A 1 309 ? -21.510 143.029 -22.435 1.00 34.40 345 ALA A C 1
ATOM 2258 O O . ALA A 1 309 ? -21.512 141.879 -22.870 1.00 35.07 345 ALA A O 1
ATOM 2260 N N . VAL A 1 310 ? -20.428 143.796 -22.407 1.00 34.63 346 VAL A N 1
ATOM 2261 C CA . VAL A 1 310 ? -19.221 143.472 -23.138 1.00 36.55 346 VAL A CA 1
ATOM 2262 C C . VAL A 1 310 ? -18.279 142.629 -22.291 1.00 38.10 346 VAL A C 1
ATOM 2263 O O . VAL A 1 310 ? -18.065 142.913 -21.101 1.00 36.86 346 VAL A O 1
ATOM 2267 N N . LEU A 1 311 ? -17.784 141.565 -22.928 1.00 39.75 347 LEU A N 1
ATOM 2268 C CA . LEU A 1 311 ? -16.686 140.723 -22.447 1.00 42.36 347 LEU A CA 1
ATOM 2269 C C . LEU A 1 311 ? -16.965 140.138 -21.086 1.00 42.97 347 LEU A C 1
ATOM 2270 O O . LEU A 1 311 ? -16.042 139.997 -20.289 1.00 44.45 347 LEU A O 1
ATOM 2275 N N . GLY A 1 312 ? -18.228 139.803 -20.829 1.00 43.69 348 GLY A N 1
ATOM 2276 C CA . GLY A 1 312 ? -18.653 139.256 -19.548 1.00 44.35 348 GLY A CA 1
ATOM 2277 C C . GLY A 1 312 ? -19.516 138.005 -19.633 1.00 45.82 348 GLY A C 1
ATOM 2278 O O . GLY A 1 312 ? -19.519 137.309 -20.661 1.00 46.18 348 GLY A O 1
ATOM 2279 N N . GLY A 1 313 ? -20.269 137.738 -18.557 1.00 45.76 349 GLY A N 1
ATOM 2280 C CA . GLY A 1 313 ? -20.935 136.450 -18.349 1.00 45.78 349 GLY A CA 1
ATOM 2281 C C . GLY A 1 313 ? -19.895 135.348 -18.234 1.00 45.87 349 GLY A C 1
ATOM 2282 O O . GLY A 1 313 ? -20.189 134.180 -18.454 1.00 45.69 349 GLY A O 1
ATOM 2283 N N . LYS A 1 314 ? -18.671 135.740 -17.899 1.00 45.94 350 LYS A N 1
ATOM 2284 C CA . LYS A 1 314 ? -17.516 134.852 -17.906 1.00 46.81 350 LYS A CA 1
ATOM 2285 C C . LYS A 1 314 ? -16.849 134.868 -16.530 1.00 46.21 350 LYS A C 1
ATOM 2286 O O . LYS A 1 314 ? -16.565 135.939 -15.996 1.00 46.57 350 LYS A O 1
ATOM 2292 N N . PHE A 1 315 ? -16.639 133.693 -15.943 1.00 45.59 351 PHE A N 1
ATOM 2293 C CA . PHE A 1 315 ? -15.874 133.602 -14.706 1.00 45.21 351 PHE A CA 1
ATOM 2294 C C . PHE A 1 315 ? -14.419 133.536 -15.109 1.00 44.08 351 PHE A C 1
ATOM 2295 O O . PHE A 1 315 ? -13.989 132.604 -15.794 1.00 43.83 351 PHE A O 1
ATOM 2303 N N . THR A 1 316 ? -13.671 134.559 -14.711 1.00 42.30 352 THR A N 1
ATOM 2304 C CA . THR A 1 316 ? -12.333 134.774 -15.224 1.00 41.31 352 THR A CA 1
ATOM 2305 C C . THR A 1 316 ? -11.431 135.265 -14.082 1.00 39.97 352 THR A C 1
ATOM 2306 O O . THR A 1 316 ? -11.739 135.049 -12.903 1.00 39.47 352 THR A O 1
ATOM 2310 N N . THR A 1 317 ? -10.312 135.882 -14.431 1.00 38.78 353 THR A N 1
ATOM 2311 C CA . THR A 1 317 ? -9.460 136.531 -13.451 1.00 38.28 353 THR A CA 1
ATOM 2312 C C . THR A 1 317 ? -9.256 137.959 -13.926 1.00 37.58 353 THR A C 1
ATOM 2313 O O . THR A 1 317 ? -9.536 138.261 -15.095 1.00 37.64 353 THR A O 1
ATOM 2317 N N . LEU A 1 318 ? -8.748 138.829 -13.058 1.00 36.54 354 LEU A N 1
ATOM 2318 C CA . LEU A 1 318 ? -8.479 140.209 -13.449 1.00 36.26 354 LEU A CA 1
ATOM 2319 C C . LEU A 1 318 ? -7.510 140.266 -14.629 1.00 36.52 354 LEU A C 1
ATOM 2320 O O . LEU A 1 318 ? -7.721 141.027 -15.571 1.00 35.87 354 LEU A O 1
ATOM 2325 N N . GLU A 1 319 ? -6.458 139.443 -14.596 1.00 36.72 355 GLU A N 1
ATOM 2326 C CA . GLU A 1 319 ? -5.533 139.395 -15.729 1.00 36.96 355 GLU A CA 1
ATOM 2327 C C . GLU A 1 319 ? -6.241 138.971 -17.009 1.00 36.31 355 GLU A C 1
ATOM 2328 O O . GLU A 1 319 ? -6.005 139.554 -18.050 1.00 36.21 355 GLU A O 1
ATOM 2334 N N . GLY A 1 320 ? -7.082 137.944 -16.915 1.00 35.99 356 GLY A N 1
ATOM 2335 C CA . GLY A 1 320 ? -7.887 137.471 -18.049 1.00 36.10 356 GLY A CA 1
ATOM 2336 C C . GLY A 1 320 ? -8.737 138.568 -18.670 1.00 35.59 356 GLY A C 1
ATOM 2337 O O . GLY A 1 320 ? -8.738 138.742 -19.892 1.00 35.41 356 GLY A O 1
ATOM 2338 N N . LEU A 1 321 ? -9.451 139.320 -17.828 1.00 35.21 357 LEU A N 1
ATOM 2339 C CA . LEU A 1 321 ? -10.268 140.446 -18.302 1.00 35.03 357 LEU A CA 1
ATOM 2340 C C . LEU A 1 321 ? -9.470 141.559 -18.969 1.00 34.65 357 LEU A C 1
ATOM 2341 O O . LEU A 1 321 ? -9.844 142.042 -20.049 1.00 34.56 357 LEU A O 1
ATOM 2346 N N . LEU A 1 322 ? -8.370 141.968 -18.344 1.00 34.24 358 LEU A N 1
ATOM 2347 C CA . LEU A 1 322 ? -7.551 143.057 -18.897 1.00 34.32 358 LEU A CA 1
ATOM 2348 C C . LEU A 1 322 ? -6.956 142.696 -20.258 1.00 34.77 358 LEU A C 1
ATOM 2349 O O . LEU A 1 322 ? -6.873 143.539 -21.156 1.00 34.37 358 LEU A O 1
ATOM 2354 N N . LYS A 1 323 ? -6.556 141.433 -20.403 1.00 35.57 359 LYS A N 1
ATOM 2355 C CA . LYS A 1 323 ? -6.003 140.947 -21.664 1.00 36.28 359 LYS A CA 1
ATOM 2356 C C . LYS A 1 323 ? -7.088 140.863 -22.730 1.00 36.41 359 LYS A C 1
ATOM 2357 O O . LYS A 1 323 ? -6.826 141.176 -23.897 1.00 36.57 359 LYS A O 1
ATOM 2363 N N . ASP A 1 324 ? -8.287 140.447 -22.335 1.00 36.54 360 ASP A N 1
ATOM 2364 C CA . ASP A 1 324 ? -9.442 140.483 -23.225 1.00 36.86 360 ASP A CA 1
ATOM 2365 C C . ASP A 1 324 ? -9.741 141.907 -23.683 1.00 35.86 360 ASP A C 1
ATOM 2366 O O . ASP A 1 324 ? -10.004 142.147 -24.861 1.00 35.62 360 ASP A O 1
ATOM 2371 N N . ILE A 1 325 ? -9.699 142.846 -22.744 1.00 35.49 361 ILE A N 1
ATOM 2372 C CA . ILE A 1 325 ? -9.949 144.249 -23.052 1.00 34.94 361 ILE A CA 1
ATOM 2373 C C . ILE A 1 325 ? -8.895 144.800 -24.007 1.00 35.36 361 ILE A C 1
ATOM 2374 O O . ILE A 1 325 ? -9.207 145.573 -24.913 1.00 33.92 361 ILE A O 1
ATOM 2379 N N . ARG A 1 326 ? -7.646 144.396 -23.799 1.00 35.64 362 ARG A N 1
ATOM 2380 C CA . ARG A 1 326 ? -6.549 144.825 -24.658 1.00 37.17 362 ARG A CA 1
ATOM 2381 C C . ARG A 1 326 ? -6.741 144.328 -26.087 1.00 36.98 362 ARG A C 1
ATOM 2382 O O . ARG A 1 326 ? -6.486 145.055 -27.047 1.00 37.48 362 ARG A O 1
ATOM 2390 N N . GLU A 1 327 ? -7.193 143.085 -26.220 1.00 37.64 363 GLU A N 1
ATOM 2391 C CA . GLU A 1 327 ? -7.463 142.505 -27.530 1.00 38.13 363 GLU A CA 1
ATOM 2392 C C . GLU A 1 327 ? -8.632 143.206 -28.214 1.00 38.14 363 GLU A C 1
ATOM 2393 O O . GLU A 1 327 ? -8.515 143.661 -29.352 1.00 37.56 363 GLU A O 1
ATOM 2399 N N . LEU A 1 328 ? -9.757 143.291 -27.512 1.00 38.27 364 LEU A N 1
ATOM 2400 C CA . LEU A 1 328 ? -10.951 143.951 -28.048 1.00 39.04 364 LEU A CA 1
ATOM 2401 C C . LEU A 1 328 ? -10.653 145.355 -28.558 1.00 39.13 364 LEU A C 1
ATOM 2402 O O . LEU A 1 328 ? -10.974 145.690 -29.695 1.00 39.52 364 LEU A O 1
ATOM 2407 N N . VAL A 1 329 ? -10.017 146.165 -27.719 1.00 38.75 365 VAL A N 1
ATOM 2408 C CA . VAL A 1 329 ? -9.832 147.573 -27.995 1.00 38.16 365 VAL A CA 1
ATOM 2409 C C . VAL A 1 329 ? -8.663 147.894 -28.934 1.00 38.62 365 VAL A C 1
ATOM 2410 O O . VAL A 1 329 ? -8.800 148.716 -29.831 1.00 38.98 365 VAL A O 1
ATOM 2414 N N . THR A 1 330 ? -7.508 147.280 -28.709 1.00 37.78 366 THR A N 1
ATOM 2415 C CA . THR A 1 330 ? -6.309 147.713 -29.410 1.00 37.55 366 THR A CA 1
ATOM 2416 C C . THR A 1 330 ? -6.052 146.866 -30.649 1.00 36.90 366 THR A C 1
ATOM 2417 O O . THR A 1 330 ? -5.353 147.296 -31.554 1.00 37.00 366 THR A O 1
ATOM 2421 N N . LYS A 1 331 ? -6.598 145.653 -30.671 1.00 36.69 367 LYS A N 1
ATOM 2422 C CA . LYS A 1 331 ? -6.389 144.755 -31.796 1.00 36.58 367 LYS A CA 1
ATOM 2423 C C . LYS A 1 331 ? -7.558 144.776 -32.764 1.00 36.03 367 LYS A C 1
ATOM 2424 O O . LYS A 1 331 ? -7.513 144.132 -33.823 1.00 36.86 367 LYS A O 1
ATOM 2430 N N . ASN A 1 332 ? -8.597 145.531 -32.418 1.00 34.22 368 ASN A N 1
ATOM 2431 C CA . ASN A 1 332 ? -9.740 145.717 -33.311 1.00 33.09 368 ASN A CA 1
ATOM 2432 C C . ASN A 1 332 ? -10.071 147.182 -33.589 1.00 31.79 368 ASN A C 1
ATOM 2433 O O . ASN A 1 332 ? -11.220 147.608 -33.438 1.00 31.48 368 ASN A O 1
ATOM 2438 N N . PRO A 1 333 ? -9.054 147.965 -33.995 1.00 30.67 369 PRO A N 1
ATOM 2439 C CA . PRO A 1 333 ? -9.265 149.375 -34.204 1.00 29.94 369 PRO A CA 1
ATOM 2440 C C . PRO A 1 333 ? -10.210 149.666 -35.352 1.00 29.09 369 PRO A C 1
ATOM 2441 O O . PRO A 1 333 ? -10.239 148.941 -36.350 1.00 28.42 369 PRO A O 1
ATOM 2445 N N . PHE A 1 334 ? -10.989 150.734 -35.212 1.00 28.96 370 PHE A N 1
ATOM 2446 C CA . PHE A 1 334 ? -11.719 151.302 -36.338 1.00 29.39 370 PHE A CA 1
ATOM 2447 C C . PHE A 1 334 ? -11.896 152.809 -36.177 1.00 29.82 370 PHE A C 1
ATOM 2448 O O . PHE A 1 334 ? -11.529 153.380 -35.150 1.00 29.51 370 PHE A O 1
ATOM 2456 N N . THR A 1 335 ? -12.461 153.446 -37.197 1.00 30.23 371 THR A N 1
ATOM 2457 C CA . THR A 1 335 ? -12.863 154.844 -37.099 1.00 31.96 371 THR A CA 1
ATOM 2458 C C . THR A 1 335 ? -14.323 155.028 -37.500 1.00 32.36 371 THR A C 1
ATOM 2459 O O . THR A 1 335 ? -14.730 154.637 -38.594 1.00 31.72 371 THR A O 1
ATOM 2463 N N . LEU A 1 336 ? -15.105 155.626 -36.607 1.00 32.84 372 LEU A N 1
ATOM 2464 C CA . LEU A 1 336 ? -16.499 155.940 -36.898 1.00 34.25 372 LEU A CA 1
ATOM 2465 C C . LEU A 1 336 ? -16.803 157.408 -36.620 1.00 35.72 372 LEU A C 1
ATOM 2466 O O . LEU A 1 336 ? -16.764 157.854 -35.473 1.00 35.91 372 LEU A O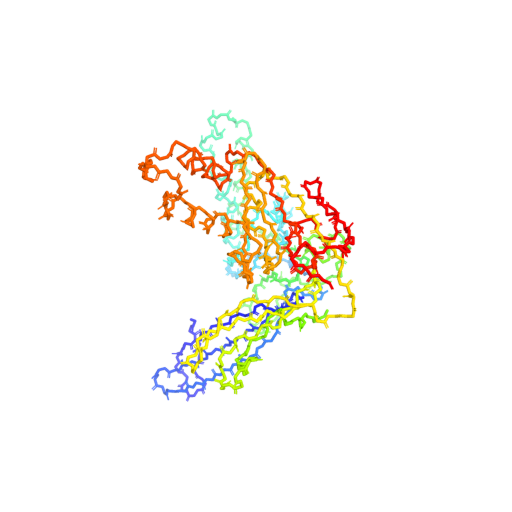 1
ATOM 2471 N N . GLY A 1 337 ? -17.105 158.155 -37.677 1.00 36.91 373 GLY A N 1
ATOM 2472 C CA . GLY A 1 337 ? -17.440 159.570 -37.546 1.00 38.67 373 GLY A CA 1
ATOM 2473 C C . GLY A 1 337 ? -16.360 160.544 -37.982 1.00 40.10 373 GLY A C 1
ATOM 2474 O O . GLY A 1 337 ? -16.551 161.750 -37.894 1.00 40.81 373 GLY A O 1
ATOM 2475 N N . ASP A 1 338 ? -15.214 160.042 -38.428 1.00 41.31 374 ASP A N 1
ATOM 2476 C CA . ASP A 1 338 ? -14.199 160.907 -39.038 1.00 42.17 374 ASP A CA 1
ATOM 2477 C C . ASP A 1 338 ? -13.397 160.202 -40.142 1.00 41.90 374 ASP A C 1
ATOM 2478 O O . ASP A 1 338 ? -13.711 159.065 -40.519 1.00 41.42 374 ASP A O 1
ATOM 2483 N N . SER A 1 339 ? -12.395 160.894 -40.681 1.00 41.37 375 SER A N 1
ATOM 2484 C CA . SER A 1 339 ? -11.601 160.365 -41.783 1.00 40.99 375 SER A CA 1
ATOM 2485 C C . SER A 1 339 ? -10.242 159.843 -41.323 1.00 40.20 375 SER A C 1
ATOM 2486 O O . SER A 1 339 ? -9.414 159.427 -42.147 1.00 40.14 375 SER A O 1
ATOM 2489 N N . SER A 1 340 ? -10.016 159.852 -40.013 1.00 38.63 376 SER A N 1
ATOM 2490 C CA . SER A 1 340 ? -8.726 159.426 -39.471 1.00 37.65 376 SER A CA 1
ATOM 2491 C C . SER A 1 340 ? -8.407 157.954 -39.782 1.00 36.43 376 SER A C 1
ATOM 2492 O O . SER A 1 340 ? -9.306 157.110 -39.925 1.00 35.44 376 SER A O 1
ATOM 2495 N N . ASN A 1 341 ? -7.120 157.669 -39.925 1.00 35.02 377 ASN A N 1
ATOM 2496 C CA . ASN A 1 341 ? -6.635 156.304 -40.083 1.00 34.14 377 ASN A CA 1
ATOM 2497 C C . ASN A 1 341 ? -6.738 155.526 -38.750 1.00 33.87 377 ASN A C 1
ATOM 2498 O O . ASN A 1 341 ? -6.061 155.888 -37.769 1.00 32.37 377 ASN A O 1
ATOM 2503 N N . PRO A 1 342 ? -7.560 154.439 -38.712 1.00 32.92 378 PRO A N 1
ATOM 2504 C CA . PRO A 1 342 ? -7.779 153.736 -37.432 1.00 32.89 378 PRO A CA 1
ATOM 2505 C C . PRO A 1 342 ? -6.512 153.099 -36.879 1.00 32.55 378 PRO A C 1
ATOM 2506 O O . PRO A 1 342 ? -6.409 152.836 -35.679 1.00 32.40 378 PRO A O 1
ATOM 2510 N N . ASP A 1 343 ? -5.547 152.859 -37.752 1.00 32.75 379 ASP A N 1
ATOM 2511 C CA . ASP A 1 343 ? -4.313 152.211 -37.328 1.00 32.94 379 ASP A CA 1
ATOM 2512 C C . ASP A 1 343 ? -3.257 153.202 -36.830 1.00 33.67 379 ASP A C 1
ATOM 2513 O O . ASP A 1 343 ? -2.168 152.813 -36.420 1.00 33.67 379 ASP A O 1
ATOM 2518 N N . GLN A 1 344 ? -3.605 154.484 -36.819 1.00 34.74 380 GLN A N 1
ATOM 2519 C CA . GLN A 1 344 ? -2.658 155.531 -36.419 1.00 36.26 380 GLN A CA 1
ATOM 2520 C C . GLN A 1 344 ? -3.198 156.391 -35.285 1.00 36.87 380 GLN A C 1
ATOM 2521 O O . GLN A 1 344 ? -2.859 157.561 -35.185 1.00 37.80 380 GLN A O 1
ATOM 2527 N N . SER A 1 345 ? -4.044 155.822 -34.433 1.00 38.02 381 SER A N 1
ATOM 2528 C CA . SER A 1 345 ? -4.654 156.575 -33.330 1.00 38.59 381 SER A CA 1
ATOM 2529 C C . SER A 1 345 ? -3.693 156.723 -32.154 1.00 39.28 381 SER A C 1
ATOM 2530 O O . SER A 1 345 ? -3.312 155.731 -31.533 1.00 38.60 381 SER A O 1
ATOM 2533 N N . GLU A 1 346 ? -3.313 157.960 -31.854 1.00 40.69 382 GLU A N 1
ATOM 2534 C CA . GLU A 1 346 ? -2.437 158.233 -30.709 1.00 42.38 382 GLU A CA 1
ATOM 2535 C C . GLU A 1 346 ? -3.065 157.708 -29.419 1.00 41.44 382 GLU A C 1
ATOM 2536 O O . GLU A 1 346 ? -2.385 157.058 -28.630 1.00 41.41 382 GLU A O 1
ATOM 2542 N N . LYS A 1 347 ? -4.361 157.976 -29.219 1.00 40.89 383 LYS A N 1
ATOM 2543 C CA . LYS A 1 347 ? -5.012 157.625 -27.962 1.00 40.58 383 LYS A CA 1
ATOM 2544 C C . LYS A 1 347 ? -5.162 156.128 -27.789 1.00 39.93 383 LYS A C 1
ATOM 2545 O O . LYS A 1 347 ? -5.107 155.627 -26.666 1.00 39.18 383 LYS A O 1
ATOM 2551 N N . LEU A 1 348 ? -5.312 155.406 -28.900 1.00 39.20 384 LEU A N 1
ATOM 2552 C CA . LEU A 1 348 ? -5.374 153.957 -28.858 1.00 39.32 384 LEU A CA 1
ATOM 2553 C C . LEU A 1 348 ? -4.000 153.375 -28.525 1.00 39.53 384 LEU A C 1
ATOM 2554 O O . LEU A 1 348 ? -3.887 152.427 -27.747 1.00 39.33 384 LEU A O 1
ATOM 2559 N N . GLN A 1 349 ? -2.959 153.961 -29.108 1.00 39.88 385 GLN A N 1
ATOM 2560 C CA . GLN A 1 349 ? -1.592 153.529 -28.831 1.00 41.00 385 GLN A CA 1
ATOM 2561 C C . GLN A 1 349 ? -1.196 153.834 -27.385 1.00 40.40 385 GLN A C 1
ATOM 2562 O O . GLN A 1 349 ? -0.509 153.043 -26.759 1.00 40.62 385 GLN A O 1
ATOM 2568 N N . GLU A 1 350 ? -1.630 154.985 -26.877 1.00 40.74 386 GLU A N 1
ATOM 2569 C CA . GLU A 1 350 ? -1.424 155.370 -25.470 1.00 40.78 386 GLU A CA 1
ATOM 2570 C C . GLU A 1 350 ? -2.110 154.377 -24.534 1.00 39.81 386 GLU A C 1
ATOM 2571 O O . GLU A 1 350 ? -1.520 153.922 -23.552 1.00 40.07 386 GLU A O 1
ATOM 2577 N N . PHE A 1 351 ? -3.361 154.049 -24.847 1.00 38.90 387 PHE A N 1
ATOM 2578 C CA . PHE A 1 351 ? -4.136 153.095 -24.067 1.00 37.93 387 PHE A CA 1
ATOM 2579 C C . PHE A 1 351 ? -3.483 151.715 -24.039 1.00 37.58 387 PHE A C 1
ATOM 2580 O O . PHE A 1 351 ? -3.397 151.096 -22.980 1.00 36.90 387 PHE A O 1
ATOM 2588 N N . SER A 1 352 ? -3.017 151.237 -25.196 1.00 37.46 388 SER A N 1
ATOM 2589 C CA . SER A 1 352 ? -2.379 149.927 -25.283 1.00 38.16 388 SER A CA 1
ATOM 2590 C C . SER A 1 352 ? -1.145 149.863 -24.384 1.00 38.45 388 SER A C 1
ATOM 2591 O O . SER A 1 352 ? -0.937 148.878 -23.676 1.00 38.08 388 SER A O 1
ATOM 2594 N N . GLN A 1 353 ? -0.339 150.920 -24.428 1.00 39.40 389 GLN A N 1
ATOM 2595 C CA . GLN A 1 353 ? 0.907 150.998 -23.662 1.00 40.67 389 GLN A CA 1
ATOM 2596 C C . GLN A 1 353 ? 0.639 150.949 -22.152 1.00 40.61 389 GLN A C 1
ATOM 2597 O O . GLN A 1 353 ? 1.247 150.151 -21.427 1.00 41.00 389 GLN A O 1
ATOM 2603 N N . LYS A 1 354 ? -0.280 151.796 -21.698 1.00 39.87 390 LYS A N 1
ATOM 2604 C CA . LYS A 1 354 ? -0.613 151.910 -20.278 1.00 39.90 390 LYS A CA 1
ATOM 2605 C C . LYS A 1 354 ? -1.276 150.646 -19.751 1.00 39.43 390 LYS A C 1
ATOM 2606 O O . LYS A 1 354 ? -0.989 150.202 -18.647 1.00 39.16 390 LYS A O 1
ATOM 2612 N N . LEU A 1 355 ? -2.177 150.059 -20.530 1.00 39.31 391 LEU A N 1
ATOM 2613 C CA . LEU A 1 355 ? -2.802 148.809 -20.105 1.00 39.47 391 LEU A CA 1
ATOM 2614 C C . LEU A 1 355 ? -1.760 147.690 -19.955 1.00 40.05 391 LEU A C 1
ATOM 2615 O O . LEU A 1 355 ? -1.825 146.866 -19.022 1.00 39.31 391 LEU A O 1
ATOM 2620 N N . GLY A 1 356 ? -0.797 147.669 -20.874 1.00 40.30 392 GLY A N 1
ATOM 2621 C CA . GLY A 1 356 ? 0.300 146.715 -20.803 1.00 41.36 392 GLY A CA 1
ATOM 2622 C C . GLY A 1 356 ? 1.068 146.883 -19.502 1.00 41.75 392 GLY A C 1
ATOM 2623 O O . GLY A 1 356 ? 1.436 145.900 -18.862 1.00 41.44 392 GLY A O 1
ATOM 2624 N N . GLN A 1 357 ? 1.287 148.139 -19.117 1.00 42.43 393 GLN A N 1
ATOM 2625 C CA . GLN A 1 357 ? 1.981 148.491 -17.876 1.00 43.26 393 GLN A CA 1
ATOM 2626 C C . GLN A 1 357 ? 1.225 148.032 -16.633 1.00 43.32 393 GLN A C 1
ATOM 2627 O O . GLN A 1 357 ? 1.840 147.532 -15.689 1.00 43.27 393 GLN A O 1
ATOM 2633 N N . ILE A 1 358 ? -0.097 148.222 -16.622 1.00 42.74 394 ILE A N 1
ATOM 2634 C CA . ILE A 1 358 ? -0.942 147.694 -15.548 1.00 42.60 394 ILE A CA 1
ATOM 2635 C C . ILE A 1 358 ? -0.839 146.166 -15.482 1.00 43.35 394 ILE A C 1
ATOM 2636 O O . ILE A 1 358 ? -0.633 145.604 -14.402 1.00 42.76 394 ILE A O 1
ATOM 2641 N N . ILE A 1 359 ? -0.978 145.504 -16.632 1.00 44.09 395 ILE A N 1
ATOM 2642 C CA . ILE A 1 359 ? -0.915 144.032 -16.698 1.00 45.54 395 ILE A CA 1
ATOM 2643 C C . ILE A 1 359 ? 0.425 143.485 -16.165 1.00 47.15 395 ILE A C 1
ATOM 2644 O O . ILE A 1 359 ? 0.449 142.476 -15.460 1.00 47.73 395 ILE A O 1
ATOM 2649 N N . GLU A 1 360 ? 1.515 144.175 -16.488 1.00 48.55 396 GLU A N 1
ATOM 2650 C CA . GLU A 1 360 ? 2.868 143.784 -16.087 1.00 50.55 396 GLU A CA 1
ATOM 2651 C C . GLU A 1 360 ? 3.217 144.173 -14.647 1.00 50.69 396 GLU A C 1
ATOM 2652 O O . GLU A 1 360 ? 4.306 143.853 -14.163 1.00 51.29 396 GLU A O 1
ATOM 2658 N N . GLY A 1 361 ? 2.310 144.882 -13.975 1.00 50.83 397 GLY A N 1
ATOM 2659 C CA . GLY A 1 361 ? 2.518 145.284 -12.587 1.00 50.37 397 GLY A CA 1
ATOM 2660 C C . GLY A 1 361 ? 3.311 146.568 -12.399 1.00 50.19 397 GLY A C 1
ATOM 2661 O O . GLY A 1 361 ? 3.644 146.933 -11.263 1.00 50.46 397 GLY A O 1
ATOM 2662 N N . LYS A 1 362 ? 3.591 147.268 -13.497 1.00 49.29 398 LYS A N 1
ATOM 2663 C CA . LYS A 1 362 ? 4.466 148.445 -13.463 1.00 48.72 398 LYS A CA 1
ATOM 2664 C C . LYS A 1 362 ? 3.754 149.790 -13.337 1.00 47.59 398 LYS A C 1
ATOM 2665 O O . LYS A 1 362 ? 4.404 150.842 -13.330 1.00 48.01 398 LYS A O 1
ATOM 2671 N N . MET A 1 363 ? 2.427 149.760 -13.252 1.00 45.86 399 MET A N 1
ATOM 2672 C CA . MET A 1 363 ? 1.626 150.972 -13.141 1.00 44.00 399 MET A CA 1
ATOM 2673 C C . MET A 1 363 ? 0.425 150.674 -12.251 1.00 43.36 399 MET A C 1
ATOM 2674 O O . MET A 1 363 ? -0.234 149.638 -12.407 1.00 43.21 399 MET A O 1
ATOM 2679 N N . LYS A 1 364 ? 0.154 151.577 -11.314 1.00 42.40 400 LYS A N 1
ATOM 2680 C CA . LYS A 1 364 ? -1.007 151.447 -10.446 1.00 41.68 400 LYS A CA 1
ATOM 2681 C C . LYS A 1 364 ? -2.203 152.130 -11.116 1.00 40.36 400 LYS A C 1
ATOM 2682 O O . LYS A 1 364 ? -2.049 153.145 -11.789 1.00 39.82 400 LYS A O 1
ATOM 2688 N N . ALA A 1 365 ? -3.390 151.563 -10.931 1.00 38.95 401 ALA A N 1
ATOM 2689 C CA . ALA A 1 365 ? -4.607 152.150 -11.459 1.00 37.45 401 ALA A CA 1
ATOM 2690 C C . ALA A 1 365 ? -5.800 151.625 -10.702 1.00 36.31 401 ALA A C 1
ATOM 2691 O O . ALA A 1 365 ? -5.719 150.595 -10.032 1.00 36.12 401 ALA A O 1
ATOM 2693 N N . HIS A 1 366 ? -6.913 152.334 -10.807 1.00 35.11 402 HIS A N 1
ATOM 2694 C CA . HIS A 1 366 ? -8.148 151.855 -10.213 1.00 35.32 402 HIS A CA 1
ATOM 2695 C C . HIS A 1 366 ? -8.937 151.083 -11.256 1.00 34.79 402 HIS A C 1
ATOM 2696 O O . HIS A 1 366 ? -8.945 151.447 -12.437 1.00 34.57 402 HIS A O 1
ATOM 2703 N N . PHE A 1 367 ? -9.540 149.989 -10.808 1.00 33.48 403 PHE A N 1
ATOM 2704 C CA . PHE A 1 367 ? -10.392 149.151 -11.622 1.00 32.85 403 PHE A CA 1
ATOM 2705 C C . PHE A 1 367 ? -11.757 149.177 -10.940 1.00 32.37 403 PHE A C 1
ATOM 2706 O O . PHE A 1 367 ? -11.885 148.795 -9.775 1.00 32.80 403 PHE A O 1
ATOM 2714 N N . ILE A 1 368 ? -12.764 149.676 -11.646 1.00 31.42 404 ILE A N 1
ATOM 2715 C CA . ILE A 1 368 ? -14.114 149.813 -11.078 1.00 30.76 404 ILE A CA 1
ATOM 2716 C C . ILE A 1 368 ? -15.096 148.960 -11.846 1.00 31.02 404 ILE A C 1
ATOM 2717 O O . ILE A 1 368 ? -15.182 149.070 -13.077 1.00 31.13 404 ILE A O 1
ATOM 2722 N N . MET A 1 369 ? -15.829 148.117 -11.118 1.00 30.23 405 MET A N 1
ATOM 2723 C CA . MET A 1 369 ? -16.925 147.322 -11.671 1.00 29.80 405 MET A CA 1
ATOM 2724 C C . MET A 1 369 ? -18.226 147.826 -11.065 1.00 30.01 405 MET A C 1
ATOM 2725 O O . MET A 1 369 ? -18.385 147.812 -9.840 1.00 31.29 405 MET A O 1
ATOM 2730 N N . ASN A 1 370 ? -19.150 148.280 -11.900 1.00 29.36 406 ASN A N 1
ATOM 2731 C CA . ASN A 1 370 ? -20.387 148.898 -11.416 1.00 29.67 406 ASN A CA 1
ATOM 2732 C C . ASN A 1 370 ? -21.574 148.196 -12.045 1.00 29.36 406 ASN A C 1
ATOM 2733 O O . ASN A 1 370 ? -21.791 148.310 -13.251 1.00 27.92 406 ASN A O 1
ATOM 2738 N N . ASP A 1 371 ? -22.324 147.475 -11.213 1.00 29.31 407 ASP A N 1
ATOM 2739 C CA . ASP A 1 371 ? -23.435 146.647 -11.648 1.00 30.32 407 ASP A CA 1
ATOM 2740 C C . ASP A 1 371 ? -24.702 146.985 -10.867 1.00 31.54 407 ASP A C 1
ATOM 2741 O O . ASP A 1 371 ? -24.834 146.577 -9.692 1.00 31.63 407 ASP A O 1
ATOM 2746 N N . PRO A 1 372 ? -25.664 147.678 -11.521 1.00 32.36 408 PRO A N 1
ATOM 2747 C CA . PRO A 1 372 ? -26.920 148.058 -10.857 1.00 33.54 408 PRO A CA 1
ATOM 2748 C C . PRO A 1 372 ? -27.750 146.860 -10.403 1.00 34.63 408 PRO A C 1
ATOM 2749 O O . PRO A 1 372 ? -28.629 147.021 -9.555 1.00 35.61 408 PRO A O 1
ATOM 2753 N N . ALA A 1 373 ? -27.441 145.672 -10.921 1.00 34.62 409 ALA A N 1
ATOM 2754 C CA . ALA A 1 373 ? -28.146 144.442 -10.545 1.00 34.93 409 ALA A CA 1
ATOM 2755 C C . ALA A 1 373 ? -27.413 143.606 -9.499 1.00 35.17 409 ALA A C 1
ATOM 2756 O O . ALA A 1 373 ? -27.944 142.600 -9.033 1.00 35.98 409 ALA A O 1
ATOM 2758 N N . GLY A 1 374 ? -26.192 144.000 -9.147 1.00 34.26 410 GLY A N 1
ATOM 2759 C CA . GLY A 1 374 ? -25.403 143.297 -8.141 1.00 34.13 410 GLY A CA 1
ATOM 2760 C C . GLY A 1 374 ? -25.031 141.859 -8.460 1.00 33.82 410 GLY A C 1
ATOM 2761 O O . GLY A 1 374 ? -24.826 141.061 -7.545 1.00 34.00 410 GLY A O 1
ATOM 2762 N N . ASN A 1 375 ? -24.930 141.518 -9.749 1.00 32.75 411 ASN A N 1
ATOM 2763 C CA . ASN A 1 375 ? -24.624 140.147 -10.147 1.00 32.19 411 ASN A CA 1
ATOM 2764 C C . ASN A 1 375 ? -23.162 139.925 -10.487 1.00 31.54 411 ASN A C 1
ATOM 2765 O O . ASN A 1 375 ? -22.825 138.936 -11.118 1.00 31.68 411 ASN A O 1
ATOM 2770 N N . SER A 1 376 ? -22.294 140.838 -10.067 1.00 30.45 412 SER A N 1
ATOM 2771 C CA . SER A 1 376 ? -20.874 140.700 -10.400 1.00 30.81 412 SER A CA 1
ATOM 2772 C C . SER A 1 376 ? -20.027 140.456 -9.154 1.00 30.51 412 SER A C 1
ATOM 2773 O O . SER A 1 376 ? -20.435 140.823 -8.057 1.00 28.86 412 SER A O 1
ATOM 2776 N N . TYR A 1 377 ? -18.855 139.845 -9.343 1.00 30.80 413 TYR A N 1
ATOM 2777 C CA . TYR A 1 377 ? -17.983 139.462 -8.239 1.00 32.32 413 TYR A CA 1
ATOM 2778 C C . TYR A 1 377 ? -16.531 139.820 -8.553 1.00 32.02 413 TYR A C 1
ATOM 2779 O O . TYR A 1 377 ? -16.074 139.600 -9.659 1.00 31.00 413 TYR A O 1
ATOM 2788 N N . LEU A 1 378 ? -15.823 140.360 -7.567 1.00 32.64 414 LEU A N 1
ATOM 2789 C CA . LEU A 1 378 ? -14.365 140.486 -7.619 1.00 33.14 414 LEU A CA 1
ATOM 2790 C C . LEU A 1 378 ? -13.767 139.918 -6.331 1.00 34.10 414 LEU A C 1
ATOM 2791 O O . LEU A 1 378 ? -14.166 140.311 -5.238 1.00 33.79 414 LEU A O 1
ATOM 2796 N N . GLN A 1 379 ? -12.819 138.992 -6.464 1.00 34.46 415 GLN A N 1
ATOM 2797 C CA . GLN A 1 379 ? -12.295 138.288 -5.292 1.00 35.90 415 GLN A CA 1
ATOM 2798 C C . GLN A 1 379 ? -11.672 139.263 -4.309 1.00 36.04 415 GLN A C 1
ATOM 2799 O O . GLN A 1 379 ? -10.869 140.114 -4.697 1.00 35.52 415 GLN A O 1
ATOM 2805 N N . ASN A 1 380 ? -12.068 139.140 -3.044 1.00 37.15 416 ASN A N 1
ATOM 2806 C CA . ASN A 1 380 ? -11.367 139.787 -1.940 1.00 38.12 416 ASN A CA 1
ATOM 2807 C C . ASN A 1 380 ? -10.346 138.796 -1.407 1.00 39.21 416 ASN A C 1
ATOM 2808 O O . ASN A 1 380 ? -10.707 137.792 -0.774 1.00 39.58 416 ASN A O 1
ATOM 2813 N N . VAL A 1 381 ? -9.073 139.071 -1.677 1.00 40.53 417 VAL A N 1
ATOM 2814 C CA . VAL A 1 381 ? -8.003 138.148 -1.302 1.00 42.16 417 VAL A CA 1
ATOM 2815 C C . VAL A 1 381 ? -7.747 138.121 0.224 1.00 43.26 417 VAL A C 1
ATOM 2816 O O . VAL A 1 381 ? -6.977 137.293 0.709 1.00 43.78 417 VAL A O 1
ATOM 2820 N N . TYR A 1 382 ? -8.398 139.018 0.960 1.00 44.31 418 TYR A N 1
ATOM 2821 C CA . TYR A 1 382 ? -8.297 139.075 2.422 1.00 46.13 418 TYR A CA 1
ATOM 2822 C C . TYR A 1 382 ? -9.520 138.488 3.131 1.00 46.60 418 TYR A C 1
ATOM 2823 O O . TYR A 1 382 ? -9.542 138.420 4.361 1.00 46.91 418 TYR A O 1
ATOM 2832 N N . ALA A 1 383 ? -10.541 138.094 2.369 1.00 46.75 419 ALA A N 1
ATOM 2833 C CA . ALA A 1 383 ? -11.788 137.572 2.942 1.00 47.09 419 ALA A CA 1
ATOM 2834 C C . ALA A 1 383 ? -11.523 136.517 4.024 1.00 47.30 419 ALA A C 1
ATOM 2835 O O . ALA A 1 383 ? -10.618 135.703 3.871 1.00 46.66 419 ALA A O 1
ATOM 2837 N N . PRO A 1 384 ? -12.296 136.542 5.131 1.00 47.79 420 PRO A N 1
ATOM 2838 C CA . PRO A 1 384 ? -13.463 137.388 5.416 1.00 48.22 420 PRO A CA 1
ATOM 2839 C C . PRO A 1 384 ? -13.119 138.801 5.890 1.00 48.21 420 PRO A C 1
ATOM 2840 O O . PRO A 1 384 ? -14.023 139.625 6.050 1.00 48.84 420 PRO A O 1
ATOM 2844 N N . GLU A 1 385 ? -11.832 139.085 6.095 1.00 48.18 421 GLU A N 1
ATOM 2845 C CA . GLU A 1 385 ? -11.385 140.428 6.485 1.00 48.16 421 GLU A CA 1
ATOM 2846 C C . GLU A 1 385 ? -11.516 141.391 5.297 1.00 47.76 421 GLU A C 1
ATOM 2847 O O . GLU A 1 385 ? -11.617 140.952 4.154 1.00 47.44 421 GLU A O 1
ATOM 2853 N N . ASP A 1 386 ? -11.516 142.696 5.576 1.00 47.37 422 ASP A N 1
ATOM 2854 C CA . ASP A 1 386 ? -11.632 143.724 4.536 1.00 47.10 422 ASP A CA 1
ATOM 2855 C C . ASP A 1 386 ? -10.322 143.898 3.775 1.00 45.91 422 ASP A C 1
ATOM 2856 O O . ASP A 1 386 ? -9.237 143.793 4.352 1.00 45.56 422 ASP A O 1
ATOM 2861 N N . ASP A 1 387 ? -10.433 144.157 2.474 1.00 44.37 423 ASP A N 1
ATOM 2862 C CA . ASP A 1 387 ? -9.274 144.432 1.640 1.00 43.24 423 ASP A CA 1
ATOM 2863 C C . ASP A 1 387 ? -9.075 145.933 1.712 1.00 42.49 423 ASP A C 1
ATOM 2864 O O . ASP A 1 387 ? -9.970 146.685 1.323 1.00 41.90 423 ASP A O 1
ATOM 2869 N N . PRO A 1 388 ? -7.910 146.387 2.222 1.00 42.07 424 PRO A N 1
ATOM 2870 C CA . PRO A 1 388 ? -7.709 147.834 2.353 1.00 41.67 424 PRO A CA 1
ATOM 2871 C C . PRO A 1 388 ? -7.783 148.572 1.009 1.00 41.21 424 PRO A C 1
ATOM 2872 O O . PRO A 1 388 ? -8.083 149.760 0.977 1.00 41.29 424 PRO A O 1
ATOM 2876 N N . GLU A 1 389 ? -7.507 147.866 -0.082 1.00 40.58 425 GLU A N 1
ATOM 2877 C CA . GLU A 1 389 ? -7.422 148.506 -1.393 1.00 40.80 425 GLU A CA 1
ATOM 2878 C C . GLU A 1 389 ? -8.705 148.313 -2.223 1.00 40.33 425 GLU A C 1
ATOM 2879 O O . GLU A 1 389 ? -8.792 148.772 -3.359 1.00 40.01 425 GLU A O 1
ATOM 2885 N N . MET A 1 390 ? -9.695 147.649 -1.636 1.00 39.96 426 MET A N 1
ATOM 2886 C CA . MET A 1 390 ? -10.959 147.378 -2.312 1.00 40.44 426 MET A CA 1
ATOM 2887 C C . MET A 1 390 ? -12.124 147.967 -1.510 1.00 41.52 426 MET A C 1
ATOM 2888 O O . MET A 1 390 ? -12.248 147.729 -0.293 1.00 41.90 426 MET A O 1
ATOM 2893 N N . LYS A 1 391 ? -12.949 148.766 -2.174 1.00 42.21 427 LYS A N 1
ATOM 2894 C CA . LYS A 1 391 ? -14.162 149.313 -1.554 1.00 44.01 427 LYS A CA 1
ATOM 2895 C C . LYS A 1 391 ? -15.398 148.919 -2.348 1.00 44.00 427 LYS A C 1
ATOM 2896 O O . LYS A 1 391 ? -15.447 149.092 -3.568 1.00 43.71 427 LYS A O 1
ATOM 2902 N N . VAL A 1 392 ? -16.378 148.358 -1.648 1.00 44.09 428 VAL A N 1
ATOM 2903 C CA . VAL A 1 392 ? -17.634 147.958 -2.255 1.00 44.26 428 VAL A CA 1
ATOM 2904 C C . VAL A 1 392 ? -18.703 148.893 -1.727 1.00 44.85 428 VAL A C 1
ATOM 2905 O O . VAL A 1 392 ? -18.879 149.027 -0.504 1.00 45.05 428 VAL A O 1
ATOM 2909 N N . GLU A 1 393 ? -19.382 149.569 -2.645 1.00 44.17 429 GLU A N 1
ATOM 2910 C CA . GLU A 1 393 ? -20.502 150.443 -2.309 1.00 44.54 429 GLU A CA 1
ATOM 2911 C C . GLU A 1 393 ? -21.784 149.777 -2.794 1.00 43.31 429 GLU A C 1
ATOM 2912 O O . GLU A 1 393 ? -21.813 149.231 -3.905 1.00 43.05 429 GLU A O 1
ATOM 2918 N N . ARG A 1 394 ? -22.834 149.807 -1.973 1.00 42.18 430 ARG A N 1
ATOM 2919 C CA . ARG A 1 394 ? -24.147 149.306 -2.396 1.00 41.66 430 ARG A CA 1
ATOM 2920 C C . ARG A 1 394 ? -25.115 150.465 -2.592 1.00 40.93 430 ARG A C 1
ATOM 2921 O O . ARG A 1 394 ? -25.050 151.466 -1.883 1.00 40.48 430 ARG A O 1
ATOM 2929 N N . TYR A 1 395 ? -26.008 150.331 -3.563 1.00 39.98 431 TYR A N 1
ATOM 2930 C CA . TYR A 1 395 ? -26.944 151.407 -3.887 1.00 39.47 431 TYR A CA 1
ATOM 2931 C C . TYR A 1 395 ? -28.175 150.844 -4.574 1.00 39.92 431 TYR A C 1
ATOM 2932 O O . TYR A 1 395 ? -28.129 149.750 -5.127 1.00 39.66 431 TYR A O 1
ATOM 2941 N N . LYS A 1 396 ? -29.269 151.597 -4.535 1.00 40.49 432 LYS A N 1
ATOM 2942 C CA . LYS A 1 396 ? -30.497 151.179 -5.188 1.00 41.38 432 LYS A CA 1
ATOM 2943 C C . LYS A 1 396 ? -30.681 151.920 -6.504 1.00 41.43 432 LYS A C 1
ATOM 2944 O O . LYS A 1 396 ? -30.662 153.157 -6.551 1.00 41.54 432 LYS A O 1
ATOM 2950 N N . ARG A 1 397 ? -30.875 151.149 -7.564 1.00 41.23 433 ARG A N 1
ATOM 2951 C CA . ARG A 1 397 ? -31.112 151.710 -8.879 1.00 41.46 433 ARG A CA 1
ATOM 2952 C C . ARG A 1 397 ? -32.626 151.809 -9.100 1.00 40.60 433 ARG A C 1
ATOM 2953 O O . ARG A 1 397 ? -33.313 150.805 -9.147 1.00 41.05 433 ARG A O 1
ATOM 2961 N N . THR A 1 398 ? -33.137 153.028 -9.202 1.00 40.15 434 THR A N 1
ATOM 2962 C CA . THR A 1 398 ? -34.583 153.247 -9.324 1.00 39.82 434 THR A CA 1
ATOM 2963 C C . THR A 1 398 ? -34.998 153.716 -10.707 1.00 39.56 434 THR A C 1
ATOM 2964 O O . THR A 1 398 ? -36.189 153.691 -11.049 1.00 39.80 434 THR A O 1
ATOM 2968 N N . PHE A 1 399 ? -34.020 154.120 -11.510 1.00 38.62 435 PHE A N 1
ATOM 2969 C CA . PHE A 1 399 ? -34.311 154.738 -12.790 1.00 38.41 435 PHE A CA 1
ATOM 2970 C C . PHE A 1 399 ? -33.471 154.115 -13.900 1.00 39.17 435 PHE A C 1
ATOM 2971 O O . PHE A 1 399 ? -32.246 154.026 -13.797 1.00 38.97 435 PHE A O 1
ATOM 2979 N N . ASP A 1 400 ? -34.157 153.690 -14.952 1.00 40.17 436 ASP A N 1
ATOM 2980 C CA . ASP A 1 400 ? -33.528 153.182 -16.165 1.00 41.88 436 ASP A CA 1
ATOM 2981 C C . ASP A 1 400 ? -33.885 154.137 -17.290 1.00 42.72 436 ASP A C 1
ATOM 2982 O O . ASP A 1 400 ? -35.057 154.256 -17.674 1.00 42.51 436 ASP A O 1
ATOM 2987 N N . GLN A 1 401 ? -32.876 154.824 -17.813 1.00 43.54 437 GLN A N 1
ATOM 2988 C CA . GLN A 1 401 ? -33.090 155.784 -18.890 1.00 45.44 437 GLN A CA 1
ATOM 2989 C C . GLN A 1 401 ? -33.561 155.152 -20.208 1.00 46.82 437 GLN A C 1
ATOM 2990 O O . GLN A 1 401 ? -34.103 155.847 -21.069 1.00 47.20 437 GLN A O 1
ATOM 2996 N N . ASN A 1 402 ? -33.351 153.844 -20.362 1.00 48.88 438 ASN A N 1
ATOM 2997 C CA . ASN A 1 402 ? -33.824 153.120 -21.546 1.00 50.99 438 ASN A CA 1
ATOM 2998 C C . ASN A 1 402 ? -35.308 152.721 -21.462 1.00 52.59 438 ASN A C 1
ATOM 2999 O O . ASN A 1 402 ? -35.873 152.215 -22.436 1.00 52.84 438 ASN A O 1
ATOM 3004 N N . GLU A 1 403 ? -35.909 152.952 -20.293 1.00 54.62 439 GLU A N 1
ATOM 3005 C CA . GLU A 1 403 ? -37.349 152.786 -20.018 1.00 57.04 439 GLU A CA 1
ATOM 3006 C C . GLU A 1 403 ? -37.668 151.602 -19.091 1.00 58.15 439 GLU A C 1
ATOM 3007 O O . GLU A 1 403 ? -37.597 150.433 -19.496 1.00 59.08 439 GLU A O 1
ATOM 3013 N N . GLU A 1 404 ? -38.035 151.920 -17.853 1.00 59.28 440 GLU A N 1
ATOM 3014 C CA . GLU A 1 404 ? -38.398 150.919 -16.850 1.00 60.50 440 GLU A CA 1
ATOM 3015 C C . GLU A 1 404 ? -39.788 151.198 -16.277 1.00 60.62 440 GLU A C 1
ATOM 3016 O O . GLU A 1 404 ? -40.454 150.296 -15.759 1.00 61.01 440 GLU A O 1
#

Organism: Mus musculus (NCBI:txid10090)

GO terms:
  GO:0097504 Gemini of Cajal bodies (C, IDA)
  GO:0043025 neuronal cell body (C, IDA)
  GO:0043204 perikaryon (C, IDA)
  GO:0015030 Cajal body (C, IDA)
  GO:0030424 axon (C, IDA)
  GO:0030426 growth cone (C, IDA)
  GO:0001833 inner cell mass cell proliferation (P, IMP)
  GO:0001834 trophectodermal cell proliferation (P, IMP)
  GO:0042023 DNA endoreduplication (P, IMP)
  GO:0042307 positive regulation of protein import into nucleus (P, IMP)
  GO:0045927 positive regulation of growth (P, IMP)
  GO:0010628 positive regulation of gene expression (P, IMP)
  GO:2000672 negative regulation of motor neuron apoptotic process (P, IMP)
  GO:0021510 spinal cord development (P, IMP)
  GO:0030576 Cajal body organization (P, IMP)
  GO:0031641 regulation of myelination (P, IMP)
  GO:1902742 apoptotic process involved in development (P, IMP)
  GO:0061564 axon development (P, IMP)
  GO:0000226 microtubule cytoskeleton organization (P, IMP)
  GO:0005515 protein binding (F, IPI)

B-factor: mean 42.25, std 9.53, range [20.0, 79.36]

Secondary structure (DSSP, 8-state):
-EEE-TTTSSEEEEEEEEEEETTTEEEEEEEEE-TTT--EEEEEEEEESS-SSEEEEEEEE-SHHHHT-EEEE-TT-EEEEGGGTEEE-TTSS--EEEEHHHHHHHHHHHHHTTHHHHHHH-HHHHHHHHHHHHHHHHGGG-SS-EEEEEEETTS--EE--TTTTS--TTEEEEEEPPPHHHHHHTT--------EEEEEE--TTT--TT-EEEEEE--TTS--EEEEEEE-SSS--EEEEEEE-SSSPPPEEEEEEEE-SGGGGG-EEEE-TT-EEEEGGGTEEE-TTTT-SEEEEHHHHHHHHHHHHHSS---SSS---GGG-HHHHHHHHHHHHHHTTSS-EEEEEEETT---EE--TTTTSPPTTEEEEEE-----TTT-

Nearest PDB structures (foldseek):
  2qkd-assembly1_A  TM=1.003E+00  e=4.657E-79  Mus musculus
  6j7m-assembly1_M  TM=5.157E-01  e=1.282E+00  Pseudomonas aeruginosa PAO1
  2nvw-assembly1_B  TM=6.457E-01  e=9.173E+00  Kluyveromyces lactis